Protein AF-0000000080272103 (afdb_homodimer)

Foldseek 3Di:
DAEEEEALAPDPFDQVVLVVLLVVLLVVVHNYHYHYDYPPVLPVDAQPPPCCLQQHDLHRLPRGPRCSRLVVSVVSVLVGQEYEYEAEDDPLEGHPRVVRNLVSRPCQFLLFNADLSLQLHEYEYEYEYLADRQCRHVVVVVVSSVRSNHQYYHYYYYHQVDGHLVVGDPVNNVVSSVVSSVSSVVNSVSSVDRDHDHDPVSVVVNVVSLVVLVPDDPPRSRVVSCVVVCNNVPDDSD/DAEEEEALAPDPFDQVVLVVLLVVLLVVVHNYHYHYDYPPVLPVDAQPPPCCLQQHDLHRLPRGPRCSRLVVNVVSVLPGQEYEYEAEDDPLEGHPRVVRNLVSCPCQFLLFNADLSLQLHEYEYEYEYLADRQCRHVVVVVVSSVRSNHQYYHYYYYHQVDGHLVVGDPVNNVVSSVVSSVSSVVNSVSSPDRDHDHDPVSVVVNVVSLVVLVPDDPPRSRVVSCVVVCVVVPDDSD

Structure (mmCIF, N/CA/C/O backbone):
data_AF-0000000080272103-model_v1
#
loop_
_entity.id
_entity.type
_entity.pdbx_description
1 polymer 'Flavin reductase'
#
loop_
_atom_site.group_PDB
_atom_site.id
_atom_site.type_symbol
_atom_site.label_atom_id
_atom_site.label_alt_id
_atom_site.label_comp_id
_atom_site.label_asym_id
_atom_site.label_entity_id
_atom_site.label_seq_id
_atom_site.pdbx_PDB_ins_code
_atom_site.Cartn_x
_atom_site.Cartn_y
_atom_site.Cartn_z
_atom_site.occupancy
_atom_site.B_iso_or_equiv
_atom_site.auth_seq_id
_atom_site.auth_comp_id
_atom_site.auth_asym_id
_atom_site.auth_atom_id
_atom_site.pdbx_PDB_model_num
ATOM 1 N N . MET A 1 1 ? -18.406 22.062 11.641 1 95.5 1 MET A N 1
ATOM 2 C CA . MET A 1 1 ? -16.984 21.812 11.422 1 95.5 1 MET A CA 1
ATOM 3 C C . MET A 1 1 ? -16.719 21.438 9.969 1 95.5 1 MET A C 1
ATOM 5 O O . MET A 1 1 ? -17.641 21.125 9.219 1 95.5 1 MET A O 1
ATOM 9 N N . LYS A 1 2 ? -15.477 21.578 9.586 1 98.12 2 LYS A N 1
ATOM 10 C CA . LYS A 1 2 ? -15.055 21.188 8.242 1 98.12 2 LYS A CA 1
ATOM 11 C C . LYS A 1 2 ? -14.289 19.875 8.273 1 98.12 2 LYS A C 1
ATOM 13 O O . LYS A 1 2 ? -13.359 19.703 9.062 1 98.12 2 LYS A O 1
ATOM 18 N N . ILE A 1 3 ? -14.719 18.938 7.391 1 98.75 3 ILE A N 1
ATOM 19 C CA . ILE A 1 3 ? -14.148 17.594 7.41 1 98.75 3 ILE A CA 1
ATOM 20 C C . ILE A 1 3 ? -13.742 17.188 5.996 1 98.75 3 ILE A C 1
ATOM 22 O O . ILE A 1 3 ? -14.531 17.297 5.059 1 98.75 3 ILE A O 1
ATOM 26 N N . CYS A 1 4 ? -12.492 16.812 5.84 1 98.81 4 CYS A N 1
ATOM 27 C CA . CYS A 1 4 ? -12.008 16.266 4.578 1 98.81 4 CYS A CA 1
ATOM 28 C C . CYS A 1 4 ? -12.219 14.75 4.52 1 98.81 4 CYS A C 1
ATOM 30 O O . CYS A 1 4 ? -11.781 14.023 5.41 1 98.81 4 CYS A O 1
ATOM 32 N N . VAL A 1 5 ? -12.938 14.266 3.518 1 98.81 5 VAL A N 1
ATOM 33 C CA . VAL A 1 5 ? -13.266 12.852 3.398 1 98.81 5 VAL A CA 1
ATOM 34 C C . VAL A 1 5 ? -12.617 12.273 2.143 1 98.81 5 VAL A C 1
ATOM 36 O O . VAL A 1 5 ? -12.906 12.719 1.027 1 98.81 5 VAL A O 1
ATOM 39 N N . ILE A 1 6 ? -11.758 11.328 2.367 1 98.75 6 ILE A N 1
ATOM 40 C CA . ILE A 1 6 ? -11.094 10.617 1.279 1 98.75 6 ILE A CA 1
ATOM 41 C C . ILE A 1 6 ? -11.789 9.273 1.043 1 98.75 6 ILE A C 1
ATOM 43 O O . ILE A 1 6 ? -11.695 8.367 1.875 1 98.75 6 ILE A O 1
ATOM 47 N N . HIS A 1 7 ? -12.477 9.18 -0.08 1 98 7 HIS A N 1
ATOM 48 C CA . HIS A 1 7 ? -13.117 7.934 -0.5 1 98 7 HIS A CA 1
ATOM 49 C C . HIS A 1 7 ? -12.141 7.051 -1.271 1 98 7 HIS A C 1
ATOM 51 O O . HIS A 1 7 ? -11.766 7.371 -2.402 1 98 7 HIS A O 1
ATOM 57 N N . GLY A 1 8 ? -11.703 5.941 -0.68 1 96.19 8 GLY A N 1
ATOM 58 C CA . GLY A 1 8 ? -10.578 5.152 -1.151 1 96.19 8 GLY A CA 1
ATOM 59 C C . GLY A 1 8 ? -10.922 4.25 -2.316 1 96.19 8 GLY A C 1
ATOM 60 O O . GLY A 1 8 ? -10.117 3.412 -2.725 1 96.19 8 GLY A O 1
ATOM 61 N N . SER A 1 9 ? -12.156 4.219 -2.736 1 87.88 9 SER A N 1
ATOM 62 C CA . SER A 1 9 ? -12.602 3.523 -3.938 1 87.88 9 SER A CA 1
ATOM 63 C C . SER A 1 9 ? -13.773 4.246 -4.594 1 87.88 9 SER A C 1
ATOM 65 O O . SER A 1 9 ? -14.477 5.02 -3.938 1 87.88 9 SER A O 1
ATOM 67 N N . GLN A 1 10 ? -13.93 4.07 -5.867 1 79.19 10 GLN A N 1
ATOM 68 C CA . GLN A 1 10 ? -15.023 4.723 -6.57 1 79.19 10 GLN A CA 1
ATOM 69 C C . GLN A 1 10 ? -16.297 3.881 -6.508 1 79.19 10 GLN A C 1
ATOM 71 O O . GLN A 1 10 ? -17.359 4.324 -6.938 1 79.19 10 GLN A O 1
ATOM 76 N N . ARG A 1 11 ? -16.109 2.789 -5.891 1 79.69 11 ARG A N 1
ATOM 77 C CA . ARG A 1 11 ? -17.266 1.9 -5.844 1 79.69 11 ARG A CA 1
ATOM 78 C C . ARG A 1 11 ? -18.297 2.389 -4.828 1 79.69 11 ARG A C 1
ATOM 80 O O . ARG A 1 11 ? -17.938 2.855 -3.746 1 79.69 11 ARG A O 1
ATOM 87 N N . SER A 1 12 ? -19.453 2.475 -5.348 1 77.75 12 SER A N 1
ATOM 88 C CA . SER A 1 12 ? -20.531 2.721 -4.398 1 77.75 12 SER A CA 1
ATOM 89 C C . SER A 1 12 ? -20.953 1.437 -3.688 1 77.75 12 SER A C 1
ATOM 91 O O . SER A 1 12 ? -21.906 0.77 -4.102 1 77.75 12 SER A O 1
ATOM 93 N N . GLY A 1 13 ? -20.141 1.032 -2.697 1 88.75 13 GLY A N 1
ATOM 94 C CA . GLY A 1 13 ? -20.391 -0.219 -1.999 1 88.75 13 GLY A CA 1
ATOM 95 C C . GLY A 1 13 ? -20.359 -0.073 -0.49 1 88.75 13 GLY A C 1
ATOM 96 O O . GLY A 1 13 ? -20.922 0.886 0.055 1 88.75 13 GLY A O 1
ATOM 97 N N . ASN A 1 14 ? -19.891 -1.092 0.152 1 90.44 14 ASN A N 1
ATOM 98 C CA . ASN A 1 14 ? -19.906 -1.206 1.606 1 90.44 14 ASN A CA 1
ATOM 99 C C . ASN A 1 14 ? -19.125 -0.081 2.271 1 90.44 14 ASN A C 1
ATOM 101 O O . ASN A 1 14 ? -19.578 0.5 3.26 1 90.44 14 ASN A O 1
ATOM 105 N N . THR A 1 15 ? -18 0.238 1.666 1 93.25 15 THR A N 1
ATOM 106 C CA . THR A 1 15 ? -17.156 1.275 2.25 1 93.25 15 THR A CA 1
ATOM 107 C C . THR A 1 15 ? -17.859 2.633 2.193 1 93.25 15 THR A C 1
ATOM 109 O O . THR A 1 15 ? -17.844 3.383 3.172 1 93.25 15 THR A O 1
ATOM 112 N N . GLU A 1 16 ? -18.531 2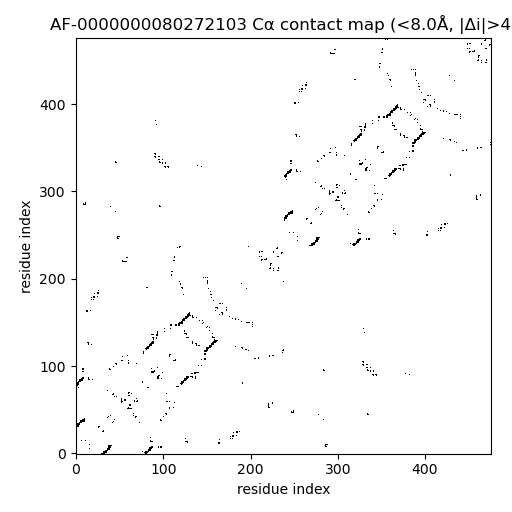.932 1.096 1 94.75 16 GLU A N 1
ATOM 113 C CA . GLU A 1 16 ? -19.266 4.18 0.947 1 94.75 16 GLU A CA 1
ATOM 114 C C . GLU A 1 16 ? -20.406 4.262 1.957 1 94.75 16 GLU A C 1
ATOM 116 O O . GLU A 1 16 ? -20.672 5.324 2.523 1 94.75 16 GLU A O 1
ATOM 121 N N . ARG A 1 17 ? -21.062 3.18 2.162 1 95.38 17 ARG A N 1
ATOM 122 C CA . ARG A 1 17 ? -22.156 3.125 3.131 1 95.38 17 ARG A CA 1
ATOM 123 C C . ARG A 1 17 ? -21.672 3.5 4.527 1 95.38 17 ARG A C 1
ATOM 125 O O . ARG A 1 17 ? -22.375 4.184 5.273 1 95.38 17 ARG A O 1
ATOM 132 N N . THR A 1 18 ? -20.484 3.047 4.898 1 97.44 18 THR A N 1
ATOM 133 C CA . THR A 1 18 ? -19.938 3.369 6.215 1 97.44 18 THR A CA 1
ATOM 134 C C . THR A 1 18 ? -19.719 4.871 6.352 1 97.44 18 THR A C 1
ATOM 136 O O . THR A 1 18 ? -19.984 5.453 7.402 1 97.44 18 THR A O 1
ATOM 139 N N . ILE A 1 19 ? -19.219 5.523 5.27 1 97.75 19 ILE A N 1
ATOM 140 C CA . ILE A 1 19 ? -18.984 6.961 5.285 1 97.75 19 ILE A CA 1
ATOM 141 C C . ILE A 1 19 ? -20.312 7.695 5.465 1 97.75 19 ILE A C 1
ATOM 143 O O . ILE A 1 19 ? -20.406 8.656 6.234 1 97.75 19 ILE A O 1
ATOM 147 N N . GLU A 1 20 ? -21.328 7.207 4.805 1 97.31 20 GLU A N 1
ATOM 148 C CA . GLU A 1 20 ? -22.656 7.82 4.906 1 97.31 20 GLU A CA 1
ATOM 149 C C . GLU A 1 20 ? -23.188 7.746 6.332 1 97.31 20 GLU A C 1
ATOM 151 O O . GLU A 1 20 ? -23.766 8.719 6.836 1 97.31 20 GLU A O 1
ATOM 156 N N . ILE A 1 21 ? -23.016 6.633 6.941 1 98 21 ILE A N 1
ATOM 157 C CA . ILE A 1 21 ? -23.453 6.453 8.32 1 98 21 ILE A CA 1
ATOM 158 C C . ILE A 1 21 ? -22.719 7.434 9.227 1 98 21 ILE A C 1
ATOM 160 O O . ILE A 1 21 ? -23.328 8.094 10.07 1 98 21 ILE A O 1
ATOM 164 N N . VAL A 1 22 ? -21.422 7.574 9.023 1 98.69 22 VAL A N 1
ATOM 165 C CA . VAL A 1 22 ? -20.609 8.469 9.828 1 98.69 22 VAL A CA 1
ATOM 166 C C . VAL A 1 22 ? -21.047 9.914 9.602 1 98.69 22 VAL A C 1
ATOM 168 O O . VAL A 1 22 ? -21.25 10.664 10.562 1 98.69 22 VAL A O 1
ATOM 171 N N . LYS A 1 23 ? -21.234 10.336 8.328 1 98.56 23 LYS A N 1
ATOM 172 C CA . LYS A 1 23 ? -21.656 11.695 8.008 1 98.56 23 LYS A CA 1
ATOM 173 C C . LYS A 1 23 ? -23.016 12.016 8.625 1 98.56 23 LYS A C 1
ATOM 175 O O . LYS A 1 23 ? -23.219 13.109 9.148 1 98.56 23 LYS A O 1
ATOM 180 N N . THR A 1 24 ? -23.906 11.047 8.508 1 98.25 24 THR A N 1
ATOM 181 C CA . THR A 1 24 ? -25.25 11.227 9.078 1 98.25 24 THR A CA 1
ATOM 182 C C . THR A 1 24 ? -25.156 11.469 10.586 1 98.25 24 THR A C 1
ATOM 184 O O . THR A 1 24 ? -25.797 12.383 11.109 1 98.25 24 THR A O 1
ATOM 187 N N . LYS A 1 25 ? -24.344 10.641 11.219 1 98.12 25 LYS A N 1
ATOM 188 C CA . LYS A 1 25 ? -24.203 10.812 12.656 1 98.12 25 LYS A CA 1
ATOM 189 C C . LYS A 1 25 ? -23.562 12.156 12.992 1 98.12 25 LYS A C 1
ATOM 191 O O . LYS A 1 25 ? -24.031 12.867 13.883 1 98.12 25 LYS A O 1
ATOM 196 N N . LEU A 1 26 ? -22.531 12.539 12.32 1 98.56 26 LEU A N 1
ATOM 197 C CA . LEU A 1 26 ? -21.859 13.805 12.555 1 98.56 26 LEU A CA 1
ATOM 198 C C . LEU A 1 26 ? -22.828 14.977 12.359 1 98.56 26 LEU A C 1
ATOM 200 O O . LEU A 1 26 ? -22.844 15.914 13.156 1 98.56 26 LEU A O 1
ATOM 204 N N . ASN A 1 27 ? -23.656 14.883 11.336 1 98.19 27 ASN A N 1
ATOM 205 C CA . ASN A 1 27 ? -24.594 15.953 11.031 1 98.19 27 ASN A CA 1
ATOM 206 C C . ASN A 1 27 ? -25.734 16.016 12.055 1 98.19 27 ASN A C 1
ATOM 208 O O . ASN A 1 27 ? -26.375 17.047 12.211 1 98.19 27 ASN A O 1
ATOM 212 N N . SER A 1 28 ? -25.984 14.852 12.672 1 97.88 28 SER A N 1
ATOM 213 C CA . SER A 1 28 ? -26.984 14.859 13.742 1 97.88 28 SER A CA 1
ATOM 214 C C . SER A 1 28 ? -26.484 15.625 14.961 1 97.88 28 SER A C 1
ATOM 216 O O . SER A 1 28 ? -27.281 16.078 15.789 1 97.88 28 SER A O 1
ATOM 218 N N . LEU A 1 29 ? -25.203 15.773 15.078 1 97.12 29 LEU A N 1
ATOM 219 C CA . LEU A 1 29 ? -24.609 16.453 16.219 1 97.12 29 LEU A CA 1
ATOM 220 C C . LEU A 1 29 ? -24.453 17.953 15.945 1 97.12 29 LEU A C 1
ATOM 222 O O . LEU A 1 29 ? -24.641 18.781 16.828 1 97.12 29 LEU A O 1
ATOM 226 N N . GLU A 1 30 ? -24.078 18.266 14.75 1 96.44 30 GLU A N 1
ATOM 227 C CA . GLU A 1 30 ? -23.906 19.641 14.297 1 96.44 30 GLU A CA 1
ATOM 228 C C . GLU A 1 30 ? -23.844 19.719 12.773 1 96.44 30 GLU A C 1
ATOM 230 O O . GLU A 1 30 ? -23.594 18.703 12.109 1 96.44 30 GLU A O 1
ATOM 235 N N . ASN A 1 31 ? -24.094 20.859 12.242 1 96.38 31 ASN A N 1
ATOM 236 C CA . ASN A 1 31 ? -23.938 21.031 10.797 1 96.38 31 ASN A CA 1
ATOM 237 C C . ASN A 1 31 ? -22.453 21.031 10.406 1 96.38 31 ASN A C 1
ATOM 239 O O . ASN A 1 31 ? -21.672 21.859 10.898 1 96.38 31 ASN A O 1
ATOM 243 N N . ASN A 1 32 ? -22.078 20.125 9.578 1 97.75 32 ASN A N 1
ATOM 244 C CA . ASN A 1 32 ? -20.703 20 9.148 1 97.75 32 ASN A CA 1
ATOM 245 C C . ASN A 1 32 ? -20.547 20.188 7.641 1 97.75 32 ASN A C 1
ATOM 247 O O . ASN A 1 32 ? -21.469 19.875 6.883 1 97.75 32 ASN A O 1
ATOM 251 N N . ASP A 1 33 ? -19.5 20.781 7.23 1 98.25 33 ASP A N 1
ATOM 252 C CA . ASP A 1 33 ? -19.109 20.859 5.828 1 98.25 33 ASP A CA 1
ATOM 253 C C . ASP A 1 33 ? -18.125 19.734 5.473 1 98.25 33 ASP A C 1
ATOM 255 O O . ASP A 1 33 ? -17.141 19.516 6.176 1 98.25 33 ASP A O 1
ATOM 259 N N . PHE A 1 34 ? -18.484 19.062 4.441 1 98.69 34 PHE A N 1
ATOM 260 C CA . PHE A 1 34 ? -17.641 17.953 4.02 1 98.69 34 PHE A CA 1
ATOM 261 C C . PHE A 1 34 ? -16.953 18.266 2.691 1 98.69 34 PHE A C 1
ATOM 263 O O . PHE A 1 34 ? -17.625 18.656 1.728 1 98.69 34 PHE A O 1
ATOM 270 N N . PHE A 1 35 ? -15.633 18.188 2.629 1 98.75 35 PHE A N 1
ATOM 271 C CA . PHE A 1 35 ? -14.875 18.141 1.386 1 98.75 35 PHE A CA 1
ATOM 272 C C . PHE A 1 35 ? -14.648 16.703 0.933 1 98.75 35 PHE A C 1
ATOM 274 O O . PHE A 1 35 ? -13.797 16 1.486 1 98.75 35 PHE A O 1
ATOM 281 N N . ASN A 1 36 ? -15.359 16.297 -0.112 1 98.19 36 ASN A N 1
ATOM 282 C CA . ASN A 1 36 ? -15.281 14.914 -0.569 1 98.19 36 ASN A CA 1
ATOM 283 C C . ASN A 1 36 ? -14.297 14.766 -1.726 1 98.19 36 ASN A C 1
ATOM 285 O O . ASN A 1 36 ? -14.352 15.523 -2.695 1 98.19 36 ASN A O 1
ATOM 289 N N . PHE A 1 37 ? -13.422 13.828 -1.586 1 98.44 37 PHE A N 1
ATOM 290 C CA . PHE A 1 37 ? -12.531 13.445 -2.672 1 98.44 37 PHE A CA 1
ATOM 291 C C . PHE A 1 37 ? -12.664 11.961 -2.984 1 98.44 37 PHE A C 1
ATOM 293 O O . PHE A 1 37 ? -12.406 11.117 -2.123 1 98.44 37 PHE A O 1
ATOM 300 N N . TYR A 1 38 ? -13.086 11.656 -4.191 1 97.69 38 TYR A N 1
ATOM 301 C CA . TYR A 1 38 ? -13.266 10.289 -4.656 1 97.69 38 TYR A CA 1
ATOM 302 C C . TYR A 1 38 ? -12.062 9.82 -5.469 1 97.69 38 TYR A C 1
ATOM 304 O O . TYR A 1 38 ? -11.773 10.375 -6.531 1 97.69 38 TYR A O 1
ATOM 312 N N . LEU A 1 39 ? -11.445 8.758 -4.922 1 97.56 39 LEU A N 1
ATOM 313 C CA . LEU A 1 39 ? -10.258 8.25 -5.605 1 97.56 39 LEU A CA 1
ATOM 314 C C . LEU A 1 39 ? -10.617 7.062 -6.496 1 97.56 39 LEU A C 1
ATOM 316 O O . LEU A 1 39 ? -11.445 6.227 -6.121 1 97.56 39 LEU A O 1
ATOM 320 N N . PRO A 1 40 ? -10.039 6.988 -7.703 1 96.94 40 PRO A N 1
ATOM 321 C CA . PRO A 1 40 ? -8.945 7.832 -8.195 1 96.94 40 PRO A CA 1
ATOM 322 C C . PRO A 1 40 ? -9.438 9.023 -9.016 1 96.94 40 PRO A C 1
ATOM 324 O O . PRO A 1 40 ? -8.633 9.742 -9.609 1 96.94 40 PRO A O 1
ATOM 327 N N . LYS A 1 41 ? -10.711 9.289 -9.062 1 96.62 41 LYS A N 1
ATOM 328 C CA . LYS A 1 41 ? -11.273 10.359 -9.883 1 96.62 41 LYS A CA 1
ATOM 329 C C . LYS A 1 41 ? -10.609 11.695 -9.57 1 96.62 41 LYS A C 1
ATOM 331 O O . LYS A 1 41 ? -10.211 12.43 -10.477 1 96.62 41 LYS A O 1
ATOM 336 N N . ASP A 1 42 ? -10.391 12.008 -8.32 1 97.81 42 ASP A N 1
ATOM 337 C CA . ASP A 1 42 ? -9.898 13.312 -7.887 1 97.81 42 ASP A CA 1
ATOM 338 C C . ASP A 1 42 ? -8.375 13.312 -7.781 1 97.81 42 ASP A C 1
ATOM 340 O O . ASP A 1 42 ? -7.762 14.359 -7.555 1 97.81 42 ASP A O 1
ATOM 344 N N . LEU A 1 43 ? -7.711 12.172 -7.965 1 97.94 43 LEU A N 1
ATOM 345 C CA . LEU A 1 43 ? -6.262 12.023 -8.023 1 97.94 43 LEU A CA 1
ATOM 346 C C . LEU A 1 43 ? -5.875 10.82 -8.883 1 97.94 43 LEU A C 1
ATOM 348 O O . LEU A 1 43 ? -5.477 9.781 -8.352 1 97.94 43 LEU A O 1
ATOM 352 N N . PRO A 1 44 ? -5.883 10.992 -10.148 1 97.56 44 PRO A N 1
ATOM 353 C CA . PRO A 1 44 ? -5.785 9.852 -11.062 1 97.56 44 PRO A CA 1
ATOM 354 C C . PRO A 1 44 ? -4.344 9.531 -11.445 1 97.56 44 PRO A C 1
ATOM 356 O O . PRO A 1 44 ? -4.102 8.602 -12.227 1 97.56 44 PRO A O 1
ATOM 359 N N . LEU A 1 45 ? -3.352 10.273 -10.859 1 97.56 45 LEU A N 1
ATOM 360 C CA . LEU A 1 45 ? -1.972 10.102 -11.297 1 97.56 45 LEU A CA 1
ATOM 361 C C . LEU A 1 45 ? -1.115 9.523 -10.18 1 97.56 45 LEU A C 1
ATOM 363 O O . LEU A 1 45 ? -1.297 9.875 -9.008 1 97.56 45 LEU A O 1
ATOM 367 N N . PHE A 1 46 ? -0.217 8.656 -10.57 1 97.69 46 PHE A N 1
ATOM 368 C CA . PHE A 1 46 ? 0.764 8.125 -9.625 1 97.69 46 PHE A CA 1
ATOM 369 C C . PHE A 1 46 ? 1.796 9.188 -9.266 1 97.69 46 PHE A C 1
ATOM 371 O O 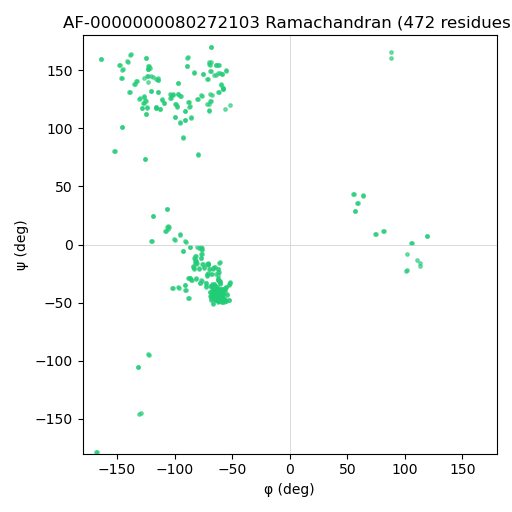. PHE A 1 46 ? 2.211 9.969 -10.125 1 97.69 46 PHE A O 1
ATOM 378 N N . CYS A 1 47 ? 2.213 9.203 -8.023 1 96.12 47 CYS A N 1
ATOM 379 C CA . CYS A 1 47 ? 3.404 9.977 -7.695 1 96.12 47 CYS A CA 1
ATOM 380 C C . CYS A 1 47 ? 4.598 9.508 -8.516 1 96.12 47 CYS A C 1
ATOM 382 O O . CYS A 1 47 ? 4.852 8.305 -8.617 1 96.12 47 CYS A O 1
ATOM 384 N N . CYS A 1 48 ? 5.324 10.422 -9.039 1 92.94 48 CYS A N 1
ATOM 385 C CA . CYS A 1 48 ? 6.41 10.023 -9.93 1 92.94 48 CYS A CA 1
ATOM 386 C C . CYS A 1 48 ? 7.75 10.047 -9.203 1 92.94 48 CYS A C 1
ATOM 388 O O . CYS A 1 48 ? 8.797 9.82 -9.812 1 92.94 48 CYS A O 1
ATOM 390 N N . GLY A 1 49 ? 7.691 10.305 -7.969 1 90.44 49 GLY A N 1
ATOM 391 C CA . GLY A 1 49 ? 8.914 10.281 -7.18 1 90.44 49 GLY A CA 1
ATOM 392 C C . GLY A 1 49 ? 9.969 11.25 -7.68 1 90.44 49 GLY A C 1
ATOM 393 O O . GLY A 1 49 ? 11.164 10.984 -7.574 1 90.44 49 GLY A O 1
ATOM 394 N N . CYS A 1 50 ? 9.586 12.422 -8.18 1 90.06 50 CYS A N 1
ATOM 395 C CA . CYS A 1 50 ? 10.5 13.352 -8.844 1 90.06 50 CYS A CA 1
ATOM 396 C C . CYS A 1 50 ? 11.227 14.219 -7.828 1 90.06 50 CYS A C 1
ATOM 398 O O . CYS A 1 50 ? 12.188 14.906 -8.172 1 90.06 50 CYS A O 1
ATOM 400 N N . PHE A 1 51 ? 10.695 14.32 -6.609 1 89.25 51 PHE A N 1
ATOM 401 C CA . PHE A 1 51 ? 11.305 15 -5.477 1 89.25 51 PHE A CA 1
ATOM 402 C C . PHE A 1 51 ? 11.203 16.516 -5.633 1 89.25 51 PHE A C 1
ATOM 404 O O . PHE A 1 51 ? 11.805 17.266 -4.859 1 89.25 51 PHE A O 1
ATOM 411 N N . GLN A 1 52 ? 10.461 16.953 -6.598 1 91.62 52 GLN A N 1
ATOM 412 C CA . GLN A 1 52 ? 10.312 18.406 -6.777 1 91.62 52 GLN A CA 1
ATOM 413 C C . GLN A 1 52 ? 9.695 19.047 -5.539 1 91.62 52 GLN A C 1
ATOM 415 O O . GLN A 1 52 ? 10.031 20.172 -5.188 1 91.62 52 GLN A O 1
ATOM 420 N N . CYS A 1 53 ? 8.82 18.328 -4.891 1 92.06 53 CYS A N 1
ATOM 421 C CA . CYS A 1 53 ? 8.164 18.844 -3.693 1 92.06 53 CYS A CA 1
ATOM 422 C C . CYS A 1 53 ? 9.172 19.062 -2.566 1 92.06 53 CYS A C 1
ATOM 424 O O . CYS A 1 53 ? 8.914 19.828 -1.638 1 92.06 53 CYS A O 1
ATOM 426 N N . PHE A 1 54 ? 10.344 18.406 -2.664 1 89.75 54 PHE A N 1
ATOM 427 C CA . PHE A 1 54 ? 11.383 18.547 -1.655 1 89.75 54 PHE A CA 1
ATOM 428 C C . PHE A 1 54 ? 12.414 19.578 -2.088 1 89.75 54 PHE A C 1
ATOM 430 O O . PHE A 1 54 ? 12.906 20.359 -1.266 1 89.75 54 PHE A O 1
ATOM 437 N N . ASP A 1 55 ? 12.625 19.531 -3.375 1 88.12 55 ASP A N 1
ATOM 438 C CA . ASP A 1 55 ? 13.75 20.312 -3.9 1 88.12 55 ASP A CA 1
ATOM 439 C C . ASP A 1 55 ? 13.32 21.75 -4.203 1 88.12 55 ASP A C 1
ATOM 441 O O . ASP A 1 55 ? 14.148 22.672 -4.168 1 88.12 55 ASP A O 1
ATOM 445 N N . LYS A 1 56 ? 12.023 21.75 -4.504 1 83.69 56 LYS A N 1
ATOM 446 C CA . LYS A 1 56 ? 11.562 23.062 -4.945 1 83.69 56 LYS A CA 1
ATOM 447 C C . LYS A 1 56 ? 10.414 23.562 -4.074 1 83.69 56 LYS A C 1
ATOM 449 O O . LYS A 1 56 ? 9.68 22.766 -3.482 1 83.69 56 LYS A O 1
ATOM 454 N N . GLY A 1 57 ? 10.273 24.828 -3.934 1 69.69 57 GLY A N 1
ATOM 455 C CA . GLY A 1 57 ? 9.133 25.469 -3.307 1 69.69 57 GLY A CA 1
ATOM 456 C C . GLY A 1 57 ? 9.289 25.625 -1.807 1 69.69 57 GLY A C 1
ATOM 457 O O . GLY A 1 57 ? 10.195 25.047 -1.205 1 69.69 57 GLY A O 1
ATOM 458 N N . SER A 1 58 ? 8.516 26.5 -1.328 1 66.31 58 SER A N 1
ATOM 459 C CA . SER A 1 58 ? 8.555 26.844 0.088 1 66.31 58 SER A CA 1
ATOM 460 C C . SER A 1 58 ? 7.707 25.891 0.918 1 66.31 58 SER A C 1
ATOM 462 O O . SER A 1 58 ? 7.988 25.656 2.098 1 66.31 58 SER A O 1
ATOM 464 N N . PHE A 1 59 ? 6.672 25.453 0.164 1 68.38 59 PHE A N 1
ATOM 465 C CA . PHE A 1 59 ? 5.727 24.594 0.864 1 68.38 59 PHE A CA 1
ATOM 466 C C . PHE A 1 59 ? 5.59 23.25 0.153 1 68.38 59 PHE A C 1
ATOM 468 O O . PHE A 1 59 ? 5.711 23.172 -1.072 1 68.38 59 PHE A O 1
ATOM 475 N N . GLY A 1 60 ? 5.516 22.266 1.006 1 63.12 60 GLY A N 1
ATOM 476 C CA . GLY A 1 60 ? 5.434 20.922 0.477 1 63.12 60 GLY A CA 1
ATOM 477 C C . GLY A 1 60 ? 4.328 20.75 -0.55 1 63.12 60 GLY A C 1
ATOM 478 O O . GLY A 1 60 ? 3.199 21.188 -0.334 1 63.12 60 GLY A O 1
ATOM 479 N N . GLY A 1 61 ? 4.609 20.375 -1.777 1 76.56 61 GLY A N 1
ATOM 480 C CA . GLY A 1 61 ? 3.678 19.969 -2.82 1 76.56 61 GLY A CA 1
ATOM 481 C C . GLY A 1 61 ? 3.418 21.062 -3.838 1 76.56 61 GLY A C 1
ATOM 482 O O . GLY A 1 61 ? 2.787 20.828 -4.871 1 76.56 61 GLY A O 1
ATOM 483 N N . GLU A 1 62 ? 3.943 22.344 -3.564 1 83.12 62 GLU A N 1
ATOM 484 C CA . GLU A 1 62 ? 3.654 23.453 -4.469 1 83.12 62 GLU A CA 1
ATOM 485 C C . GLU A 1 62 ? 4.258 23.203 -5.848 1 83.12 62 GLU A C 1
ATOM 487 O O . GLU A 1 62 ? 3.734 23.688 -6.855 1 83.12 62 GLU A O 1
ATOM 492 N N . SER A 1 63 ? 5.203 22.469 -5.844 1 90.06 63 SER A N 1
ATOM 493 C CA . SER A 1 63 ? 5.914 22.25 -7.102 1 90.06 63 SER A CA 1
ATOM 494 C C . SER A 1 63 ? 5.656 20.859 -7.656 1 90.06 63 SER A C 1
ATOM 496 O O . SER A 1 63 ? 6.379 20.391 -8.539 1 9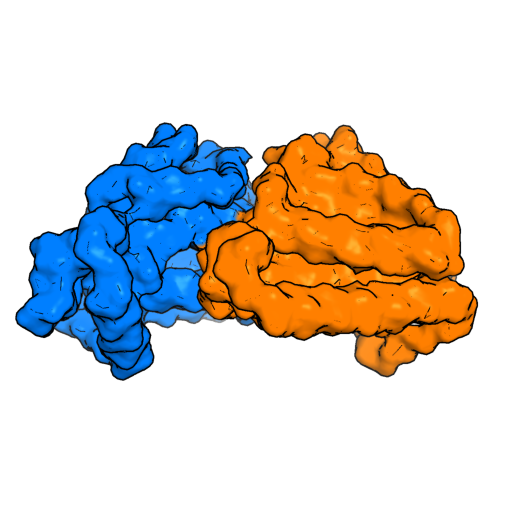0.06 63 SER A O 1
ATOM 498 N N . CYS A 1 64 ? 4.695 20.219 -7.07 1 93.62 64 CYS A N 1
ATOM 499 C CA . CYS A 1 64 ? 4.328 18.906 -7.582 1 93.62 64 CYS A CA 1
ATOM 500 C C . CYS A 1 64 ? 3.832 19 -9.016 1 93.62 64 CYS A C 1
ATOM 502 O O . CYS A 1 64 ? 3.008 19.859 -9.344 1 93.62 64 CYS A O 1
ATOM 504 N N . PRO A 1 65 ? 4.332 18.156 -9.922 1 94.5 65 PRO A N 1
ATOM 505 C CA . PRO A 1 65 ? 3.82 18.156 -11.289 1 94.5 65 PRO A CA 1
ATOM 506 C C . PRO A 1 65 ? 2.332 17.828 -11.367 1 94.5 65 PRO A C 1
ATOM 508 O O . PRO A 1 65 ? 1.688 18.078 -12.391 1 94.5 65 PRO A O 1
ATOM 511 N N . HIS A 1 66 ? 1.777 17.297 -10.297 1 96.69 66 HIS A N 1
ATOM 512 C CA . HIS A 1 66 ? 0.372 16.906 -10.266 1 96.69 66 HIS A CA 1
ATOM 513 C C . HIS A 1 66 ? -0.45 17.875 -9.43 1 96.69 66 HIS A C 1
ATOM 515 O O . HIS A 1 66 ? -1.471 17.5 -8.852 1 96.69 66 HIS A O 1
ATOM 521 N N . ILE A 1 67 ? -0.04 19.094 -9.398 1 95.5 67 ILE A N 1
ATOM 522 C CA . ILE A 1 67 ? -0.582 20.109 -8.5 1 95.5 67 ILE A CA 1
ATOM 523 C C . ILE A 1 67 ? -2.064 20.312 -8.797 1 95.5 67 ILE A C 1
ATOM 525 O O . ILE A 1 67 ? -2.848 20.625 -7.895 1 95.5 67 ILE A O 1
ATOM 529 N N . LYS A 1 68 ? -2.52 20.141 -10.078 1 97 68 LYS A N 1
ATOM 530 C CA . LYS A 1 68 ? -3.924 20.281 -10.453 1 97 68 LYS A CA 1
ATOM 531 C C . LYS A 1 68 ? -4.816 19.406 -9.578 1 97 68 LYS A C 1
ATOM 533 O O . LYS A 1 68 ? -5.945 19.797 -9.258 1 97 68 LYS A O 1
ATOM 538 N N . TYR A 1 69 ? -4.301 18.266 -9.188 1 97.88 69 TYR A N 1
ATOM 539 C CA . TYR A 1 69 ? -5.082 17.297 -8.414 1 97.88 69 TYR A CA 1
ATOM 540 C C . TYR A 1 69 ? -4.703 17.359 -6.938 1 97.88 69 TYR A C 1
ATOM 542 O O . TYR A 1 69 ? -5.566 17.219 -6.062 1 97.88 69 TYR A O 1
ATOM 550 N N . THR A 1 70 ? -3.426 17.562 -6.629 1 97.19 70 THR A N 1
ATOM 551 C CA . THR A 1 70 ? -2.965 17.469 -5.25 1 97.19 70 THR A CA 1
ATOM 552 C C . THR A 1 70 ? -3.32 18.734 -4.473 1 97.19 70 THR A C 1
ATOM 554 O O . THR A 1 70 ? -3.645 18.656 -3.283 1 97.19 70 THR A O 1
ATOM 557 N N . HIS A 1 71 ? -3.348 19.891 -5.066 1 96.12 71 HIS A N 1
ATOM 558 C CA . HIS A 1 71 ? -3.518 21.156 -4.355 1 96.12 71 HIS A CA 1
ATOM 559 C C . HIS A 1 71 ? -4.922 21.281 -3.773 1 96.12 71 HIS A C 1
ATOM 561 O O . HIS A 1 71 ? -5.086 21.656 -2.613 1 96.12 71 HIS A O 1
ATOM 567 N N . PRO A 1 72 ? -5.977 20.922 -4.582 1 97.62 72 PRO A N 1
ATOM 568 C CA . PRO A 1 72 ? -7.309 20.984 -3.982 1 97.62 72 PRO A CA 1
ATOM 569 C C . PRO A 1 72 ? -7.438 20.109 -2.74 1 97.62 72 PRO A C 1
ATOM 571 O O . PRO A 1 72 ? -8.094 20.5 -1.769 1 97.62 72 PRO A O 1
ATOM 574 N N . ILE A 1 73 ? -6.84 18.984 -2.754 1 98.12 73 ILE A N 1
ATOM 575 C CA . ILE A 1 73 ? -6.895 18.062 -1.619 1 98.12 73 ILE A CA 1
ATOM 576 C C . ILE A 1 73 ? -6.117 18.656 -0.442 1 98.12 73 ILE A C 1
ATOM 578 O O . ILE A 1 73 ? -6.613 18.672 0.687 1 98.12 73 ILE A O 1
ATOM 582 N N . LEU A 1 74 ? -4.934 19.109 -0.767 1 96.5 74 LEU A N 1
ATOM 583 C CA . LEU A 1 74 ? -4.094 19.719 0.265 1 96.5 74 LEU A CA 1
ATOM 584 C C . LEU A 1 74 ? -4.812 20.875 0.941 1 96.5 74 LEU A C 1
ATOM 586 O O . LEU A 1 74 ? -4.809 20.984 2.17 1 96.5 74 LEU A O 1
ATOM 590 N N . GLU A 1 75 ? -5.422 21.75 0.181 1 96.69 75 GLU A N 1
ATOM 591 C CA . GLU A 1 75 ? -6.137 22.906 0.717 1 96.69 75 GLU A CA 1
ATOM 592 C C . GLU A 1 75 ? -7.324 22.469 1.571 1 96.69 75 GLU A C 1
ATOM 594 O O . GLU A 1 75 ? -7.57 23.031 2.635 1 96.69 75 GLU A O 1
ATOM 599 N N . ALA A 1 76 ? -8.039 21.453 1.109 1 98.06 76 ALA A N 1
ATOM 600 C CA . ALA A 1 76 ? -9.164 20.922 1.888 1 98.06 76 ALA A CA 1
ATOM 601 C C . ALA A 1 76 ? -8.688 20.375 3.225 1 98.06 76 ALA A C 1
ATOM 603 O O . ALA A 1 76 ? -9.32 20.594 4.258 1 98.06 76 ALA A O 1
ATOM 604 N N . MET A 1 77 ? -7.566 19.656 3.199 1 97.69 77 MET A N 1
ATOM 605 C CA . MET A 1 77 ? -7.008 19.109 4.434 1 97.69 77 MET A CA 1
ATOM 606 C C . MET A 1 77 ? -6.598 20.234 5.383 1 97.69 77 MET A C 1
ATOM 608 O O . MET A 1 77 ? -6.84 20.156 6.586 1 97.69 77 MET A O 1
ATOM 612 N N . LYS A 1 78 ? -6.043 21.281 4.824 1 96.19 78 LYS A N 1
ATOM 613 C CA . LYS A 1 78 ? -5.621 22.422 5.633 1 96.19 78 LYS A CA 1
ATOM 614 C C . LYS A 1 78 ? -6.816 23.094 6.297 1 96.19 78 LYS A C 1
ATOM 616 O O . LYS A 1 78 ? -6.75 23.484 7.461 1 96.19 78 LYS A O 1
ATOM 621 N N . LEU A 1 79 ? -7.855 23.156 5.578 1 97.06 79 LEU A N 1
ATOM 622 C CA . LEU A 1 79 ? -9.031 23.906 6.023 1 97.06 79 LEU A CA 1
ATOM 623 C C . LEU A 1 79 ? -9.875 23.062 6.977 1 97.06 79 LEU A C 1
ATOM 625 O O . LEU A 1 79 ? -10.742 23.594 7.676 1 97.06 79 LEU A O 1
ATOM 629 N N . SER A 1 80 ? -9.625 21.812 7.035 1 98.06 80 SER A N 1
ATOM 630 C CA . SER A 1 80 ? -10.5 20.906 7.773 1 98.06 80 SER A CA 1
ATOM 631 C C . SER A 1 80 ? -10.07 20.781 9.234 1 98.06 80 SER A C 1
ATOM 633 O O . SER A 1 80 ? -8.898 20.984 9.555 1 98.06 80 SER A O 1
ATOM 635 N N . ASP A 1 81 ? -11.078 20.469 10.039 1 97.25 81 ASP A N 1
ATOM 636 C CA . ASP A 1 81 ? -10.836 20.156 11.445 1 97.25 81 ASP A CA 1
ATOM 637 C C . ASP A 1 81 ? -10.531 18.672 11.625 1 97.25 81 ASP A C 1
ATOM 639 O O . ASP A 1 81 ? -9.867 18.281 12.586 1 97.25 81 ASP A O 1
ATOM 643 N N . GLY A 1 82 ? -11.031 17.859 10.797 1 98.19 82 GLY A N 1
ATOM 644 C CA . GLY A 1 82 ? -10.844 16.406 10.82 1 98.19 82 GLY A CA 1
ATOM 645 C C . GLY A 1 82 ? -10.688 15.805 9.438 1 98.19 82 GLY A C 1
ATOM 646 O O . GLY A 1 82 ? -11.055 16.422 8.438 1 98.19 82 GLY A O 1
ATOM 647 N N . ILE A 1 83 ? -10.102 14.672 9.383 1 98.81 83 ILE A N 1
ATOM 648 C CA . ILE A 1 83 ? -9.891 13.938 8.141 1 98.81 83 ILE A CA 1
ATOM 649 C C . ILE A 1 83 ? -10.438 12.516 8.273 1 98.81 83 ILE A C 1
ATOM 651 O O . ILE A 1 83 ? -10.156 11.828 9.258 1 98.81 83 ILE A O 1
ATOM 655 N N . ILE A 1 84 ? -11.281 12.07 7.375 1 98.94 84 ILE A N 1
ATOM 656 C CA . ILE A 1 84 ? -11.758 10.695 7.273 1 98.94 84 ILE A CA 1
ATOM 657 C C . ILE A 1 84 ? -11.148 10.023 6.043 1 98.94 84 ILE A C 1
ATOM 659 O O . ILE A 1 84 ? -11.219 10.57 4.938 1 98.94 84 ILE A O 1
ATOM 663 N N . ILE A 1 85 ? -10.469 8.961 6.234 1 98.88 85 ILE A N 1
ATOM 664 C CA . ILE A 1 85 ? -9.961 8.148 5.133 1 98.88 85 ILE A CA 1
ATOM 665 C C . ILE A 1 85 ? -10.609 6.762 5.18 1 98.88 85 ILE A C 1
ATOM 667 O O . ILE A 1 85 ? -10.477 6.047 6.176 1 98.88 85 ILE A O 1
ATOM 671 N N . ALA A 1 86 ? -11.328 6.441 4.176 1 98.44 86 ALA A N 1
ATOM 672 C CA . ALA A 1 86 ? -11.977 5.137 4.09 1 98.44 86 ALA A CA 1
ATOM 673 C C . ALA A 1 86 ? -11.406 4.312 2.936 1 98.44 86 ALA A C 1
ATOM 675 O O . ALA A 1 86 ? -11.266 4.816 1.819 1 98.44 86 ALA A O 1
ATOM 676 N N . SER A 1 87 ? -11.062 3.082 3.211 1 98.19 87 SER A N 1
ATOM 677 C CA . SER A 1 87 ? -10.492 2.203 2.197 1 98.19 87 SER A CA 1
ATOM 678 C C . SER A 1 87 ? -11.055 0.789 2.311 1 98.19 87 SER A C 1
ATOM 680 O O . SER A 1 87 ? -11.117 0.228 3.406 1 98.19 87 SER A O 1
ATOM 682 N N . PRO A 1 88 ? -11.5 0.213 1.191 1 96.44 88 PRO A N 1
ATOM 683 C CA . PRO A 1 88 ? -11.68 -1.241 1.193 1 96.44 88 PRO A CA 1
ATOM 684 C C . PRO A 1 88 ? -10.352 -1.994 1.276 1 96.44 88 PRO A C 1
ATOM 686 O O . PRO A 1 88 ? -9.281 -1.38 1.22 1 96.44 88 PRO A O 1
ATOM 689 N N . VAL A 1 89 ? -10.445 -3.262 1.485 1 96.88 89 VAL A N 1
ATOM 690 C CA . VAL A 1 89 ? -9.258 -4.109 1.42 1 96.88 89 VAL A CA 1
ATOM 691 C C . VAL A 1 89 ? -9.078 -4.637 -0.001 1 96.88 89 VAL A C 1
ATOM 693 O O . VAL A 1 89 ? -9.945 -5.332 -0.527 1 96.88 89 VAL A O 1
ATOM 696 N N . TYR A 1 90 ? -8.023 -4.227 -0.624 1 96.12 90 TYR A N 1
ATOM 697 C CA . TYR A 1 90 ? -7.586 -4.785 -1.898 1 96.12 90 TYR A CA 1
ATOM 698 C C . TYR A 1 90 ? -6.27 -5.535 -1.743 1 96.12 90 TYR A C 1
ATOM 700 O O . TYR A 1 90 ? -5.258 -4.949 -1.344 1 96.12 90 TYR A O 1
ATOM 708 N N . SER A 1 91 ? -6.305 -6.848 -2.002 1 96.5 91 SER A N 1
ATOM 709 C CA . SER A 1 91 ? -5.105 -7.676 -1.914 1 96.5 91 SER A CA 1
ATOM 710 C C . SER A 1 91 ? -4.453 -7.559 -0.541 1 96.5 91 SER A C 1
ATOM 712 O O . SER A 1 91 ? -3.248 -7.316 -0.438 1 96.5 91 SER A O 1
ATOM 714 N N . LEU A 1 92 ? -5.27 -7.586 0.461 1 97.12 92 LEU A N 1
ATOM 715 C CA . LEU A 1 92 ? -4.855 -7.625 1.858 1 97.12 92 LEU A CA 1
ATOM 716 C C . LEU A 1 92 ? -4.086 -6.363 2.234 1 97.12 92 LEU A C 1
ATOM 718 O O . LEU A 1 92 ? -3.061 -6.434 2.914 1 97.12 92 LEU A O 1
ATOM 722 N N . ALA A 1 93 ? -4.547 -5.242 1.8 1 97.81 93 ALA A N 1
ATOM 723 C CA . ALA A 1 93 ? -3.996 -3.926 2.117 1 97.81 93 ALA A CA 1
ATOM 724 C C . ALA A 1 93 ? -4.949 -2.814 1.687 1 97.81 93 ALA A C 1
ATOM 726 O O . ALA A 1 93 ? -6.066 -3.082 1.244 1 97.81 93 ALA A O 1
ATOM 727 N N . GLU A 1 94 ? -4.535 -1.56 1.896 1 98.19 94 GLU A N 1
ATOM 728 C CA . GLU A 1 94 ? -5.34 -0.438 1.42 1 98.19 94 GLU A CA 1
ATOM 729 C C . GLU A 1 94 ? -5.441 -0.438 -0.103 1 98.19 94 GLU A C 1
ATOM 731 O O . GLU A 1 94 ? -4.602 -1.025 -0.787 1 98.19 94 GLU A O 1
ATOM 736 N N . SER A 1 95 ? -6.508 0.166 -0.613 1 98 95 SER A N 1
ATOM 737 C CA . SER A 1 95 ? -6.605 0.266 -2.066 1 98 95 SER A CA 1
ATOM 738 C C . SER A 1 95 ? -5.418 1.023 -2.648 1 98 95 SER A C 1
ATOM 740 O O . SER A 1 95 ? -4.855 1.906 -1.997 1 98 95 SER A O 1
ATOM 742 N N . GLY A 1 96 ? -5.02 0.606 -3.859 1 98.31 96 GLY A N 1
ATOM 743 C CA . GLY A 1 96 ? -3.973 1.345 -4.547 1 98.31 96 GLY A CA 1
ATOM 744 C C . GLY A 1 96 ? -4.254 2.832 -4.641 1 98.31 96 GLY A C 1
ATOM 745 O O . GLY A 1 96 ? -3.328 3.646 -4.613 1 98.31 96 GLY A O 1
ATOM 746 N N . GLN A 1 97 ? -5.531 3.188 -4.746 1 98.06 97 GLN A N 1
ATOM 747 C CA . GLN A 1 97 ? -5.965 4.582 -4.805 1 98.06 97 GLN A CA 1
ATOM 748 C C . GLN A 1 97 ? -5.535 5.34 -3.553 1 98.06 97 GLN A C 1
ATOM 750 O O . GLN A 1 97 ? -4.98 6.438 -3.646 1 98.06 97 GLN A O 1
ATOM 755 N N . VAL A 1 98 ? -5.754 4.723 -2.402 1 98.69 98 VAL A N 1
ATOM 756 C CA . VAL A 1 98 ? -5.391 5.352 -1.137 1 98.69 98 VAL A CA 1
ATOM 757 C C . VAL A 1 98 ? -3.871 5.418 -1.009 1 98.69 98 VAL A C 1
ATOM 759 O O . VAL A 1 98 ? -3.326 6.426 -0.55 1 98.69 98 VAL A O 1
ATOM 762 N N . LYS A 1 99 ? -3.195 4.336 -1.423 1 98.69 99 LYS A N 1
ATOM 763 C CA . LYS A 1 99 ? -1.738 4.32 -1.342 1 98.69 99 LYS A CA 1
ATOM 764 C C . LYS A 1 99 ? -1.131 5.441 -2.184 1 98.69 99 LYS A C 1
ATOM 766 O O . LYS A 1 99 ? -0.175 6.094 -1.762 1 98.69 99 LYS A O 1
ATOM 771 N N . VAL A 1 100 ? -1.624 5.645 -3.354 1 98.38 100 VAL A N 1
ATOM 772 C CA . VAL A 1 100 ? -1.138 6.684 -4.254 1 98.38 100 VAL A CA 1
ATOM 773 C C . VAL A 1 100 ? -1.425 8.062 -3.66 1 98.38 100 VAL A C 1
ATOM 775 O O . VAL A 1 100 ? -0.601 8.969 -3.762 1 98.38 100 VAL A O 1
ATOM 778 N N . PHE A 1 101 ? -2.596 8.219 -3.041 1 98.69 101 PHE A N 1
ATOM 779 C CA . PHE A 1 101 ? -2.928 9.43 -2.309 1 98.69 101 PHE A CA 1
ATOM 780 C C . PHE A 1 101 ? -1.881 9.727 -1.24 1 98.69 101 PHE A C 1
ATOM 782 O O . PHE A 1 101 ? -1.343 10.828 -1.176 1 98.69 101 PHE A O 1
ATOM 789 N N . LEU A 1 102 ? -1.522 8.734 -0.445 1 98.62 102 LEU A N 1
ATOM 790 C CA . LEU A 1 102 ? -0.541 8.906 0.621 1 98.62 102 LEU A CA 1
ATOM 791 C C . LEU A 1 102 ? 0.833 9.227 0.046 1 98.62 102 LEU A C 1
ATOM 793 O O . LEU A 1 102 ? 1.572 10.039 0.614 1 98.62 102 LEU A O 1
ATOM 797 N N . ASP A 1 103 ? 1.164 8.625 -1.082 1 97.38 103 ASP A N 1
ATOM 798 C CA . ASP A 1 103 ? 2.455 8.867 -1.718 1 97.38 103 ASP A CA 1
ATOM 799 C C . ASP A 1 103 ? 2.623 10.344 -2.076 1 97.38 103 ASP A C 1
ATOM 801 O O . ASP A 1 103 ? 3.723 10.891 -1.973 1 97.38 103 ASP A O 1
ATOM 805 N N . HIS A 1 104 ? 1.562 10.961 -2.52 1 97.5 104 HIS A N 1
ATOM 806 C CA . HIS A 1 104 ? 1.631 12.344 -2.992 1 97.5 104 HIS A CA 1
ATOM 807 C C . HIS A 1 104 ? 1.854 13.312 -1.836 1 97.5 104 HIS A C 1
ATOM 809 O O . HIS A 1 104 ? 2.234 14.461 -2.051 1 97.5 104 HIS A O 1
ATOM 815 N N . PHE A 1 105 ? 1.615 12.812 -0.61 1 96.94 105 PHE A N 1
ATOM 816 C CA . PHE A 1 105 ? 1.68 13.75 0.503 1 96.94 105 PHE A CA 1
ATOM 817 C C . PHE A 1 105 ? 2.762 13.344 1.496 1 96.94 105 PHE A C 1
ATOM 819 O O . PHE A 1 105 ? 2.684 13.68 2.68 1 96.94 105 PHE A O 1
ATOM 826 N N . GLY A 1 106 ? 3.734 12.586 0.94 1 95.25 106 GLY A N 1
ATOM 827 C CA . GLY A 1 106 ? 4.934 12.328 1.724 1 95.25 106 GLY A CA 1
ATOM 828 C C . GLY A 1 106 ? 5.707 13.586 2.066 1 95.25 106 GLY A C 1
ATOM 829 O O . GLY A 1 106 ? 6.445 13.617 3.053 1 95.25 106 GLY A O 1
ATOM 830 N N . CYS A 1 107 ? 5.477 14.625 1.299 1 94.5 107 CYS A N 1
ATOM 831 C CA . CYS A 1 107 ? 6.215 15.875 1.449 1 94.5 107 CYS A CA 1
ATOM 832 C C . CYS A 1 107 ? 5.812 16.594 2.73 1 94.5 107 CYS A C 1
ATOM 834 O O . CYS A 1 107 ? 6.551 17.453 3.229 1 94.5 107 CYS A O 1
ATOM 836 N N . ILE A 1 108 ? 4.652 16.219 3.334 1 96.19 108 ILE A N 1
ATOM 837 C CA . ILE A 1 108 ? 4.242 16.891 4.555 1 96.19 108 ILE A CA 1
ATOM 838 C C . ILE A 1 108 ? 4.484 15.984 5.758 1 96.19 108 ILE A C 1
ATOM 840 O O . ILE A 1 108 ? 3.941 16.219 6.844 1 96.19 108 ILE A O 1
ATOM 844 N N . PHE A 1 109 ? 5.238 14.961 5.598 1 96.69 109 PHE A N 1
ATOM 845 C CA . PHE A 1 109 ? 5.719 14.18 6.734 1 96.69 109 PHE A CA 1
ATOM 846 C C . PHE A 1 109 ? 6.578 15.047 7.652 1 96.69 109 PHE A C 1
ATOM 848 O O . PHE A 1 109 ? 7.25 15.969 7.195 1 96.69 109 PHE A O 1
ATOM 855 N N . MET A 1 110 ? 6.645 14.688 8.883 1 96.94 110 MET A N 1
ATOM 856 C CA . MET A 1 110 ? 7.434 15.398 9.883 1 96.94 110 MET A CA 1
ATOM 857 C C . MET A 1 110 ? 8.914 15.375 9.516 1 96.94 110 MET A C 1
ATOM 859 O O . MET A 1 110 ? 9.664 16.281 9.891 1 96.94 110 MET A O 1
ATOM 863 N N . SER A 1 111 ? 9.367 14.43 8.734 1 95.06 111 SER A N 1
ATOM 864 C CA . SER A 1 111 ? 10.758 14.344 8.305 1 95.06 111 SER A CA 1
ATOM 865 C C . SER A 1 111 ? 11.062 15.359 7.207 1 95.06 111 SER A C 1
ATOM 867 O O . SER A 1 111 ? 12.211 15.531 6.805 1 95.06 111 SER A O 1
ATOM 869 N N . HIS A 1 112 ? 10.055 16.062 6.75 1 95.19 112 HIS A N 1
ATOM 870 C CA . HIS A 1 112 ? 10.195 17.094 5.727 1 95.19 112 HIS A CA 1
ATOM 871 C C . HIS A 1 112 ? 9.484 18.375 6.141 1 95.19 112 HIS A C 1
ATOM 873 O O . HIS A 1 112 ? 9.883 19.031 7.113 1 95.19 112 HIS A O 1
ATOM 879 N N . ARG A 1 113 ? 8.328 18.703 5.555 1 95.75 113 ARG A N 1
ATOM 880 C CA . ARG A 1 113 ? 7.68 19.984 5.832 1 95.75 113 ARG A CA 1
ATOM 881 C C . ARG A 1 113 ? 6.242 19.781 6.289 1 95.75 113 ARG A C 1
ATOM 883 O O . ARG A 1 113 ? 5.301 20.078 5.551 1 95.75 113 ARG A O 1
ATOM 890 N N . PRO A 1 114 ? 6.086 19.312 7.543 1 96.44 114 PRO A N 1
ATOM 891 C CA . PRO A 1 114 ? 4.742 19.062 8.07 1 96.44 114 PRO A CA 1
ATOM 892 C C . PRO A 1 114 ? 3.912 20.344 8.195 1 96.44 114 PRO A C 1
ATOM 894 O O . PRO A 1 114 ? 4.453 21.406 8.516 1 96.44 114 PRO A O 1
ATOM 897 N N . LEU A 1 115 ? 2.629 20.219 7.98 1 95.75 115 LEU A N 1
ATOM 898 C CA . LEU A 1 115 ? 1.716 21.344 8.164 1 95.75 115 LEU A CA 1
ATOM 899 C C . LEU A 1 115 ? 1.369 21.531 9.641 1 95.75 115 LEU A C 1
ATOM 901 O O . LEU A 1 115 ? 0.89 20.594 10.289 1 95.75 115 LEU A O 1
ATOM 905 N N . GLN A 1 116 ? 1.591 22.688 10.133 1 96.19 116 GLN A N 1
ATOM 906 C CA . GLN A 1 116 ? 1.352 22.969 11.547 1 96.19 116 GLN A CA 1
ATOM 907 C C . GLN A 1 116 ? -0.083 22.625 11.938 1 96.19 116 GLN A C 1
ATOM 909 O O . GLN A 1 116 ? -0.322 22.062 13.016 1 96.19 116 GLN A O 1
ATOM 914 N N . LYS A 1 117 ? -1.005 22.859 11.047 1 95.12 117 LYS A N 1
ATOM 915 C CA . LYS A 1 117 ? -2.426 22.672 11.328 1 95.12 117 LYS A CA 1
ATOM 916 C C . LYS A 1 117 ? -2.756 21.203 11.555 1 95.12 117 LYS A C 1
ATOM 918 O O . LYS A 1 117 ? -3.785 20.875 12.148 1 95.12 117 LYS A O 1
ATOM 923 N N . MET A 1 118 ? -1.918 20.266 11.07 1 96.88 118 MET A N 1
ATOM 924 C CA . MET A 1 118 ? -2.189 18.844 11.211 1 96.88 118 MET A CA 1
ATOM 925 C C . MET A 1 118 ? -2.1 18.406 12.672 1 96.88 118 MET A C 1
ATOM 927 O O . MET A 1 118 ? -2.791 17.484 13.094 1 96.88 118 MET A O 1
ATOM 931 N N . PHE A 1 119 ? -1.351 19.125 13.469 1 97.06 119 PHE A N 1
ATOM 932 C CA . PHE A 1 119 ? -1.033 18.734 14.836 1 97.06 119 PHE A CA 1
ATOM 933 C C . PHE A 1 119 ? -2.217 18.984 15.758 1 97.06 119 PHE A C 1
ATOM 935 O O . PHE A 1 119 ? -2.197 18.578 16.922 1 97.06 119 PHE A O 1
ATOM 942 N N . SER A 1 120 ? -3.285 19.547 15.258 1 95.56 120 SER A N 1
ATOM 943 C CA . SER A 1 120 ? -4.48 19.781 16.062 1 95.56 120 SER A CA 1
ATOM 944 C C . SER A 1 120 ? -5.688 19.047 15.484 1 95.56 120 SER A C 1
ATOM 946 O O . SER A 1 120 ? -6.809 19.219 15.969 1 95.56 120 SER A O 1
ATOM 948 N N . LYS A 1 121 ? -5.5 18.312 14.453 1 96.75 121 LYS A N 1
ATOM 949 C CA . LYS A 1 121 ? -6.598 17.625 13.773 1 96.75 121 LYS A CA 1
ATOM 950 C C . LYS A 1 121 ? -6.852 16.25 14.383 1 96.75 121 LYS A C 1
ATOM 952 O O . LYS A 1 121 ? -6.016 15.727 15.117 1 96.75 121 LYS A O 1
ATOM 957 N N . THR A 1 122 ? -8.023 15.766 14.102 1 97.62 122 THR A N 1
ATOM 958 C CA . THR A 1 122 ? -8.414 14.391 14.391 1 97.62 122 THR A CA 1
ATOM 959 C C . THR A 1 122 ? -8.695 13.625 13.102 1 97.62 122 THR A C 1
ATOM 961 O O . THR A 1 122 ? -9.211 14.195 12.133 1 97.62 122 THR A O 1
ATOM 964 N N . ALA A 1 123 ? -8.312 12.367 13.102 1 98.62 123 ALA A N 1
ATOM 965 C CA . ALA A 1 123 ? -8.602 11.555 11.914 1 98.62 123 ALA A CA 1
ATOM 966 C C . ALA A 1 123 ? -9.438 10.328 12.281 1 98.62 123 ALA A C 1
ATOM 968 O O . ALA A 1 123 ? -9.43 9.891 13.43 1 98.62 123 ALA A O 1
ATOM 969 N N . LEU A 1 124 ? -10.18 9.844 11.367 1 98.88 124 LEU A N 1
ATOM 970 C CA . LEU A 1 124 ? -10.922 8.586 11.43 1 98.88 124 LEU A CA 1
ATOM 971 C C . LEU A 1 124 ? -10.625 7.723 10.203 1 98.88 124 LEU A C 1
ATOM 973 O O . LEU A 1 124 ? -10.859 8.141 9.07 1 98.88 124 LEU A O 1
ATOM 977 N N . VAL A 1 125 ? -10.055 6.566 10.453 1 98.94 125 VAL A N 1
ATOM 978 C CA . VAL A 1 125 ? -9.766 5.609 9.391 1 98.94 125 VAL A CA 1
ATOM 979 C C . VAL A 1 125 ? -10.789 4.477 9.414 1 98.94 125 VAL A C 1
ATOM 981 O O . VAL A 1 125 ? -11 3.85 10.453 1 98.94 125 VAL A O 1
ATOM 984 N N . ILE A 1 126 ? -11.422 4.234 8.289 1 98.75 126 ILE A N 1
ATOM 985 C CA . ILE A 1 126 ? -12.422 3.188 8.156 1 98.75 126 ILE A CA 1
ATOM 986 C C . ILE A 1 126 ? -11.992 2.189 7.082 1 98.75 126 ILE A C 1
ATOM 988 O O . ILE A 1 126 ? -11.531 2.582 6.012 1 98.75 126 ILE A O 1
ATOM 992 N N . SER A 1 127 ? -12.07 0.924 7.379 1 98.38 127 SER A N 1
ATOM 993 C CA . SER A 1 127 ? -11.805 -0.116 6.391 1 98.38 127 SER A CA 1
ATOM 994 C C . SER A 1 127 ? -12.852 -1.22 6.449 1 98.38 127 SER A C 1
ATOM 996 O O . SER A 1 127 ? -13.305 -1.602 7.535 1 98.38 127 SER A O 1
ATOM 998 N N . THR A 1 128 ? -13.281 -1.666 5.32 1 96.38 128 THR A N 1
ATOM 999 C CA . THR A 1 128 ? -14.25 -2.754 5.223 1 96.38 128 THR A CA 1
ATOM 1000 C C . THR A 1 128 ? -13.695 -3.896 4.375 1 96.38 128 THR A C 1
ATOM 1002 O O . THR A 1 128 ? -12.938 -3.666 3.436 1 96.38 128 THR A O 1
ATOM 1005 N N . THR A 1 129 ? -14.039 -5.078 4.746 1 94.56 129 THR A N 1
ATOM 1006 C CA . THR A 1 129 ? -13.641 -6.25 3.975 1 94.56 129 THR A CA 1
ATOM 1007 C C . THR A 1 129 ? -14.727 -7.32 4.016 1 94.56 129 THR A C 1
ATOM 1009 O O . THR A 1 129 ? -15.5 -7.387 4.973 1 94.56 129 THR A O 1
ATOM 1012 N N . ALA A 1 130 ? -14.781 -8.086 2.953 1 88.62 130 ALA A N 1
ATOM 1013 C CA . ALA A 1 130 ? -15.633 -9.266 2.975 1 88.62 130 ALA A CA 1
ATOM 1014 C C . ALA A 1 130 ? -14.93 -10.445 3.648 1 88.62 130 ALA A C 1
ATOM 1016 O O . ALA A 1 130 ? -15.578 -11.391 4.102 1 88.62 130 ALA A O 1
ATOM 1017 N N . GLY A 1 131 ? -13.648 -10.43 3.721 1 90.12 131 GLY A N 1
ATOM 1018 C CA . GLY A 1 131 ? -12.867 -11.523 4.277 1 90.12 131 GLY A CA 1
ATOM 1019 C C . GLY A 1 131 ? -11.984 -11.094 5.434 1 90.12 131 GLY A C 1
ATOM 1020 O O . GLY A 1 131 ? -12.43 -11.062 6.582 1 90.12 131 GLY A O 1
ATOM 1021 N N . ILE A 1 132 ? -10.766 -10.789 5.125 1 91.06 132 ILE A N 1
ATOM 1022 C CA . ILE A 1 132 ? -9.812 -10.406 6.16 1 91.06 132 ILE A CA 1
ATOM 1023 C C . ILE A 1 132 ? -8.977 -9.219 5.684 1 91.06 132 ILE A C 1
ATOM 1025 O O . ILE A 1 132 ? -9 -8.875 4.5 1 91.06 132 ILE A O 1
ATOM 1029 N N . GLY A 1 133 ? -8.312 -8.562 6.668 1 95.38 133 GLY A N 1
ATOM 1030 C CA . GLY A 1 133 ? -7.227 -7.703 6.234 1 95.38 133 GLY A CA 1
ATOM 1031 C C . GLY A 1 133 ? -7.438 -6.246 6.598 1 95.38 133 GLY A C 1
ATOM 1032 O O . GLY A 1 133 ? -6.664 -5.379 6.188 1 95.38 133 GLY A O 1
ATOM 1033 N N . THR A 1 134 ? -8.508 -5.906 7.406 1 97.44 134 THR A N 1
ATOM 1034 C CA . THR A 1 134 ? -8.75 -4.508 7.727 1 97.44 134 THR A CA 1
ATOM 1035 C C . THR A 1 134 ? -7.578 -3.918 8.508 1 97.44 134 THR A C 1
ATOM 1037 O O . THR A 1 134 ? -7.258 -2.738 8.359 1 97.44 134 THR A O 1
ATOM 1040 N N . LYS A 1 135 ? -6.906 -4.742 9.281 1 97.75 135 LYS A N 1
ATOM 1041 C CA . LYS A 1 135 ? -5.754 -4.258 10.039 1 97.75 135 LYS A CA 1
ATOM 1042 C C . LYS A 1 135 ? -4.605 -3.875 9.109 1 97.75 135 LYS A C 1
ATOM 1044 O O . LYS A 1 135 ? -3.869 -2.926 9.383 1 97.75 135 LYS A O 1
ATOM 1049 N N . TYR A 1 136 ? -4.469 -4.609 8.008 1 97.88 136 TYR A N 1
ATOM 1050 C CA . TYR A 1 136 ? -3.422 -4.348 7.031 1 97.88 136 TYR A CA 1
ATOM 1051 C C . TYR A 1 136 ? -3.701 -3.059 6.266 1 97.88 136 TYR A C 1
ATOM 1053 O O . TYR A 1 136 ? -2.799 -2.494 5.641 1 97.88 136 TYR A O 1
ATOM 1061 N N . VAL A 1 137 ? -4.934 -2.6 6.332 1 98.25 137 VAL A N 1
ATOM 1062 C CA . VAL A 1 137 ? -5.328 -1.341 5.707 1 98.25 137 VAL A CA 1
ATOM 1063 C C . VAL A 1 137 ? -5.102 -0.187 6.68 1 98.25 137 VAL A C 1
ATOM 1065 O O . VAL A 1 137 ? -4.488 0.821 6.324 1 98.25 137 VAL A O 1
ATOM 1068 N N . ILE A 1 138 ? -5.508 -0.368 7.867 1 98.69 138 ILE A N 1
ATOM 1069 C CA . ILE A 1 138 ? -5.578 0.715 8.844 1 98.69 138 ILE A CA 1
ATOM 1070 C C . ILE A 1 138 ? -4.168 1.098 9.289 1 98.69 138 ILE A C 1
ATOM 1072 O O . ILE A 1 138 ? -3.85 2.283 9.414 1 98.69 138 ILE A O 1
ATOM 1076 N N . LYS A 1 139 ? -3.314 0.188 9.406 1 97.94 139 LYS A N 1
ATOM 1077 C CA . LYS A 1 139 ? -2.002 0.424 10 1 97.94 139 LYS A CA 1
ATOM 1078 C C . LYS A 1 139 ? -1.161 1.354 9.133 1 97.94 139 LYS A C 1
ATOM 1080 O O . LYS A 1 139 ? -0.609 2.342 9.625 1 97.94 139 LYS A O 1
ATOM 1085 N N . PRO A 1 140 ? -1.046 1.077 7.848 1 97.94 140 PRO A N 1
ATOM 1086 C CA . PRO A 1 140 ? -0.232 1.999 7.051 1 97.94 140 PRO A CA 1
ATOM 1087 C C . PRO A 1 140 ? -0.848 3.393 6.949 1 97.94 140 PRO A C 1
ATOM 1089 O O . PRO A 1 140 ? -0.123 4.391 6.891 1 97.94 140 PRO A O 1
ATOM 1092 N N . ILE A 1 141 ? -2.154 3.498 6.906 1 98.81 141 ILE A N 1
ATOM 1093 C CA . ILE A 1 141 ? -2.812 4.797 6.867 1 98.81 141 ILE A CA 1
ATOM 1094 C C . ILE A 1 141 ? -2.529 5.559 8.164 1 98.81 141 ILE A C 1
ATOM 1096 O O . ILE A 1 141 ? -2.129 6.727 8.125 1 98.81 141 ILE A O 1
ATOM 1100 N N . GLU A 1 142 ? -2.711 4.848 9.258 1 98.69 142 GLU A N 1
ATOM 1101 C CA . GLU A 1 142 ? -2.438 5.445 10.555 1 98.69 142 GLU A CA 1
ATOM 1102 C C . GLU A 1 142 ? -0.993 5.926 10.656 1 98.69 142 GLU A C 1
ATOM 1104 O O . GLU A 1 142 ? -0.723 7 11.195 1 98.69 142 GLU A O 1
ATOM 1109 N N . ARG A 1 143 ? -0.066 5.156 10.172 1 98 143 ARG A N 1
ATOM 1110 C CA . ARG A 1 143 ? 1.348 5.52 10.195 1 98 143 ARG A CA 1
ATOM 1111 C C . ARG A 1 143 ? 1.587 6.828 9.453 1 98 143 ARG A C 1
ATOM 1113 O O . ARG A 1 143 ? 2.285 7.711 9.945 1 98 143 ARG A O 1
ATOM 1120 N N . SER A 1 144 ? 1.024 6.93 8.289 1 98.44 144 SER A N 1
ATOM 1121 C CA . SER A 1 144 ? 1.176 8.156 7.52 1 98.44 144 SER A CA 1
ATOM 1122 C C . SER A 1 144 ? 0.577 9.352 8.258 1 98.44 144 SER A C 1
ATOM 1124 O O . SER A 1 144 ? 1.183 10.422 8.305 1 98.44 144 SER A O 1
ATOM 1126 N N . LEU A 1 145 ? -0.597 9.133 8.859 1 98.75 145 LEU A N 1
ATOM 1127 C CA . LEU A 1 145 ? -1.272 10.203 9.578 1 98.75 145 LEU A CA 1
ATOM 1128 C C . LEU A 1 145 ? -0.44 10.664 10.766 1 98.75 145 LEU A C 1
ATOM 1130 O O . LEU A 1 145 ? -0.362 11.867 11.047 1 98.75 145 LEU A O 1
ATOM 1134 N N . ARG A 1 146 ? 0.18 9.727 11.398 1 98 146 ARG A N 1
ATOM 1135 C CA . ARG A 1 146 ? 1.047 10.078 12.523 1 98 146 ARG A CA 1
ATOM 1136 C C . ARG A 1 146 ? 2.256 10.883 12.055 1 98 146 ARG A C 1
ATOM 1138 O O . ARG A 1 146 ? 2.666 11.836 12.711 1 98 146 ARG A O 1
ATOM 1145 N N . TYR A 1 147 ? 2.766 10.531 10.945 1 98.12 147 TYR A N 1
ATOM 1146 C CA . TYR A 1 147 ? 3.926 11.234 10.406 1 98.12 147 TYR A CA 1
ATOM 1147 C C . TYR A 1 147 ? 3.525 12.602 9.859 1 98.12 147 TYR A C 1
ATOM 1149 O O . TYR A 1 147 ? 4.379 13.469 9.656 1 98.12 147 TYR A O 1
ATOM 1157 N N . TRP A 1 148 ? 2.234 12.781 9.57 1 98.06 148 TRP A N 1
ATOM 1158 C CA . TRP A 1 148 ? 1.728 14.102 9.219 1 98.06 148 TRP A CA 1
ATOM 1159 C C . TRP A 1 148 ? 1.605 14.984 10.453 1 98.06 148 TRP A C 1
ATOM 1161 O O . TRP A 1 148 ? 1.479 16.203 10.344 1 98.06 148 TRP A O 1
ATOM 1171 N N . GLY A 1 149 ? 1.623 14.305 11.695 1 97.62 149 GLY A N 1
ATOM 1172 C CA . GLY A 1 149 ? 1.567 15.055 12.938 1 97.62 149 GLY A CA 1
ATOM 1173 C C . GLY A 1 149 ? 0.216 14.969 13.625 1 97.62 149 GLY A C 1
ATOM 1174 O O . GLY A 1 149 ? 0.019 15.547 14.695 1 97.62 149 GLY A O 1
ATOM 1175 N N . ILE A 1 150 ? -0.738 14.227 13.055 1 98.06 150 ILE A N 1
ATOM 1176 C CA . ILE A 1 150 ? -2.084 14.148 13.617 1 98.06 150 ILE A CA 1
ATOM 1177 C C . ILE A 1 150 ? -2.049 13.398 14.945 1 98.06 150 ILE A C 1
ATOM 1179 O O . ILE A 1 150 ? -1.646 12.234 15 1 98.06 150 ILE A O 1
ATOM 1183 N N . PRO A 1 151 ? -2.49 13.953 15.984 1 96.69 151 PRO A N 1
ATOM 1184 C CA . PRO A 1 151 ? -2.281 13.367 17.312 1 96.69 151 PRO A CA 1
ATOM 1185 C C . PRO A 1 151 ? -3.285 12.266 17.625 1 96.69 151 PRO A C 1
ATOM 1187 O O . PRO A 1 151 ? -2.99 11.367 18.422 1 96.69 151 PRO A O 1
ATOM 1190 N N . LYS A 1 152 ? -4.473 12.352 17.062 1 96.88 152 LYS A N 1
ATOM 1191 C CA . LYS A 1 152 ? -5.516 11.391 17.406 1 96.88 152 LYS A CA 1
ATOM 1192 C C . LYS A 1 152 ? -6.109 10.75 16.156 1 96.88 152 LYS A C 1
ATOM 1194 O O . LYS A 1 152 ? -6.629 11.453 15.289 1 96.88 152 LYS A O 1
ATOM 1199 N N . VAL A 1 153 ? -6.004 9.438 16.141 1 98.12 153 VAL A N 1
ATOM 1200 C CA . VAL A 1 153 ? -6.531 8.68 15.016 1 98.12 153 VAL A CA 1
ATOM 1201 C C . VAL A 1 153 ? -7.508 7.621 15.516 1 98.12 153 VAL A C 1
ATOM 1203 O O . VAL A 1 153 ? -7.121 6.699 16.234 1 98.12 153 VAL A O 1
ATOM 1206 N N . TYR A 1 154 ? -8.734 7.785 15.195 1 98.62 154 TYR A N 1
ATOM 1207 C CA . TYR A 1 154 ? -9.734 6.754 15.43 1 98.62 154 TYR A CA 1
ATOM 1208 C C . TYR A 1 154 ? -9.734 5.727 14.305 1 98.62 154 TYR A C 1
ATOM 1210 O O . TYR A 1 154 ? -9.445 6.059 13.156 1 98.62 154 TYR A O 1
ATOM 1218 N N . LYS A 1 155 ? -10.062 4.492 14.672 1 98.62 155 LYS A N 1
ATOM 1219 C CA . LYS A 1 155 ? -9.992 3.395 13.719 1 98.62 155 LYS A CA 1
ATOM 1220 C C . LYS A 1 155 ? -11.25 2.539 13.766 1 98.62 155 LYS A C 1
ATOM 1222 O O . LYS A 1 155 ? -11.781 2.268 14.844 1 98.62 155 LYS A O 1
ATOM 1227 N N . CYS A 1 156 ? -11.656 2.137 12.633 1 98.69 156 CYS A N 1
ATOM 1228 C CA . CYS A 1 156 ? -12.82 1.267 12.539 1 98.69 156 CYS A CA 1
ATOM 1229 C C . CYS A 1 156 ? -12.672 0.279 11.391 1 98.69 156 CYS A C 1
ATOM 1231 O O . CYS A 1 156 ? -12.812 0.652 10.219 1 98.69 156 CYS A O 1
ATOM 1233 N N . GLY A 1 157 ? -12.32 -0.937 11.664 1 98.19 157 GLY A N 1
ATOM 1234 C CA . GLY A 1 157 ? -12.281 -2.027 10.703 1 98.19 157 GLY A CA 1
ATOM 1235 C C . GLY A 1 157 ? -13.477 -2.953 10.805 1 98.19 157 GLY A C 1
ATOM 1236 O O . GLY A 1 157 ? -13.82 -3.412 11.891 1 98.19 157 GLY A O 1
ATOM 1237 N N . LEU A 1 158 ? -14.133 -3.23 9.688 1 97.75 158 LEU A N 1
ATOM 1238 C CA . LEU A 1 158 ? -15.336 -4.051 9.68 1 97.75 158 LEU A CA 1
ATOM 1239 C C . LEU A 1 158 ? -15.188 -5.219 8.711 1 97.75 158 LEU A C 1
ATOM 1241 O O . LEU A 1 158 ? -14.867 -5.02 7.535 1 97.75 158 LEU A O 1
ATOM 1245 N N . THR A 1 159 ? -15.352 -6.395 9.148 1 95.75 159 THR A N 1
ATOM 1246 C CA . THR A 1 159 ? -15.406 -7.594 8.328 1 95.75 159 THR A CA 1
ATOM 1247 C C . THR A 1 159 ? -16.859 -7.973 8.008 1 95.75 159 THR A C 1
ATOM 1249 O O . THR A 1 159 ? -17.516 -8.617 8.82 1 95.75 159 THR A O 1
ATOM 1252 N N . LEU A 1 160 ? -17.266 -7.742 6.859 1 92.81 160 LEU A N 1
ATOM 1253 C CA . LEU A 1 160 ? -18.688 -7.77 6.539 1 92.81 160 LEU A CA 1
ATOM 1254 C C . LEU A 1 160 ? -19.125 -9.156 6.078 1 92.81 160 LEU A C 1
ATOM 1256 O O . LEU A 1 160 ? -20.25 -9.586 6.332 1 92.81 160 LEU A O 1
ATOM 1260 N N . ARG A 1 161 ? -18.312 -9.906 5.375 1 88.25 161 ARG A N 1
ATOM 1261 C CA . ARG A 1 161 ? -18.594 -11.219 4.805 1 88.25 161 ARG A CA 1
ATOM 1262 C C . ARG A 1 161 ? -19.812 -11.164 3.893 1 88.25 161 ARG A C 1
ATOM 1264 O O . ARG A 1 161 ? -20.672 -12.055 3.936 1 88.25 161 ARG A O 1
ATOM 1271 N N . ALA A 1 162 ? -20.031 -10.008 3.297 1 86.94 162 ALA A N 1
ATOM 1272 C CA . ALA A 1 162 ? -21.125 -9.766 2.354 1 86.94 162 ALA A CA 1
ATOM 1273 C C . ALA A 1 162 ? -20.703 -8.773 1.271 1 86.94 162 ALA A C 1
ATOM 1275 O O . ALA A 1 162 ? -19.984 -7.812 1.545 1 86.94 162 ALA A O 1
ATOM 1276 N N . LYS A 1 163 ? -21.188 -9.047 0.124 1 81.12 163 LYS A N 1
ATOM 1277 C CA . LYS A 1 163 ? -20.906 -8.156 -0.995 1 81.12 163 LYS A CA 1
ATOM 1278 C C . LYS A 1 163 ? -21.562 -6.789 -0.798 1 81.12 163 LYS A C 1
ATOM 1280 O O . LYS A 1 163 ? -20.969 -5.758 -1.111 1 81.12 163 LYS A O 1
ATOM 1285 N N . ASN A 1 164 ? -22.797 -6.824 -0.326 1 87.56 164 ASN A N 1
ATOM 1286 C CA . ASN A 1 164 ? -23.531 -5.59 -0.062 1 87.56 164 ASN A CA 1
ATOM 1287 C C . ASN A 1 164 ? -24 -5.52 1.386 1 87.56 164 ASN A C 1
ATOM 1289 O O . ASN A 1 164 ? -24.297 -6.547 1.995 1 87.56 164 ASN A O 1
ATOM 1293 N N . TRP A 1 165 ? -24.109 -4.285 1.855 1 91.88 165 TRP A N 1
ATOM 1294 C CA . TRP A 1 165 ? -24.484 -4.016 3.24 1 91.88 165 TRP A CA 1
ATOM 1295 C C . TRP A 1 165 ? -25.812 -4.684 3.582 1 91.88 165 TRP A C 1
ATOM 1297 O O . TRP A 1 165 ? -25.953 -5.289 4.645 1 91.88 165 TRP A O 1
ATOM 1307 N N . ASN A 1 166 ? -26.734 -4.672 2.6 1 90.81 166 ASN A N 1
ATOM 1308 C CA . ASN A 1 166 ? -28.094 -5.137 2.855 1 90.81 166 ASN A CA 1
ATOM 1309 C C . ASN A 1 166 ? -28.172 -6.66 2.889 1 90.81 166 ASN A C 1
ATOM 1311 O O . ASN A 1 166 ? -29.172 -7.227 3.312 1 90.81 166 ASN A O 1
ATOM 1315 N N . GLU A 1 167 ? -27.094 -7.297 2.451 1 91.56 167 GLU A N 1
ATOM 1316 C CA . GLU A 1 167 ? -27.062 -8.758 2.453 1 91.56 167 GLU A CA 1
ATOM 1317 C C . GLU A 1 167 ? -26.672 -9.297 3.826 1 91.56 167 GLU A C 1
ATOM 1319 O O . GLU A 1 167 ? -26.844 -10.484 4.105 1 91.56 167 GLU A O 1
ATOM 1324 N N . MET A 1 168 ? -26.188 -8.461 4.75 1 93 168 MET A N 1
ATOM 1325 C CA . MET A 1 168 ? -25.844 -8.867 6.109 1 93 168 MET A CA 1
ATOM 1326 C C . MET A 1 168 ? -27.109 -9.062 6.953 1 93 168 MET A C 1
ATOM 1328 O O . MET A 1 168 ? -28.109 -8.359 6.766 1 93 168 MET A O 1
ATOM 1332 N N . PRO A 1 169 ? -27.031 -9.977 7.84 1 94.38 169 PRO A N 1
ATOM 1333 C CA . PRO A 1 169 ? -28.125 -10.055 8.812 1 94.38 169 PRO A CA 1
ATOM 1334 C C . PRO A 1 169 ? -28.344 -8.734 9.555 1 94.38 169 PRO A C 1
ATOM 1336 O O . PRO A 1 169 ? -27.391 -8 9.82 1 94.38 169 PRO A O 1
ATOM 1339 N N . LEU A 1 170 ? -29.578 -8.469 9.953 1 95.25 170 LEU A N 1
ATOM 1340 C CA . LEU A 1 170 ? -29.969 -7.215 10.586 1 95.25 170 LEU A CA 1
ATOM 1341 C C . LEU A 1 170 ? -29.172 -6.992 11.875 1 95.25 170 LEU A C 1
ATOM 1343 O O . LEU A 1 170 ? -28.781 -5.863 12.18 1 95.25 170 LEU A O 1
ATOM 1347 N N . LYS A 1 171 ? -29 -8.07 12.555 1 96.12 171 LYS A N 1
ATOM 1348 C CA . LYS A 1 171 ? -28.266 -7.961 13.805 1 96.12 171 LYS A CA 1
ATOM 1349 C C . LYS A 1 171 ? -26.844 -7.469 13.562 1 96.12 171 LYS A C 1
ATOM 1351 O O . LYS A 1 171 ? -26.344 -6.613 14.297 1 96.12 171 LYS A O 1
ATOM 1356 N N . LYS A 1 172 ? -26.234 -7.953 12.586 1 95.38 172 LYS A N 1
ATOM 1357 C CA . LYS A 1 172 ? -24.875 -7.547 12.234 1 95.38 172 LYS A CA 1
ATOM 1358 C C . LYS A 1 172 ? -24.844 -6.109 11.719 1 95.38 172 LYS A C 1
ATOM 1360 O O . LYS A 1 172 ? -23.953 -5.34 12.062 1 95.38 172 LYS A O 1
ATOM 1365 N N . GLN A 1 173 ? -25.781 -5.766 10.859 1 96.5 173 GLN A N 1
ATOM 1366 C CA . GLN A 1 173 ? -25.891 -4.391 10.391 1 96.5 173 GLN A CA 1
ATOM 1367 C C . GLN A 1 173 ? -25.969 -3.416 11.562 1 96.5 173 GLN A C 1
ATOM 1369 O O . GLN A 1 173 ? -25.25 -2.416 11.594 1 96.5 173 GLN A O 1
ATOM 1374 N N . SER A 1 174 ? -26.859 -3.748 12.539 1 97.12 174 SER A N 1
ATOM 1375 C CA . SER A 1 174 ? -27.047 -2.891 13.703 1 97.12 174 SER A CA 1
ATOM 1376 C C . SER A 1 174 ? -25.766 -2.775 14.523 1 97.12 174 SER A C 1
ATOM 1378 O O . SER A 1 174 ? -25.453 -1.7 15.039 1 97.12 174 SER A O 1
ATOM 1380 N N . LYS A 1 175 ? -25.094 -3.881 14.625 1 97.56 175 LYS A N 1
ATOM 1381 C CA . LYS A 1 175 ? -23.828 -3.896 15.367 1 97.56 175 LYS A CA 1
ATOM 1382 C C . LYS A 1 175 ? -22.812 -2.969 14.727 1 97.56 175 LYS A C 1
ATOM 1384 O O . LYS A 1 175 ? -22.156 -2.18 15.422 1 97.56 175 LYS A O 1
ATOM 1389 N N . TYR A 1 176 ? -22.641 -3.072 13.453 1 97.56 176 TYR A N 1
ATOM 1390 C CA . TYR A 1 176 ? -21.656 -2.262 12.742 1 97.56 176 TYR A CA 1
ATOM 1391 C C . TYR A 1 176 ? -22.062 -0.795 12.719 1 97.56 176 TYR A C 1
ATOM 1393 O O . TYR A 1 176 ? -21.234 0.098 12.836 1 97.56 176 TYR A O 1
ATOM 1401 N N . GLU A 1 177 ? -23.344 -0.54 12.617 1 97.75 177 GLU A N 1
ATOM 1402 C CA . GLU A 1 177 ? -23.844 0.832 12.711 1 97.75 177 GLU A CA 1
ATOM 1403 C C . GLU A 1 177 ? -23.531 1.444 14.07 1 97.75 177 GLU A C 1
ATOM 1405 O O . GLU A 1 177 ? -23.078 2.59 14.156 1 97.75 177 GLU A O 1
ATOM 1410 N N . LYS A 1 178 ? -23.797 0.705 15.078 1 98.19 178 LYS A N 1
ATOM 1411 C CA . LYS A 1 178 ? -23.5 1.184 16.422 1 98.19 178 LYS A CA 1
ATOM 1412 C C . LYS A 1 178 ? -22.016 1.495 16.594 1 98.19 178 LYS A C 1
ATOM 1414 O O . LYS A 1 178 ? -21.656 2.512 17.188 1 98.19 178 LYS A O 1
ATOM 1419 N N . ARG A 1 179 ? -21.203 0.604 16.094 1 98.44 179 ARG A N 1
ATOM 1420 C CA . ARG A 1 179 ? -19.766 0.804 16.172 1 98.44 179 ARG A CA 1
ATOM 1421 C C . ARG A 1 179 ? -19.344 2.068 15.438 1 98.44 179 ARG A C 1
ATOM 1423 O O . ARG A 1 179 ? -18.547 2.859 15.953 1 98.44 179 ARG A O 1
ATOM 1430 N N . LEU A 1 180 ? -19.844 2.266 14.266 1 98.69 180 LEU A N 1
ATOM 1431 C CA . LEU A 1 180 ? -19.531 3.445 13.461 1 98.69 180 LEU A CA 1
ATOM 1432 C C . LEU A 1 180 ? -20.016 4.715 14.156 1 98.69 180 LEU A C 1
ATOM 1434 O O . LEU A 1 180 ? -19.312 5.727 14.164 1 98.69 180 LEU A O 1
ATOM 1438 N N . VAL A 1 181 ? -21.172 4.656 14.727 1 98.44 181 VAL A N 1
ATOM 1439 C CA . VAL A 1 181 ? -21.734 5.793 15.438 1 98.44 181 VAL A CA 1
ATOM 1440 C C . VAL A 1 181 ? -20.859 6.141 16.641 1 98.44 181 VAL A C 1
ATOM 1442 O O . VAL A 1 181 ? -20.578 7.312 16.891 1 98.44 181 VAL A O 1
ATOM 1445 N N . GLU A 1 182 ? -20.469 5.129 17.344 1 98.5 182 GLU A N 1
ATOM 1446 C CA . GLU A 1 182 ? -19.594 5.348 18.5 1 98.5 182 GLU A CA 1
ATOM 1447 C C . GLU A 1 182 ? -18.281 6 18.094 1 98.5 182 GLU A C 1
ATOM 1449 O O . GLU A 1 182 ? -17.828 6.949 18.734 1 98.5 182 GLU A O 1
ATOM 1454 N N . LYS A 1 183 ? -17.703 5.48 17.062 1 98.62 183 LYS A N 1
ATOM 1455 C CA . LYS A 1 183 ? -16.453 6.055 16.562 1 98.62 183 LYS A CA 1
ATOM 1456 C C . LYS A 1 183 ? -16.656 7.484 16.078 1 98.62 183 LYS A C 1
ATOM 1458 O O . LYS A 1 183 ? -15.797 8.344 16.266 1 98.62 183 LYS A O 1
ATOM 1463 N N . SER A 1 184 ? -17.797 7.723 15.445 1 98.38 184 SER A N 1
ATOM 1464 C CA . SER A 1 184 ? -18.141 9.062 14.961 1 98.38 184 SER A CA 1
ATOM 1465 C C . SER A 1 184 ? -18.25 10.047 16.125 1 98.38 184 SER A C 1
ATOM 1467 O O . SER A 1 184 ? -17.797 11.188 16.016 1 98.38 184 SER A O 1
ATOM 1469 N N . TYR A 1 185 ? -18.859 9.57 17.141 1 97.75 185 TYR A N 1
ATOM 1470 C CA . TYR A 1 185 ? -19.016 10.422 18.312 1 97.75 185 TYR A CA 1
ATOM 1471 C C . TYR A 1 185 ? -17.672 10.766 18.922 1 97.75 185 TYR A C 1
ATOM 1473 O O . TYR A 1 185 ? -17.422 11.922 19.266 1 97.75 185 TYR A O 1
ATOM 1481 N N . GLY A 1 186 ? -16.828 9.773 19.078 1 97.19 186 GLY A N 1
ATOM 1482 C CA . GLY A 1 186 ? -15.484 10.031 19.562 1 97.19 186 GLY A CA 1
ATOM 1483 C C . GLY A 1 186 ? -14.711 11 18.672 1 97.19 186 GLY A C 1
ATOM 1484 O O . GLY A 1 186 ? -14.078 11.93 19.172 1 97.19 186 GLY A O 1
ATOM 1485 N N . PHE A 1 187 ? -14.781 10.781 17.422 1 98.19 187 PHE A N 1
ATOM 1486 C CA . PHE A 1 187 ? -14.164 11.633 16.422 1 98.19 187 PHE A CA 1
ATOM 1487 C C . PHE A 1 187 ? -14.664 13.062 16.547 1 98.19 187 PHE A C 1
ATOM 1489 O O . PHE A 1 187 ? -13.867 14.008 16.594 1 98.19 187 PHE A O 1
ATOM 1496 N N . TYR A 1 188 ? -15.953 13.188 16.656 1 97.62 188 TYR A N 1
ATOM 1497 C CA . TYR A 1 188 ? -16.594 14.492 16.781 1 97.62 188 TYR A CA 1
ATOM 1498 C C . TYR A 1 188 ? -16.109 15.211 18.031 1 97.62 188 TYR A C 1
ATOM 1500 O O . TYR A 1 188 ? -15.711 16.375 17.984 1 97.62 188 TYR A O 1
ATOM 1508 N N . ASN A 1 189 ? -16.094 14.531 19.125 1 96.69 189 ASN A N 1
ATOM 1509 C CA . ASN A 1 189 ? -15.703 15.141 20.391 1 96.69 189 ASN A CA 1
ATOM 1510 C C . ASN A 1 189 ? -14.242 15.57 20.375 1 96.69 189 ASN A C 1
ATOM 1512 O O . ASN A 1 189 ? -13.891 16.609 20.922 1 96.69 189 ASN A O 1
ATOM 1516 N N . SER A 1 190 ? -13.516 14.773 19.719 1 96.25 190 SER A N 1
ATOM 1517 C CA . SER A 1 190 ? -12.094 15.094 19.609 1 96.25 190 SER A CA 1
ATOM 1518 C C . SER A 1 190 ? -11.875 16.344 18.766 1 96.25 190 SER A C 1
ATOM 1520 O O . SER A 1 190 ? -11.023 17.172 19.094 1 96.25 190 SER A O 1
ATOM 1522 N N . MET A 1 191 ? -12.617 16.516 17.719 1 95.56 191 MET A N 1
ATOM 1523 C CA . MET A 1 191 ? -12.516 17.688 16.859 1 95.56 191 MET A CA 1
ATOM 1524 C C . MET A 1 191 ? -12.984 18.938 17.594 1 95.56 191 MET A C 1
ATOM 1526 O O . MET A 1 191 ? -12.398 20.016 17.438 1 95.56 191 MET A O 1
ATOM 1530 N N . LYS A 1 192 ? -13.953 18.75 18.359 1 93.38 192 LYS A N 1
ATOM 1531 C CA . LYS A 1 192 ? -14.562 19.875 19.078 1 93.38 192 LYS A CA 1
ATOM 1532 C C . LYS A 1 192 ? -13.664 20.359 20.203 1 93.38 192 LYS A C 1
ATOM 1534 O O . LYS A 1 192 ? -13.641 21.547 20.516 1 93.38 192 LYS A O 1
ATOM 1539 N N . ASN A 1 193 ? -12.977 19.406 20.75 1 86 193 ASN A N 1
ATOM 1540 C CA . ASN A 1 193 ? -12.102 19.75 21.859 1 86 193 ASN A CA 1
ATOM 1541 C C . ASN A 1 193 ? -10.898 20.562 21.391 1 86 193 ASN A C 1
ATOM 1543 O O . ASN A 1 193 ? -10.109 20.094 20.562 1 86 193 ASN A O 1
ATOM 1547 N N . LYS A 1 194 ? -10.711 21.781 21.75 1 69.31 194 LYS A N 1
ATOM 1548 C CA . LYS A 1 194 ? -9.68 22.734 21.359 1 69.31 194 LYS A CA 1
ATOM 1549 C C . LYS A 1 194 ? -8.328 22.359 21.969 1 69.31 194 LYS A C 1
ATOM 1551 O O . LYS A 1 194 ? -7.277 22.781 21.469 1 69.31 194 LYS A O 1
ATOM 1556 N N . LYS A 1 195 ? -8.359 21.688 23.094 1 77.75 195 LYS A N 1
ATOM 1557 C CA . LYS A 1 195 ? -7.102 21.297 23.734 1 77.75 195 LYS A CA 1
ATOM 1558 C C . LYS A 1 195 ? -6.664 19.906 23.297 1 77.75 195 LYS A C 1
ATOM 1560 O O . LYS A 1 195 ? -7.094 18.906 23.875 1 77.75 195 LYS A O 1
ATOM 1565 N N . VAL A 1 196 ? -5.914 19.906 22.297 1 82.12 196 VAL A N 1
ATOM 1566 C CA . VAL A 1 196 ? -5.531 18.625 21.719 1 82.12 196 VAL A CA 1
ATOM 1567 C C . VAL A 1 196 ? -4.293 18.078 22.422 1 82.12 196 VAL A C 1
ATOM 1569 O O . VAL A 1 196 ? -3.293 18.781 22.578 1 82.12 196 VAL A O 1
ATOM 1572 N N . TYR A 1 197 ? -4.43 16.969 23 1 90.31 197 TYR A N 1
ATOM 1573 C CA . TYR A 1 197 ? -3.314 16.219 23.578 1 90.31 197 TYR A CA 1
ATOM 1574 C C . TYR A 1 197 ? -2.381 15.703 22.484 1 90.31 197 TYR A C 1
ATOM 1576 O O . TYR A 1 197 ? -2.83 15.094 21.516 1 90.31 197 TYR A O 1
ATOM 1584 N N . ILE A 1 198 ? -1.077 16.016 22.719 1 95.69 198 ILE A N 1
ATOM 1585 C CA . ILE A 1 198 ? -0.078 15.492 21.797 1 95.69 198 ILE A CA 1
ATOM 1586 C C . ILE A 1 198 ? 0.564 14.242 22.391 1 95.69 198 ILE A C 1
ATOM 1588 O O . ILE A 1 198 ? 1.185 14.297 23.453 1 95.69 198 ILE A O 1
ATOM 1592 N N . PRO A 1 199 ? 0.434 13.164 21.656 1 96.5 199 PRO A N 1
ATOM 1593 C CA . PRO A 1 199 ? 1.035 11.93 22.141 1 96.5 199 PRO A CA 1
ATOM 1594 C C . PRO A 1 199 ? 2.551 12.031 22.312 1 96.5 199 PRO A C 1
ATOM 1596 O O . PRO A 1 199 ? 3.213 12.719 21.531 1 96.5 199 PRO A O 1
ATOM 1599 N N . LEU A 1 200 ? 3.072 11.297 23.312 1 97.31 200 LEU A N 1
ATOM 1600 C CA . LEU A 1 200 ? 4.508 11.297 23.578 1 97.31 200 LEU A CA 1
ATOM 1601 C C . LEU A 1 200 ? 5.289 10.867 22.344 1 97.31 200 LEU A C 1
ATOM 1603 O O . LEU A 1 200 ? 6.328 11.453 22.031 1 97.31 200 LEU A O 1
ATOM 1607 N N . LYS A 1 201 ? 4.793 9.938 21.672 1 95.81 201 LYS A N 1
ATOM 1608 C CA . LYS A 1 201 ? 5.465 9.445 20.469 1 95.81 201 LYS A CA 1
ATOM 1609 C C . LYS A 1 201 ? 5.621 10.555 19.438 1 95.81 201 LYS A C 1
ATOM 1611 O O . LYS A 1 201 ? 6.645 10.633 18.75 1 95.81 201 LYS A O 1
ATOM 1616 N N . THR A 1 202 ? 4.617 11.336 19.328 1 97.31 202 THR A N 1
ATOM 1617 C CA . THR A 1 202 ? 4.648 12.445 18.391 1 97.31 202 THR A CA 1
ATOM 1618 C C . THR A 1 202 ? 5.688 13.484 18.812 1 97.31 202 THR A C 1
ATOM 1620 O O . THR A 1 202 ? 6.441 13.992 17.984 1 97.31 202 THR A O 1
ATOM 1623 N N . LYS A 1 203 ? 5.734 13.734 20.078 1 97.75 203 LYS A N 1
ATOM 1624 C CA . LYS A 1 203 ? 6.719 14.672 20.594 1 97.75 203 LYS A CA 1
ATOM 1625 C C . LYS A 1 203 ? 8.141 14.172 20.359 1 97.75 203 LYS A C 1
ATOM 1627 O O . LYS A 1 203 ? 9.008 14.945 19.953 1 97.75 203 LYS A O 1
ATOM 1632 N N . ILE A 1 204 ? 8.305 12.953 20.641 1 97.81 204 ILE A N 1
ATOM 1633 C CA . ILE A 1 204 ? 9.625 12.344 20.453 1 97.81 204 ILE A CA 1
ATOM 1634 C C . ILE A 1 204 ? 10.016 12.398 18.984 1 97.81 204 ILE A C 1
ATOM 1636 O O . ILE A 1 204 ? 11.133 12.812 18.641 1 97.81 204 ILE A O 1
ATOM 1640 N N . LEU A 1 205 ? 9.141 12.016 18.141 1 97.12 205 LEU A N 1
ATOM 1641 C CA . LEU A 1 205 ? 9.398 12.047 16.703 1 97.12 205 LEU A CA 1
ATOM 1642 C C . LEU A 1 205 ? 9.734 13.461 16.234 1 97.12 205 LEU A C 1
ATOM 1644 O O . LEU A 1 205 ? 10.656 13.656 15.438 1 97.12 205 LEU A O 1
ATOM 1648 N N . PHE A 1 206 ? 8.961 14.391 16.734 1 98.25 206 PHE A N 1
ATOM 1649 C CA . PHE A 1 206 ? 9.195 15.781 16.375 1 98.25 206 PHE A CA 1
ATOM 1650 C C . PHE A 1 206 ? 10.594 16.219 16.797 1 98.25 206 PHE A C 1
ATOM 1652 O O . PHE A 1 206 ? 11.305 16.875 16.031 1 98.25 206 PHE A O 1
ATOM 1659 N N . ARG A 1 207 ? 10.984 15.844 17.953 1 97.88 207 ARG A N 1
ATOM 1660 C CA . ARG A 1 207 ? 12.305 16.203 18.438 1 97.88 207 ARG A CA 1
ATOM 1661 C C . ARG A 1 207 ? 13.398 15.555 17.594 1 97.88 207 ARG A C 1
ATOM 1663 O O . ARG A 1 207 ? 14.422 16.172 17.328 1 97.88 207 ARG A O 1
ATOM 1670 N N . ILE A 1 208 ? 13.172 14.328 17.266 1 97.5 208 ILE A N 1
ATOM 1671 C CA . ILE A 1 208 ? 14.133 13.617 16.422 1 97.5 208 ILE A CA 1
ATOM 1672 C C . ILE A 1 208 ? 14.297 14.352 15.102 1 97.5 208 ILE A C 1
ATOM 1674 O O . ILE A 1 208 ? 15.422 14.602 14.656 1 97.5 208 ILE A O 1
ATOM 1678 N N . PHE A 1 209 ? 13.25 14.758 14.516 1 97.75 209 PHE A N 1
ATOM 1679 C CA . PHE A 1 209 ? 13.328 15.398 13.211 1 97.75 209 PHE A CA 1
ATOM 1680 C C . PHE A 1 209 ? 13.836 16.828 13.336 1 97.75 209 PHE A C 1
ATOM 1682 O O . PHE A 1 209 ? 14.5 17.344 12.43 1 97.75 209 PHE A O 1
ATOM 1689 N N . ARG A 1 210 ? 13.523 17.438 14.445 1 98.31 210 ARG A N 1
ATOM 1690 C CA . ARG A 1 210 ? 14.141 18.734 14.703 1 98.31 210 ARG A CA 1
ATOM 1691 C C . ARG A 1 210 ? 15.664 18.625 14.703 1 98.31 210 ARG A C 1
ATOM 1693 O O . ARG A 1 210 ? 16.344 19.469 14.109 1 98.31 210 ARG A O 1
ATOM 1700 N N . SER A 1 211 ? 16.125 17.641 15.438 1 98.06 211 SER A N 1
ATOM 1701 C CA . SER A 1 211 ? 17.562 17.406 15.461 1 98.06 211 SER A CA 1
ATOM 1702 C C . SER A 1 211 ? 18.109 17.125 14.062 1 98.06 211 SER A C 1
ATOM 1704 O O . SER A 1 211 ? 19.156 17.641 13.68 1 98.06 211 SER A O 1
ATOM 1706 N N . LEU A 1 212 ? 17.391 16.359 13.305 1 96.69 212 LEU A N 1
ATOM 1707 C CA . LEU A 1 212 ? 17.781 16.047 11.938 1 96.69 212 LEU A CA 1
ATOM 1708 C C . LEU A 1 212 ? 17.844 17.312 11.078 1 96.69 212 LEU A C 1
ATOM 1710 O O . LEU A 1 212 ? 18.812 17.547 10.367 1 96.69 212 LEU A O 1
ATOM 1714 N N . MET A 1 213 ? 16.828 18.094 11.141 1 97.06 213 MET A N 1
ATOM 1715 C CA . MET A 1 213 ? 16.766 19.328 10.359 1 97.06 213 MET A CA 1
ATOM 1716 C C . MET A 1 213 ? 17.906 20.266 10.734 1 97.06 213 MET A C 1
ATOM 1718 O O . MET A 1 213 ? 18.5 20.922 9.867 1 97.06 213 MET A O 1
ATOM 1722 N N . SER A 1 214 ? 18.156 20.297 11.977 1 97.62 214 SER A N 1
ATOM 1723 C CA . SER A 1 214 ? 19.234 21.156 12.461 1 97.62 214 SER A CA 1
ATOM 1724 C C . SER A 1 214 ? 20.578 20.734 11.883 1 97.62 214 SER A C 1
ATOM 1726 O O . SER A 1 214 ? 21.484 21.562 11.719 1 97.62 214 SER A O 1
ATOM 1728 N N . SER A 1 215 ? 20.719 19.484 11.586 1 97.06 215 SER A N 1
ATOM 1729 C CA . SER A 1 215 ? 21.984 18.953 11.094 1 97.06 215 SER A CA 1
ATOM 1730 C C . SER A 1 215 ? 22.156 19.219 9.602 1 97.06 215 SER A C 1
ATOM 1732 O O . SER A 1 215 ? 23.266 19.094 9.062 1 97.06 215 SER A O 1
ATOM 1734 N N . TYR A 1 216 ? 21.125 19.594 8.906 1 95.44 216 TYR A N 1
ATOM 1735 C CA . TYR A 1 216 ? 21.203 19.875 7.477 1 95.44 216 TYR A CA 1
ATOM 1736 C C . TYR A 1 216 ? 21.984 21.156 7.223 1 95.44 216 TYR A C 1
ATOM 1738 O O . TYR A 1 216 ? 22.141 21.984 8.117 1 95.44 216 TYR A O 1
ATOM 1746 N N . SER A 1 217 ? 22.516 21.25 6.016 1 95 217 SER A N 1
ATOM 1747 C CA . SER A 1 217 ? 23.234 22.453 5.629 1 95 217 SER A CA 1
ATOM 1748 C C . SER A 1 217 ? 22.281 23.656 5.5 1 95 217 SER A C 1
ATOM 1750 O O . SER A 1 217 ? 21.125 23.484 5.156 1 95 217 SER A O 1
ATOM 1752 N N . ASP A 1 218 ? 22.828 24.812 5.777 1 94.56 218 ASP A N 1
ATOM 1753 C CA . ASP A 1 218 ? 22.031 26.016 5.551 1 94.56 218 ASP A CA 1
ATOM 1754 C C . ASP A 1 218 ? 21.625 26.141 4.086 1 94.56 218 ASP A C 1
ATOM 1756 O O . ASP A 1 218 ? 22.406 25.844 3.186 1 94.56 218 ASP A O 1
ATOM 1760 N N . GLY A 1 219 ? 20.406 26.5 3.885 1 91.62 219 GLY A N 1
ATOM 1761 C CA . GLY A 1 219 ? 19.906 26.578 2.52 1 91.62 219 GLY A CA 1
ATOM 1762 C C . GLY A 1 219 ? 19.062 25.391 2.125 1 91.62 219 GLY A C 1
ATOM 1763 O O . GLY A 1 219 ? 18.297 25.453 1.157 1 91.62 219 GLY A O 1
ATOM 1764 N N . HIS A 1 220 ? 19.25 24.297 2.818 1 93.19 220 HIS A N 1
ATOM 1765 C CA . HIS A 1 220 ? 18.375 23.156 2.57 1 93.19 220 HIS A CA 1
ATOM 1766 C C . HIS A 1 220 ? 16.922 23.531 2.797 1 93.19 220 HIS A C 1
ATOM 1768 O O . HIS A 1 220 ? 16.562 24.078 3.84 1 93.19 220 HIS A O 1
ATOM 1774 N N . LYS A 1 221 ? 16.062 23.172 1.91 1 92.81 221 LYS A N 1
ATOM 1775 C CA . LYS A 1 221 ? 14.695 23.672 1.908 1 92.81 221 LYS A CA 1
ATOM 1776 C C . LYS A 1 221 ? 13.938 23.188 3.137 1 92.81 221 LYS A C 1
ATOM 1778 O O . LYS A 1 221 ? 13.148 23.938 3.723 1 92.81 221 LYS A O 1
ATOM 1783 N N . ASP A 1 222 ? 14.141 21.969 3.568 1 94.25 222 ASP A N 1
ATOM 1784 C CA . ASP A 1 222 ? 13.469 21.469 4.754 1 94.25 222 ASP A CA 1
ATOM 1785 C C . ASP A 1 222 ? 13.922 22.203 6.012 1 94.25 222 ASP A C 1
ATOM 1787 O O . ASP A 1 222 ? 13.102 22.578 6.848 1 94.25 222 ASP A O 1
ATOM 1791 N N . LYS A 1 223 ? 15.203 22.406 6.125 1 95.5 223 LYS A N 1
ATOM 1792 C CA . LYS A 1 223 ? 15.711 23.141 7.277 1 95.5 223 LYS A CA 1
ATOM 1793 C C . LYS A 1 223 ? 15.141 24.562 7.328 1 95.5 223 LYS A C 1
ATOM 1795 O O . LYS A 1 223 ? 14.695 25.016 8.383 1 95.5 223 LYS A O 1
ATOM 1800 N N . GLU A 1 224 ? 15.172 25.203 6.203 1 94.75 224 GLU A N 1
ATOM 1801 C CA . GLU A 1 224 ? 14.695 26.578 6.145 1 94.75 224 GLU A CA 1
ATOM 1802 C C . GLU A 1 224 ? 13.219 26.656 6.52 1 94.75 224 GLU A C 1
ATOM 1804 O O . GLU A 1 224 ? 12.789 27.609 7.18 1 94.75 224 GLU A O 1
ATOM 1809 N N . TYR A 1 225 ? 12.477 25.703 6.109 1 95.44 225 TYR A N 1
ATOM 1810 C CA . TYR A 1 225 ? 11.07 25.641 6.48 1 95.44 225 TYR A CA 1
ATOM 1811 C C . TYR A 1 225 ? 10.906 25.578 7.996 1 95.44 225 TYR A C 1
ATOM 1813 O O . TYR A 1 225 ? 10.133 26.344 8.57 1 95.44 225 TYR A O 1
ATOM 1821 N N . TRP A 1 226 ? 11.602 24.719 8.656 1 96.81 226 TRP A N 1
ATOM 1822 C CA . TRP A 1 226 ? 11.523 24.547 10.102 1 96.81 226 TRP A CA 1
ATOM 1823 C C . TRP A 1 226 ? 12.008 25.812 10.82 1 96.81 226 TRP A C 1
ATOM 1825 O O . TRP A 1 226 ? 11.445 26.188 11.852 1 96.81 226 TRP A O 1
ATOM 1835 N N . ARG A 1 227 ? 12.992 26.438 10.242 1 96.5 227 ARG A N 1
ATOM 1836 C CA . ARG A 1 227 ? 13.508 27.672 10.805 1 96.5 227 ARG A CA 1
ATOM 1837 C C . ARG A 1 227 ? 12.469 28.781 10.727 1 96.5 227 ARG A C 1
ATOM 1839 O O . ARG A 1 227 ? 12.227 29.484 11.711 1 96.5 227 ARG A O 1
ATOM 1846 N N . GLU A 1 228 ? 11.867 28.906 9.609 1 95.44 228 GLU A N 1
ATOM 1847 C CA . GLU A 1 228 ? 10.852 29.922 9.391 1 95.44 228 GLU A CA 1
ATOM 1848 C C . GLU A 1 228 ? 9.68 29.75 10.344 1 95.44 228 GLU A C 1
ATOM 1850 O O . GLU A 1 228 ? 9.07 30.719 10.789 1 95.44 228 GLU A O 1
ATOM 1855 N N . LYS A 1 229 ? 9.391 28.5 10.711 1 96.5 229 LYS A N 1
ATOM 1856 C CA . LYS A 1 229 ? 8.289 28.203 11.617 1 96.5 229 LYS A CA 1
ATOM 1857 C C . LYS A 1 229 ? 8.703 28.422 13.07 1 96.5 229 LYS A C 1
ATOM 1859 O O . LYS A 1 229 ? 7.867 28.359 13.977 1 96.5 229 LYS A O 1
ATOM 1864 N N . GLY A 1 230 ? 10.008 28.625 13.281 1 98 230 GLY A N 1
ATOM 1865 C CA . GLY A 1 230 ? 10.531 28.797 14.625 1 98 230 GLY A CA 1
ATOM 1866 C C . GLY A 1 230 ? 10.75 27.484 15.352 1 98 230 GLY A C 1
ATOM 1867 O O . GLY A 1 230 ? 10.992 27.469 16.562 1 98 230 GLY A O 1
ATOM 1868 N N . TRP A 1 231 ? 10.672 26.359 14.609 1 98.19 231 TRP A N 1
ATOM 1869 C CA . TRP A 1 231 ? 10.719 25.047 15.234 1 98.19 231 TRP A CA 1
ATOM 1870 C C . TRP A 1 231 ? 12.148 24.656 15.594 1 98.19 231 TRP A C 1
ATOM 1872 O O . TRP A 1 231 ? 12.367 23.797 16.453 1 98.19 231 TRP A O 1
ATOM 1882 N N . LEU A 1 232 ? 13.117 25.266 14.969 1 97.81 232 LEU A N 1
ATOM 1883 C CA . LEU A 1 232 ? 14.516 25.031 15.32 1 97.81 232 LEU A CA 1
ATOM 1884 C C . LEU A 1 232 ? 14.914 25.859 16.531 1 97.81 232 LEU A C 1
ATOM 1886 O O . LEU A 1 232 ? 15.945 25.594 17.156 1 97.81 232 LEU A O 1
ATOM 1890 N N . GLN A 1 233 ? 14.125 26.859 16.859 1 96.19 233 GLN A N 1
ATOM 1891 C CA . GLN A 1 233 ? 14.43 27.797 17.938 1 96.19 233 GLN A CA 1
ATOM 1892 C C . GLN A 1 233 ? 13.562 27.531 19.172 1 96.19 233 GLN A C 1
ATOM 1894 O O . GLN A 1 233 ? 13.359 28.422 19.984 1 96.19 233 GLN A O 1
ATOM 1899 N N . GLY A 1 234 ? 12.906 26.391 19.203 1 95.06 234 GLY A N 1
ATOM 1900 C CA . GLY A 1 234 ? 12.258 26 20.438 1 95.06 234 GLY A CA 1
ATOM 1901 C C . GLY A 1 234 ? 10.742 25.984 20.344 1 95.06 234 GLY A C 1
ATOM 1902 O O . GLY A 1 234 ? 10.07 25.359 21.156 1 95.06 234 GLY A O 1
ATOM 1903 N N . LYS A 1 235 ? 10.172 26.641 19.281 1 97.5 235 LYS A N 1
ATOM 1904 C CA . LYS A 1 235 ? 8.719 26.594 19.094 1 97.5 235 LYS A CA 1
ATOM 1905 C C . LYS A 1 235 ? 8.281 25.188 18.672 1 97.5 235 LYS A C 1
ATOM 1907 O O . LYS A 1 235 ? 9.086 24.406 18.172 1 97.5 235 LYS A O 1
ATOM 1912 N N . THR A 1 236 ? 7.07 24.891 18.953 1 97.12 236 THR A N 1
ATOM 1913 C CA . THR A 1 236 ? 6.457 23.656 18.5 1 97.12 236 THR A CA 1
ATOM 1914 C C . THR A 1 236 ? 5.172 23.938 17.734 1 97.12 236 THR A C 1
ATOM 1916 O O . THR A 1 236 ? 4.617 25.031 17.828 1 97.12 236 THR A O 1
ATOM 1919 N N . PRO A 1 237 ? 4.754 22.984 16.953 1 96.44 237 PRO A N 1
ATOM 1920 C CA . PRO A 1 237 ? 3.539 23.234 16.172 1 96.44 237 PRO A CA 1
ATOM 1921 C C . PRO A 1 237 ? 2.268 23.125 17.016 1 96.44 237 PRO A C 1
ATOM 1923 O O . PRO A 1 237 ? 1.167 23.359 16.5 1 96.44 237 PRO A O 1
ATOM 1926 N N . TRP A 1 238 ? 2.416 22.672 18.219 1 94.56 238 TRP A N 1
ATOM 1927 C CA . TRP A 1 238 ? 1.27 22.641 19.125 1 94.56 238 TRP A CA 1
ATOM 1928 C C . TRP A 1 238 ? 1.389 23.734 20.188 1 94.56 238 TRP A C 1
ATOM 1930 O O . TRP A 1 238 ? 2.48 24.25 20.438 1 94.56 238 TRP A O 1
ATOM 1940 N N . MET B 1 1 ? 17.094 -19.359 -17.547 1 95.5 1 MET B N 1
ATOM 1941 C CA . MET B 1 1 ? 15.789 -19.312 -16.891 1 95.5 1 MET B CA 1
ATOM 1942 C C . MET B 1 1 ? 15.039 -18.047 -17.297 1 95.5 1 MET B C 1
ATOM 1944 O O . MET B 1 1 ? 15.625 -17.109 -17.844 1 95.5 1 MET B O 1
ATOM 1948 N N . LYS B 1 2 ? 13.742 -18.109 -17.125 1 98.12 2 LYS B N 1
ATOM 1949 C CA . LYS B 1 2 ? 12.898 -16.953 -17.391 1 98.12 2 LYS B CA 1
ATOM 1950 C C . LYS B 1 2 ? 12.477 -16.266 -16.094 1 98.12 2 LYS B C 1
ATOM 1952 O O . LYS B 1 2 ? 12 -16.906 -15.164 1 98.12 2 LYS B O 1
ATOM 1957 N N . ILE B 1 3 ? 12.695 -14.922 -16.047 1 98.75 3 ILE B N 1
ATOM 1958 C CA . ILE B 1 3 ? 12.445 -14.18 -14.812 1 98.75 3 ILE B CA 1
ATOM 1959 C C . ILE B 1 3 ? 11.586 -12.953 -15.117 1 98.75 3 ILE B C 1
ATOM 1961 O O . ILE B 1 3 ? 11.898 -12.18 -16.031 1 98.75 3 ILE B O 1
ATOM 1965 N N . CYS B 1 4 ? 10.492 -12.828 -14.406 1 98.81 4 CYS B N 1
ATOM 1966 C CA . CYS B 1 4 ? 9.656 -11.641 -14.492 1 98.81 4 CYS B CA 1
ATOM 1967 C C . CYS B 1 4 ? 10.109 -10.578 -13.5 1 98.81 4 CYS B C 1
ATOM 1969 O O . CYS B 1 4 ? 10.219 -10.852 -12.305 1 98.81 4 CYS B O 1
ATOM 1971 N N . VAL B 1 5 ? 10.43 -9.398 -13.977 1 98.81 5 VAL B N 1
ATOM 1972 C CA . VAL B 1 5 ? 10.953 -8.328 -13.133 1 98.81 5 VAL B CA 1
ATOM 1973 C C . VAL B 1 5 ? 9.977 -7.152 -13.125 1 98.81 5 VAL B C 1
ATOM 1975 O O . VAL B 1 5 ? 9.695 -6.562 -14.164 1 98.81 5 VAL B O 1
ATOM 1978 N N . ILE B 1 6 ? 9.492 -6.871 -11.953 1 98.75 6 ILE B N 1
ATOM 1979 C CA . ILE B 1 6 ? 8.602 -5.738 -11.742 1 98.75 6 ILE B CA 1
ATOM 1980 C C . ILE B 1 6 ? 9.383 -4.562 -11.164 1 98.75 6 ILE B C 1
ATOM 1982 O O . ILE B 1 6 ? 9.812 -4.605 -10.008 1 98.75 6 ILE B O 1
ATOM 1986 N N . HIS B 1 7 ? 9.562 -3.531 -11.977 1 98 7 HIS B N 1
ATOM 1987 C CA . HIS B 1 7 ? 10.195 -2.295 -11.547 1 98 7 HIS B CA 1
ATOM 1988 C C . HIS B 1 7 ? 9.188 -1.343 -10.914 1 98 7 HIS B C 1
ATOM 1990 O O . HIS B 1 7 ? 8.336 -0.788 -11.617 1 98 7 HIS B O 1
ATOM 1996 N N . GLY B 1 8 ? 9.25 -1.134 -9.602 1 96.12 8 GLY B N 1
ATOM 1997 C CA . GLY B 1 8 ? 8.195 -0.497 -8.82 1 96.12 8 GLY B CA 1
ATOM 1998 C C . GLY B 1 8 ? 8.219 1.017 -8.922 1 96.12 8 GLY B C 1
ATOM 1999 O O . GLY B 1 8 ? 7.492 1.701 -8.195 1 96.12 8 GLY B O 1
ATOM 2000 N N . SER B 1 9 ? 9.148 1.575 -9.625 1 87.62 9 SER B N 1
ATOM 2001 C CA . SER B 1 9 ? 9.195 3 -9.938 1 87.62 9 SER B CA 1
ATOM 2002 C C . SER B 1 9 ? 9.836 3.246 -11.297 1 87.62 9 SER B C 1
ATOM 2004 O O . SER B 1 9 ? 10.586 2.404 -11.797 1 87.62 9 SER B O 1
ATOM 2006 N N . GLN B 1 10 ? 9.492 4.336 -11.906 1 78.88 10 GLN B N 1
ATOM 2007 C CA . GLN B 1 10 ? 10.062 4.652 -13.211 1 78.88 10 GLN B CA 1
ATOM 2008 C C . GLN B 1 10 ? 11.391 5.391 -13.078 1 78.88 10 GLN B C 1
ATOM 2010 O O . GLN B 1 10 ? 12.078 5.633 -14.07 1 78.88 10 GLN B O 1
ATOM 2015 N N . ARG B 1 11 ? 11.695 5.602 -11.859 1 79.5 11 ARG B N 1
ATOM 2016 C CA . ARG B 1 11 ? 12.922 6.367 -11.656 1 79.5 11 ARG B CA 1
ATOM 2017 C C . ARG B 1 11 ? 14.156 5.496 -11.875 1 79.5 11 ARG B C 1
ATOM 2019 O O . ARG B 1 11 ? 14.172 4.328 -11.484 1 79.5 11 ARG B O 1
ATOM 2026 N N . SER B 1 12 ? 14.969 6.047 -12.695 1 77.56 12 SER B N 1
ATOM 2027 C CA . SER B 1 12 ? 16.266 5.391 -12.805 1 77.56 12 SER B CA 1
ATOM 2028 C C . SER B 1 12 ? 17.172 5.777 -11.648 1 77.56 12 SER B C 1
ATOM 2030 O O . SER B 1 12 ? 18 6.68 -11.773 1 77.56 12 SER B O 1
ATOM 2032 N N . GLY B 1 13 ? 16.922 5.168 -10.469 1 88.56 13 GLY B N 1
ATOM 2033 C CA . GLY B 1 13 ? 17.672 5.508 -9.266 1 88.56 13 GLY B CA 1
ATOM 2034 C C . GLY B 1 13 ? 18.234 4.293 -8.555 1 88.56 13 GLY B C 1
ATOM 2035 O O . GLY B 1 13 ? 18.766 3.375 -9.195 1 88.56 13 GLY B O 1
ATOM 2036 N N . ASN B 1 14 ? 18.266 4.379 -7.262 1 90.25 14 ASN B N 1
ATOM 2037 C CA . ASN B 1 14 ? 18.906 3.385 -6.406 1 90.25 14 ASN B CA 1
ATOM 2038 C C . ASN B 1 14 ? 18.25 2.014 -6.562 1 90.25 14 ASN B C 1
ATOM 2040 O O . ASN B 1 14 ? 18.938 0.999 -6.648 1 90.25 14 ASN B O 1
ATOM 2044 N N . THR B 1 15 ? 16.938 2.033 -6.672 1 93.12 15 THR B N 1
ATOM 2045 C CA . THR B 1 15 ? 16.219 0.768 -6.781 1 93.12 15 THR B CA 1
ATOM 2046 C C . THR B 1 15 ? 16.547 0.068 -8.094 1 93.12 15 THR B C 1
ATOM 2048 O O . THR B 1 15 ? 16.797 -1.141 -8.117 1 93.12 15 THR B O 1
ATOM 2051 N N . GLU B 1 16 ? 16.656 0.816 -9.18 1 94.69 16 GLU B N 1
ATOM 2052 C CA . GLU B 1 16 ? 17.016 0.267 -10.484 1 94.69 16 GLU B CA 1
ATOM 2053 C C . GLU B 1 16 ? 18.422 -0.311 -10.461 1 94.69 16 GLU B C 1
ATOM 2055 O O . GLU B 1 16 ? 18.672 -1.368 -11.047 1 94.69 16 GLU B O 1
ATOM 2060 N N . ARG B 1 17 ? 19.312 0.365 -9.82 1 95.38 17 ARG B N 1
ATOM 2061 C CA . ARG B 1 17 ? 20.688 -0.101 -9.703 1 95.38 17 ARG B CA 1
ATOM 2062 C C . ARG B 1 17 ? 20.734 -1.468 -9.031 1 95.38 17 ARG B C 1
ATOM 2064 O O . ARG B 1 17 ? 21.547 -2.322 -9.414 1 95.38 17 ARG B O 1
ATOM 2071 N N . THR B 1 18 ? 19.922 -1.683 -8.016 1 97.38 18 THR B N 1
ATOM 2072 C CA . THR B 1 18 ? 19.906 -2.967 -7.328 1 97.38 18 THR B CA 1
ATOM 2073 C C . THR B 1 18 ? 19.469 -4.086 -8.266 1 97.38 18 THR B C 1
ATOM 2075 O O . THR B 1 18 ? 20.031 -5.184 -8.234 1 97.38 18 THR B O 1
ATOM 2078 N N . ILE B 1 19 ? 18.453 -3.807 -9.117 1 97.75 19 ILE B N 1
ATOM 2079 C CA . ILE B 1 19 ? 17.969 -4.797 -10.078 1 97.75 19 ILE B CA 1
ATOM 2080 C C . ILE B 1 19 ? 19.094 -5.145 -11.062 1 97.75 19 ILE B C 1
ATOM 2082 O O . ILE B 1 19 ? 19.297 -6.316 -11.391 1 97.75 19 ILE B O 1
ATOM 2086 N N . GLU B 1 20 ? 19.828 -4.137 -11.477 1 97.31 20 GLU B N 1
ATOM 2087 C CA . GLU B 1 20 ? 20.938 -4.352 -12.414 1 97.31 20 GLU B CA 1
ATOM 2088 C C . GLU B 1 20 ? 22 -5.25 -11.805 1 97.31 20 GLU B C 1
ATOM 2090 O O . GLU B 1 20 ? 22.531 -6.137 -12.484 1 97.31 20 GLU B O 1
ATOM 2095 N N . ILE B 1 21 ? 22.312 -5.012 -10.586 1 98 21 ILE B N 1
ATOM 2096 C CA . ILE B 1 21 ? 23.297 -5.828 -9.891 1 98 21 ILE B CA 1
ATOM 2097 C C . ILE B 1 21 ? 22.828 -7.277 -9.828 1 98 21 ILE B C 1
ATOM 2099 O O . ILE B 1 21 ? 23.594 -8.203 -10.109 1 98 21 ILE B O 1
ATOM 2103 N N . VAL B 1 22 ? 21.5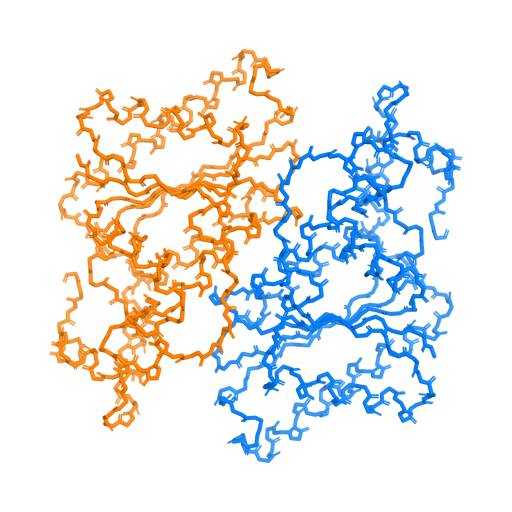62 -7.473 -9.508 1 98.69 22 VAL B N 1
ATOM 2104 C CA . VAL B 1 22 ? 20.969 -8.805 -9.406 1 98.69 22 VAL B CA 1
ATOM 2105 C C . VAL B 1 22 ? 20.984 -9.484 -10.766 1 98.69 22 VAL B C 1
ATOM 2107 O O . VAL B 1 22 ? 21.422 -10.633 -10.891 1 98.69 22 VAL B O 1
ATOM 2110 N N . LYS B 1 23 ? 20.562 -8.781 -11.844 1 98.56 23 LYS B N 1
ATOM 2111 C CA . LYS B 1 23 ? 20.547 -9.344 -13.188 1 98.56 23 LYS B CA 1
ATOM 2112 C C . LYS B 1 23 ? 21.953 -9.742 -13.641 1 98.56 23 LYS B C 1
ATOM 2114 O O . LYS B 1 23 ? 22.125 -10.797 -14.25 1 98.56 23 LYS B O 1
ATOM 2119 N N . THR B 1 24 ? 22.891 -8.852 -13.359 1 98.25 24 THR B N 1
ATOM 2120 C CA . THR B 1 24 ? 24.281 -9.125 -13.727 1 98.25 24 THR B CA 1
ATOM 2121 C C . THR B 1 24 ? 24.766 -10.406 -13.055 1 98.25 24 THR B C 1
ATOM 2123 O O . THR B 1 24 ? 25.359 -11.266 -13.711 1 98.25 24 THR B O 1
ATOM 2126 N N . LYS B 1 25 ? 24.469 -10.5 -11.773 1 98.12 25 LYS B N 1
ATOM 2127 C CA . LYS B 1 25 ? 24.891 -11.703 -11.062 1 98.12 25 LYS B CA 1
ATOM 2128 C C . LYS B 1 25 ? 24.188 -12.945 -11.617 1 98.12 25 LYS B C 1
ATOM 2130 O O . LYS B 1 25 ? 24.828 -13.969 -11.852 1 98.12 25 LYS B O 1
ATOM 2135 N N . LEU B 1 26 ? 22.922 -12.891 -11.844 1 98.56 26 LEU B N 1
ATOM 2136 C CA . LEU B 1 26 ? 22.172 -14.023 -12.383 1 98.56 26 LEU B CA 1
ATOM 2137 C C . LEU B 1 26 ? 22.734 -14.445 -13.734 1 98.56 26 LEU B C 1
ATOM 2139 O O . LEU B 1 26 ? 22.891 -15.641 -14.008 1 98.56 26 LEU B O 1
ATOM 2143 N N . ASN B 1 27 ? 23.062 -13.469 -14.562 1 98.19 27 ASN B N 1
ATOM 2144 C CA . ASN B 1 27 ? 23.578 -13.75 -15.898 1 98.19 27 ASN B CA 1
ATOM 2145 C C . ASN B 1 27 ? 24.984 -14.312 -15.852 1 98.19 27 ASN B C 1
ATOM 2147 O O . ASN B 1 27 ? 25.438 -14.969 -16.797 1 98.19 27 ASN B O 1
ATOM 2151 N N . SER B 1 28 ? 25.688 -13.984 -14.758 1 97.88 28 SER B N 1
ATOM 2152 C CA . SER B 1 28 ? 27.016 -14.578 -14.594 1 97.88 28 SER B CA 1
ATOM 2153 C C . SER B 1 28 ? 26.922 -16.062 -14.297 1 97.88 28 SER B C 1
ATOM 2155 O O . SER B 1 28 ? 27.875 -16.812 -14.5 1 97.88 28 SER B O 1
ATOM 2157 N N . LEU B 1 29 ? 25.812 -16.5 -13.828 1 97.12 29 LEU B N 1
ATOM 2158 C CA . LEU B 1 29 ? 25.609 -17.906 -13.469 1 97.12 29 LEU B CA 1
ATOM 2159 C C . LEU B 1 29 ? 25.062 -18.688 -14.656 1 97.12 29 LEU B C 1
ATOM 2161 O O . LEU B 1 29 ? 25.438 -19.844 -14.859 1 97.12 29 LEU B O 1
ATOM 2165 N N . GLU B 1 30 ? 24.188 -18.094 -15.383 1 96.44 30 GLU B N 1
ATOM 2166 C CA . GLU B 1 30 ? 23.578 -18.672 -16.578 1 96.44 30 GLU B CA 1
ATOM 2167 C C . GLU B 1 30 ? 22.891 -17.609 -17.422 1 96.44 30 GLU B C 1
ATOM 2169 O O . GLU B 1 30 ? 22.594 -16.516 -16.938 1 96.44 30 GLU B O 1
ATOM 2174 N N . ASN B 1 31 ? 22.688 -17.922 -18.656 1 96.38 31 ASN B N 1
ATOM 2175 C CA . ASN B 1 31 ? 21.906 -17.016 -19.5 1 96.38 31 ASN B CA 1
ATOM 2176 C C . ASN B 1 31 ? 20.438 -17 -19.109 1 96.38 31 ASN B C 1
ATOM 2178 O O . ASN B 1 31 ? 19.781 -18.047 -19.125 1 96.38 31 ASN B O 1
ATOM 2182 N N . ASN B 1 32 ? 19.922 -15.867 -18.75 1 97.75 32 ASN B N 1
ATOM 2183 C CA . ASN B 1 32 ? 18.547 -15.742 -18.328 1 97.75 32 ASN B CA 1
ATOM 2184 C C . ASN B 1 32 ? 17.766 -14.781 -19.219 1 97.75 32 ASN B C 1
ATOM 2186 O O . ASN B 1 32 ? 18.328 -13.836 -19.766 1 97.75 32 ASN B O 1
ATOM 2190 N N . ASP B 1 33 ? 16.547 -15.07 -19.438 1 98.25 33 ASP B N 1
ATOM 2191 C CA . ASP B 1 33 ? 15.602 -14.156 -20.094 1 98.25 33 ASP B CA 1
ATOM 2192 C C . ASP B 1 33 ? 14.805 -13.359 -19.062 1 98.25 33 ASP B C 1
ATOM 2194 O O . ASP B 1 33 ? 14.258 -13.938 -18.109 1 98.25 33 ASP B O 1
ATOM 2198 N N . PHE B 1 34 ? 14.844 -12.094 -19.266 1 98.69 34 PHE B N 1
ATOM 2199 C CA . PHE B 1 34 ? 14.125 -11.234 -18.328 1 98.69 34 PHE B CA 1
ATOM 2200 C C . PHE B 1 34 ? 12.922 -10.586 -19 1 98.69 34 PHE B C 1
ATOM 2202 O O . PHE B 1 34 ? 13.047 -9.992 -20.078 1 98.69 34 PHE B O 1
ATOM 2209 N N . PHE B 1 35 ? 11.727 -10.75 -18.438 1 98.75 35 PHE B N 1
ATOM 2210 C CA . PHE B 1 35 ? 10.547 -9.961 -18.766 1 98.75 35 PHE B CA 1
ATOM 2211 C C . PHE B 1 35 ? 10.445 -8.734 -17.859 1 98.75 35 PHE B C 1
ATOM 2213 O O . PHE B 1 35 ? 10.047 -8.852 -16.703 1 98.75 35 PHE B O 1
ATOM 2220 N N . ASN B 1 36 ? 10.727 -7.57 -18.422 1 98.19 36 ASN B N 1
ATOM 2221 C CA . ASN B 1 36 ? 10.742 -6.352 -17.625 1 98.19 36 ASN B CA 1
ATOM 2222 C C . ASN B 1 36 ? 9.422 -5.59 -17.734 1 98.19 36 ASN B C 1
ATOM 2224 O O . ASN B 1 36 ? 8.922 -5.355 -18.828 1 98.19 36 ASN B O 1
ATOM 2228 N N . PHE B 1 37 ? 8.883 -5.254 -16.609 1 98.44 37 PHE B N 1
ATOM 2229 C CA . PHE B 1 37 ? 7.719 -4.379 -16.547 1 98.44 37 PHE B CA 1
ATOM 2230 C C . PHE B 1 37 ? 8.008 -3.16 -15.672 1 98.44 37 PHE B C 1
ATOM 2232 O O . PHE B 1 37 ? 8.297 -3.297 -14.484 1 98.44 37 PHE B O 1
ATOM 2239 N N . TYR B 1 38 ? 7.949 -1.994 -16.266 1 97.69 38 TYR B N 1
ATOM 2240 C CA . TYR B 1 38 ? 8.188 -0.728 -15.586 1 97.69 38 TYR B CA 1
ATOM 2241 C C . TYR B 1 38 ? 6.871 -0.063 -15.195 1 97.69 38 TYR B C 1
ATOM 2243 O O . TYR B 1 38 ? 6.074 0.302 -16.062 1 97.69 38 TYR B O 1
ATOM 2251 N N . LEU B 1 39 ? 6.734 0.106 -13.867 1 97.56 39 LEU B N 1
ATOM 2252 C CA . LEU B 1 39 ? 5.504 0.717 -13.383 1 97.56 39 LEU B CA 1
ATOM 2253 C C . LEU B 1 39 ? 5.699 2.209 -13.133 1 97.56 39 LEU B C 1
ATOM 2255 O O . LEU B 1 39 ? 6.75 2.631 -12.648 1 97.56 39 LEU B O 1
ATOM 2259 N N . PRO B 1 40 ? 4.703 3.033 -13.5 1 96.94 40 PRO B N 1
ATOM 2260 C CA . PRO B 1 40 ? 3.363 2.643 -13.938 1 96.94 40 PRO B CA 1
ATOM 2261 C C . PRO B 1 40 ? 3.244 2.568 -15.461 1 96.94 40 PRO B C 1
ATOM 2263 O O . PRO B 1 40 ? 2.143 2.389 -15.992 1 96.94 40 PRO B O 1
ATOM 2266 N N . LYS B 1 41 ? 4.309 2.682 -16.203 1 96.62 41 LYS B N 1
ATOM 2267 C CA . LYS B 1 41 ? 4.27 2.697 -17.656 1 96.62 41 LYS B CA 1
ATOM 2268 C C . LYS B 1 41 ? 3.551 1.468 -18.203 1 96.62 41 LYS B C 1
ATOM 2270 O O . LYS B 1 41 ? 2.688 1.583 -19.078 1 96.62 41 LYS B O 1
ATOM 2275 N N . ASP B 1 42 ? 3.795 0.302 -17.672 1 97.75 42 ASP B N 1
ATOM 2276 C CA . ASP B 1 42 ? 3.277 -0.959 -18.188 1 97.75 42 ASP B CA 1
ATOM 2277 C C . ASP B 1 42 ? 1.959 -1.332 -17.516 1 97.75 42 ASP B C 1
ATOM 2279 O O . ASP B 1 42 ? 1.302 -2.295 -17.922 1 97.75 42 ASP B O 1
ATOM 2283 N N . LEU B 1 43 ? 1.509 -0.584 -16.516 1 97.94 43 LEU B N 1
ATOM 2284 C CA . LEU B 1 43 ? 0.217 -0.723 -15.852 1 97.94 43 LEU B CA 1
ATOM 2285 C C . LEU B 1 43 ? -0.24 0.609 -15.266 1 97.94 43 LEU B C 1
ATOM 2287 O O . LEU B 1 43 ? -0.178 0.814 -14.047 1 97.94 43 LEU B O 1
ATOM 2291 N N . PRO B 1 44 ? -0.774 1.441 -16.078 1 97.5 44 PRO B N 1
ATOM 2292 C CA . PRO B 1 44 ? -1.012 2.834 -15.695 1 97.5 44 PRO B CA 1
ATOM 2293 C C . PRO B 1 44 ? -2.391 3.047 -15.07 1 97.5 44 PRO B C 1
ATOM 2295 O O . PRO B 1 44 ? -2.742 4.172 -14.711 1 97.5 44 PRO B O 1
ATOM 2298 N N . LEU B 1 45 ? -3.18 1.937 -14.906 1 97.56 45 LEU B N 1
ATOM 2299 C CA . LEU B 1 45 ? -4.555 2.105 -14.453 1 97.56 45 LEU B CA 1
ATOM 2300 C C . LEU B 1 45 ? -4.754 1.483 -13.078 1 97.56 45 LEU B C 1
ATOM 2302 O O . LEU B 1 45 ? -4.195 0.424 -12.781 1 97.56 45 LEU B O 1
ATOM 2306 N N . PHE B 1 46 ? -5.535 2.168 -12.273 1 97.75 46 PHE B N 1
ATOM 2307 C CA . PHE B 1 46 ? -5.926 1.625 -10.977 1 97.75 46 PHE B CA 1
ATOM 2308 C C . PHE B 1 46 ? -6.906 0.472 -11.148 1 97.75 46 PHE B C 1
ATOM 2310 O O . PHE B 1 46 ? -7.781 0.516 -12.023 1 97.75 46 PHE B O 1
ATOM 2317 N N . CYS B 1 47 ? -6.777 -0.537 -10.312 1 96.25 47 CYS B N 1
ATOM 2318 C CA . CYS B 1 47 ? -7.859 -1.511 -10.227 1 96.25 47 CYS B CA 1
ATOM 2319 C C . CYS B 1 47 ? -9.172 -0.837 -9.836 1 96.25 47 CYS B C 1
ATOM 2321 O O . CYS B 1 47 ? -9.203 -0.04 -8.898 1 96.25 47 CYS B O 1
ATOM 2323 N N . CYS B 1 48 ? -10.203 -1.178 -10.5 1 93.12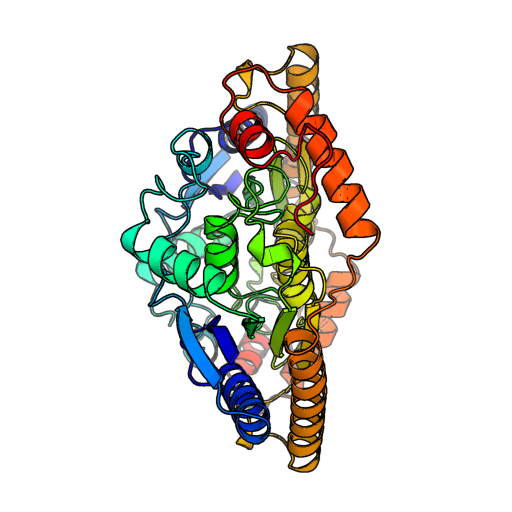 48 CYS B N 1
ATOM 2324 C CA . CYS B 1 48 ? -11.461 -0.475 -10.25 1 93.12 48 CYS B CA 1
ATOM 2325 C C . CYS B 1 48 ? -12.359 -1.288 -9.328 1 93.12 48 CYS B C 1
ATOM 2327 O O . CYS B 1 48 ? -13.5 -0.891 -9.062 1 93.12 48 CYS B O 1
ATOM 2329 N N . GLY B 1 49 ? -11.859 -2.359 -8.883 1 90.75 49 GLY B N 1
ATOM 2330 C CA . GLY B 1 49 ? -12.625 -3.164 -7.941 1 90.75 49 GLY B CA 1
ATOM 2331 C C . GLY B 1 49 ? -13.961 -3.629 -8.5 1 90.75 49 GLY B C 1
ATOM 2332 O O . GLY B 1 49 ? -14.93 -3.77 -7.754 1 90.75 49 GLY B O 1
ATOM 2333 N N . CYS B 1 50 ? -14.055 -3.936 -9.781 1 90.31 50 CYS B N 1
ATOM 2334 C CA . CYS B 1 50 ? -15.32 -4.219 -10.445 1 90.31 50 CYS B CA 1
ATOM 2335 C C . CYS B 1 50 ? -15.727 -5.672 -10.242 1 90.31 50 CYS B C 1
ATOM 2337 O O . CYS B 1 50 ? -16.859 -6.051 -10.547 1 90.31 50 CYS B O 1
ATOM 2339 N N . PHE B 1 51 ? -14.789 -6.535 -9.867 1 89.5 51 PHE B N 1
ATOM 2340 C CA . PHE B 1 51 ? -15.016 -7.93 -9.508 1 89.5 51 PHE B CA 1
ATOM 2341 C C . PHE B 1 51 ? -15.289 -8.773 -10.75 1 89.5 51 PHE B C 1
ATOM 2343 O O . PHE B 1 51 ? -15.68 -9.938 -10.641 1 89.5 51 PHE B O 1
ATOM 2350 N N . GLN B 1 52 ? -15.102 -8.203 -11.906 1 91.88 52 GLN B N 1
ATOM 2351 C CA . GLN B 1 52 ? -15.328 -8.984 -13.125 1 91.88 52 GLN B CA 1
ATOM 2352 C C . GLN B 1 52 ? -14.406 -10.195 -13.18 1 91.88 52 GLN B C 1
ATOM 2354 O O . GLN B 1 52 ? -14.797 -11.25 -13.688 1 91.88 52 GLN B O 1
ATOM 2359 N N . CYS B 1 53 ? -13.227 -10.047 -12.656 1 92.25 53 CYS B N 1
ATOM 2360 C CA . CYS B 1 53 ? -12.258 -11.141 -12.656 1 92.25 53 CYS B CA 1
ATOM 2361 C C . CYS B 1 53 ? -12.75 -12.297 -11.789 1 92.25 53 CYS B C 1
ATOM 2363 O O . CYS B 1 53 ? -12.312 -13.438 -11.961 1 92.25 53 CYS B O 1
ATOM 2365 N N . PHE B 1 54 ? -13.695 -12.016 -10.883 1 90.19 54 PHE B N 1
ATOM 2366 C CA . PHE B 1 54 ? -14.25 -13.055 -10.016 1 90.19 54 PHE B CA 1
ATOM 2367 C C . PHE B 1 54 ? -15.555 -13.594 -10.594 1 90.19 54 PHE B C 1
ATOM 2369 O O . PHE B 1 54 ? -15.805 -14.805 -10.539 1 90.19 54 PHE B O 1
ATOM 2376 N N . ASP B 1 55 ? -16.266 -12.656 -11.156 1 88.75 55 ASP B N 1
ATOM 2377 C CA . ASP B 1 55 ? -17.625 -12.984 -11.547 1 88.75 55 ASP B CA 1
ATOM 2378 C C . ASP B 1 55 ? -17.656 -13.594 -12.945 1 88.75 55 ASP B C 1
ATOM 2380 O O . ASP B 1 55 ? -18.562 -14.383 -13.258 1 88.75 55 ASP B O 1
ATOM 2384 N N . LYS B 1 56 ? -16.641 -13.117 -13.664 1 84.56 56 LYS B N 1
ATOM 2385 C CA . LYS B 1 56 ? -16.688 -13.539 -15.062 1 84.56 56 LYS B CA 1
ATOM 2386 C C . LYS B 1 56 ? -15.422 -14.297 -15.445 1 84.56 56 LYS B C 1
ATOM 2388 O O . LYS B 1 56 ? -14.359 -14.086 -14.859 1 84.56 56 LYS B O 1
ATOM 2393 N N . GLY B 1 57 ? -15.508 -15.195 -16.391 1 71.38 57 GLY B N 1
ATOM 2394 C CA . GLY B 1 57 ? -14.375 -15.867 -17 1 71.38 57 GLY B CA 1
ATOM 2395 C C . GLY B 1 57 ? -13.953 -17.125 -16.25 1 71.38 57 GLY B C 1
ATOM 2396 O O . GLY B 1 57 ? -14.453 -17.406 -15.164 1 71.38 57 GLY B O 1
ATOM 2397 N N . SER B 1 58 ? -13.148 -17.891 -16.938 1 69.69 58 SER B N 1
ATOM 2398 C CA . SER B 1 58 ? -12.688 -19.172 -16.406 1 69.69 58 SER B CA 1
ATOM 2399 C C . SER B 1 58 ? -11.453 -19 -15.531 1 69.69 58 SER B C 1
ATOM 2401 O O . SER B 1 58 ? -11.195 -19.797 -14.641 1 69.69 58 SER B O 1
ATOM 2403 N N . PHE B 1 59 ? -10.758 -17.938 -16 1 71.56 59 PHE B N 1
ATOM 2404 C CA . PHE B 1 59 ? -9.531 -17.672 -15.266 1 71.56 59 PHE B CA 1
ATOM 2405 C C . PHE B 1 59 ? -9.477 -16.234 -14.789 1 71.56 59 PHE B C 1
ATOM 2407 O O . PHE B 1 59 ? -9.984 -15.336 -15.469 1 71.56 59 PHE B O 1
ATOM 2414 N N . GLY B 1 60 ? -8.898 -16.141 -13.586 1 63.28 60 GLY B N 1
ATOM 2415 C CA . GLY B 1 60 ? -8.812 -14.844 -12.938 1 63.28 60 GLY B CA 1
ATOM 2416 C C . GLY B 1 60 ? -8.117 -13.797 -13.789 1 63.28 60 GLY B C 1
ATOM 2417 O O . GLY B 1 60 ? -7.105 -14.086 -14.43 1 63.28 60 GLY B O 1
ATOM 2418 N N . GLY B 1 61 ? -8.719 -12.742 -14.219 1 76.69 61 GLY B N 1
ATOM 2419 C CA . GLY B 1 61 ? -8.156 -11.578 -14.891 1 76.69 61 GLY B CA 1
ATOM 2420 C C . GLY B 1 61 ? -8.562 -11.484 -16.359 1 76.69 61 GLY B C 1
ATOM 2421 O O . GLY B 1 61 ? -8.344 -10.461 -17 1 76.69 61 GLY B O 1
ATOM 2422 N N . GLU B 1 62 ? -9.156 -12.641 -16.906 1 83.75 62 GLU B N 1
ATOM 2423 C CA . GLU B 1 62 ? -9.508 -12.648 -18.328 1 83.75 62 GLU B CA 1
ATOM 2424 C C . GLU B 1 62 ? -10.547 -11.578 -18.641 1 83.75 62 GLU B C 1
ATOM 2426 O O . GLU B 1 62 ? -10.57 -11.031 -19.75 1 83.75 62 GLU B O 1
ATOM 2431 N N . SER B 1 63 ? -11.227 -11.289 -17.719 1 90.56 63 SER B N 1
ATOM 2432 C CA . SER B 1 63 ? -12.328 -10.352 -17.938 1 90.56 63 SER B CA 1
ATOM 2433 C C . SER B 1 63 ? -12.031 -8.992 -17.312 1 90.56 63 SER B C 1
ATOM 2435 O O . SER B 1 63 ? -12.938 -8.18 -17.141 1 90.56 63 SER B O 1
ATOM 2437 N N . CYS B 1 64 ? -10.812 -8.844 -16.922 1 93.94 64 CYS B N 1
ATOM 2438 C CA . CYS B 1 64 ? -10.414 -7.547 -16.375 1 93.94 64 CYS B CA 1
ATOM 2439 C C . CYS B 1 64 ? -10.578 -6.445 -17.422 1 93.94 64 CYS B C 1
ATOM 2441 O O . CYS B 1 64 ? -10.148 -6.598 -18.562 1 93.94 64 CYS B O 1
ATOM 2443 N N . PRO B 1 65 ? -11.203 -5.328 -17.094 1 94.62 65 PRO B N 1
ATOM 2444 C CA . PRO B 1 65 ? -11.297 -4.219 -18.031 1 94.62 65 PRO B CA 1
ATOM 2445 C C . PRO B 1 65 ? -9.938 -3.66 -18.438 1 94.62 65 PRO B C 1
ATOM 2447 O O . PRO B 1 65 ? -9.82 -2.943 -19.438 1 94.62 65 PRO B O 1
ATOM 2450 N N . HIS B 1 66 ? -8.898 -3.996 -17.688 1 96.88 66 HIS B N 1
ATOM 2451 C CA . HIS B 1 66 ? -7.555 -3.5 -17.953 1 96.88 66 HIS B CA 1
ATOM 2452 C C . HIS B 1 66 ? -6.676 -4.59 -18.547 1 96.88 66 HIS B C 1
ATOM 2454 O O . HIS B 1 66 ? -5.457 -4.578 -18.375 1 96.88 66 HIS B O 1
ATOM 2460 N N . ILE B 1 67 ? -7.266 -5.48 -19.266 1 95.69 67 ILE B N 1
ATOM 2461 C CA . ILE B 1 67 ? -6.621 -6.691 -19.75 1 95.69 67 ILE B CA 1
ATOM 2462 C C . ILE B 1 67 ? -5.453 -6.324 -20.672 1 95.69 67 ILE B C 1
ATOM 2464 O O . ILE B 1 67 ? -4.449 -7.035 -20.719 1 95.69 67 ILE B O 1
ATOM 2468 N N . LYS B 1 68 ? -5.527 -5.188 -21.422 1 97.06 68 LYS B N 1
ATOM 2469 C CA . LYS B 1 68 ? -4.453 -4.727 -22.297 1 97.06 68 LYS B CA 1
ATOM 2470 C C . LYS B 1 68 ? -3.129 -4.637 -21.547 1 97.06 68 LYS B C 1
ATOM 2472 O O . LYS B 1 68 ? -2.066 -4.902 -22.109 1 97.06 68 LYS B O 1
ATOM 2477 N N . TYR B 1 69 ? -3.203 -4.277 -20.281 1 97.88 69 TYR B N 1
ATOM 2478 C CA . TYR B 1 69 ? -2.004 -4.078 -19.469 1 97.88 69 TYR B CA 1
ATOM 2479 C C . TYR B 1 69 ? -1.756 -5.273 -18.562 1 97.88 69 TYR B C 1
ATOM 2481 O O . TYR B 1 69 ? -0.608 -5.672 -18.344 1 97.88 69 TYR B O 1
ATOM 2489 N N . THR B 1 70 ? -2.809 -5.875 -18.016 1 97.38 70 THR B N 1
ATOM 2490 C CA . THR B 1 70 ? -2.645 -6.926 -17.016 1 97.38 70 THR B CA 1
ATOM 2491 C C . THR B 1 70 ? -2.256 -8.242 -17.672 1 97.38 70 THR B C 1
ATOM 2493 O O . THR B 1 70 ? -1.473 -9.016 -17.125 1 97.38 70 THR B O 1
ATOM 2496 N N . HIS B 1 71 ? -2.693 -8.562 -18.859 1 96.19 71 HIS B N 1
ATOM 2497 C CA . HIS B 1 71 ? -2.5 -9.867 -19.484 1 96.19 71 HIS B CA 1
ATOM 2498 C C . HIS B 1 71 ? -1.034 -10.102 -19.828 1 96.19 71 HIS B C 1
ATOM 2500 O O . HIS B 1 71 ? -0.494 -11.18 -19.562 1 96.19 71 HIS B O 1
ATOM 2506 N N . PRO B 1 72 ? -0.351 -9.07 -20.438 1 97.62 72 PRO B N 1
ATOM 2507 C CA . PRO B 1 72 ? 1.072 -9.297 -20.703 1 97.62 72 PRO B CA 1
ATOM 2508 C C . PRO B 1 72 ? 1.859 -9.625 -19.422 1 97.62 72 PRO B C 1
ATOM 2510 O O . PRO B 1 72 ? 2.762 -10.461 -19.453 1 97.62 72 PRO B O 1
ATOM 2513 N N . ILE B 1 73 ? 1.533 -9 -18.359 1 98.19 73 ILE B N 1
ATOM 2514 C CA . ILE B 1 73 ? 2.217 -9.234 -17.094 1 98.19 73 ILE B CA 1
ATOM 2515 C C . ILE B 1 73 ? 1.887 -10.633 -16.578 1 98.19 73 ILE B C 1
ATOM 2517 O O . ILE B 1 73 ? 2.783 -11.383 -16.188 1 98.19 73 ILE B O 1
ATOM 2521 N N . LEU B 1 74 ? 0.616 -10.922 -16.625 1 96.62 74 LEU B N 1
ATOM 2522 C CA . LEU B 1 74 ? 0.166 -12.234 -16.156 1 96.62 74 LEU B CA 1
ATOM 2523 C C . LEU B 1 74 ? 0.854 -13.344 -16.953 1 96.62 74 LEU B C 1
ATOM 2525 O O . LEU B 1 74 ? 1.328 -14.32 -16.359 1 96.62 74 LEU B O 1
ATOM 2529 N N . GLU B 1 75 ? 0.921 -13.227 -18.234 1 96.75 75 GLU B N 1
ATOM 2530 C CA . GLU B 1 75 ? 1.556 -14.227 -19.094 1 96.75 75 GLU B CA 1
ATOM 2531 C C . GLU B 1 75 ? 3.047 -14.344 -18.797 1 96.75 75 GLU B C 1
ATOM 2533 O O . GLU B 1 75 ? 3.59 -15.453 -18.734 1 96.75 75 GLU B O 1
ATOM 2538 N N . ALA B 1 76 ? 3.691 -13.211 -18.594 1 98.12 76 ALA B N 1
ATOM 2539 C CA . ALA B 1 76 ? 5.109 -13.227 -18.234 1 98.12 76 ALA B CA 1
ATOM 2540 C C . ALA B 1 76 ? 5.336 -13.945 -16.906 1 98.12 76 ALA B C 1
ATOM 2542 O O . ALA B 1 76 ? 6.277 -14.727 -16.781 1 98.12 76 ALA B O 1
ATOM 2543 N N . MET B 1 77 ? 4.469 -13.68 -15.938 1 97.75 77 MET B N 1
ATOM 2544 C CA . MET B 1 77 ? 4.574 -14.352 -14.648 1 97.75 77 MET B CA 1
ATOM 2545 C C . MET B 1 77 ? 4.375 -15.852 -14.797 1 97.75 77 MET B C 1
ATOM 2547 O O . MET B 1 77 ? 5.098 -16.641 -14.188 1 97.75 77 MET B O 1
ATOM 2551 N N . LYS B 1 78 ? 3.449 -16.234 -15.641 1 96.38 78 LYS B N 1
ATOM 2552 C CA . LYS B 1 78 ? 3.18 -17.641 -15.867 1 96.38 78 LYS B CA 1
ATOM 2553 C C . LYS B 1 78 ? 4.387 -18.344 -16.5 1 96.38 78 LYS B C 1
ATOM 2555 O O . LYS B 1 78 ? 4.723 -19.469 -16.125 1 96.38 78 LYS B O 1
ATOM 2560 N N . LEU B 1 79 ? 5.008 -17.656 -17.359 1 97.12 79 LEU B N 1
ATOM 2561 C CA . LEU B 1 79 ? 6.094 -18.234 -18.141 1 97.12 79 LEU B CA 1
ATOM 2562 C C . LEU B 1 79 ? 7.398 -18.234 -17.344 1 97.12 79 LEU B C 1
ATOM 2564 O O . LEU B 1 79 ? 8.352 -18.922 -17.719 1 97.12 79 LEU B O 1
ATOM 2568 N N . SER B 1 80 ? 7.441 -17.516 -16.281 1 98.06 80 SER B N 1
ATOM 2569 C CA . SER B 1 80 ? 8.695 -17.297 -15.578 1 98.06 80 SER B CA 1
ATOM 2570 C C . SER B 1 80 ? 8.93 -18.391 -14.531 1 98.06 80 SER B C 1
ATOM 2572 O O . SER B 1 80 ? 7.977 -18.984 -14.023 1 98.06 80 SER B O 1
ATOM 2574 N N . ASP B 1 81 ? 10.219 -18.578 -14.266 1 97.25 81 ASP B N 1
ATOM 2575 C CA . ASP B 1 81 ? 10.641 -19.453 -13.18 1 97.25 81 ASP B CA 1
ATOM 2576 C C . ASP B 1 81 ? 10.727 -18.688 -11.859 1 97.25 81 ASP B C 1
ATOM 2578 O O . ASP B 1 81 ? 10.594 -19.266 -10.781 1 97.25 81 ASP B O 1
ATOM 2582 N N . GLY B 1 82 ? 11 -17.453 -11.914 1 98.19 82 GLY B N 1
ATOM 2583 C CA . GLY B 1 82 ? 11.125 -16.562 -10.758 1 98.19 82 GLY B CA 1
ATOM 2584 C C . GLY B 1 82 ? 10.539 -15.188 -11 1 98.19 82 GLY B C 1
ATOM 2585 O O . GLY B 1 82 ? 10.344 -14.781 -12.148 1 98.19 82 GLY B O 1
ATOM 2586 N N . ILE B 1 83 ? 10.203 -14.523 -9.961 1 98.81 83 ILE B N 1
ATOM 2587 C CA . ILE B 1 83 ? 9.656 -13.18 -10 1 98.81 83 ILE B CA 1
ATOM 2588 C C . ILE B 1 83 ? 10.477 -12.258 -9.102 1 98.81 83 ILE B C 1
ATOM 2590 O O . ILE B 1 83 ? 10.758 -12.594 -7.949 1 98.81 83 ILE B O 1
ATOM 2594 N N . ILE B 1 84 ? 10.945 -11.141 -9.602 1 98.94 84 ILE B N 1
ATOM 2595 C CA . ILE B 1 84 ? 11.602 -10.086 -8.836 1 98.94 84 ILE B CA 1
ATOM 2596 C C . ILE B 1 84 ? 10.688 -8.867 -8.758 1 98.94 84 ILE B C 1
ATOM 2598 O O . ILE B 1 84 ? 10.188 -8.391 -9.781 1 98.94 84 ILE B O 1
ATOM 2602 N N . ILE B 1 85 ? 10.359 -8.445 -7.59 1 98.88 85 ILE B N 1
ATOM 2603 C CA . ILE B 1 85 ? 9.625 -7.199 -7.379 1 98.88 85 ILE B CA 1
ATOM 2604 C C . ILE B 1 85 ? 10.492 -6.219 -6.59 1 98.88 85 ILE B C 1
ATOM 2606 O O . ILE B 1 85 ? 10.922 -6.516 -5.473 1 98.88 85 ILE B O 1
ATOM 2610 N N . ALA B 1 86 ? 10.789 -5.125 -7.195 1 98.44 86 ALA B N 1
ATOM 2611 C CA . ALA B 1 86 ? 11.594 -4.09 -6.543 1 98.44 86 ALA B CA 1
ATOM 2612 C C . ALA B 1 86 ? 10.773 -2.818 -6.328 1 98.44 86 ALA B C 1
ATOM 2614 O O . ALA B 1 86 ? 10.086 -2.354 -7.242 1 98.44 86 ALA B O 1
ATOM 2615 N N . SER B 1 87 ? 10.812 -2.289 -5.129 1 98.12 87 SER B N 1
ATOM 2616 C CA . SER B 1 87 ? 10.062 -1.083 -4.793 1 98.12 87 SER B CA 1
ATOM 2617 C C . SER B 1 87 ? 10.883 -0.145 -3.916 1 98.12 87 SER B C 1
ATOM 2619 O O . SER B 1 87 ? 11.484 -0.578 -2.934 1 98.12 87 SER B O 1
ATOM 2621 N N . PRO B 1 88 ? 10.938 1.141 -4.277 1 96.31 88 PRO B N 1
ATOM 2622 C CA . PRO B 1 88 ? 11.375 2.113 -3.273 1 96.31 88 PRO B CA 1
ATOM 2623 C C . PRO B 1 88 ? 10.375 2.279 -2.133 1 96.31 88 PRO B C 1
ATOM 2625 O O . PRO B 1 88 ? 9.281 1.716 -2.184 1 96.31 88 PRO B O 1
ATOM 2628 N N . VAL B 1 89 ? 10.789 2.965 -1.124 1 96.81 89 VAL B N 1
ATOM 2629 C CA . VAL B 1 89 ?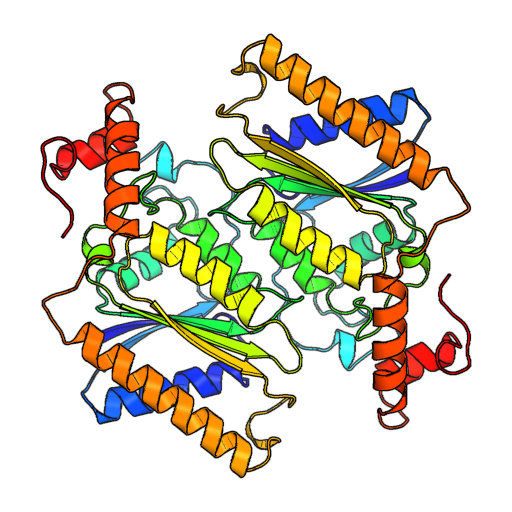 9.867 3.326 -0.052 1 96.81 89 VAL B CA 1
ATOM 2630 C C . VAL B 1 89 ? 9.234 4.684 -0.353 1 96.81 89 VAL B C 1
ATOM 2632 O O . VAL B 1 89 ? 9.93 5.691 -0.471 1 96.81 89 VAL B O 1
ATOM 2635 N N . TYR B 1 90 ? 7.965 4.676 -0.561 1 96 90 TYR B N 1
ATOM 2636 C CA . TYR B 1 90 ? 7.164 5.891 -0.66 1 96 90 TYR B CA 1
ATOM 2637 C C . TYR B 1 90 ? 6.199 6.008 0.512 1 96 90 TYR B C 1
ATOM 2639 O O . TYR B 1 90 ? 5.344 5.137 0.706 1 96 90 TYR B O 1
ATOM 2647 N N . SER B 1 91 ? 6.379 7.051 1.322 1 96.38 91 SER B N 1
ATOM 2648 C CA . SER B 1 91 ? 5.504 7.285 2.467 1 96.38 91 SER B CA 1
ATOM 2649 C C . SER B 1 91 ? 5.453 6.066 3.383 1 96.38 91 SER B C 1
ATOM 2651 O O . SER B 1 91 ? 4.375 5.602 3.75 1 96.38 91 SER B O 1
ATOM 2653 N N . LEU B 1 92 ? 6.598 5.504 3.607 1 97.12 92 LEU B N 1
ATOM 2654 C CA . LEU B 1 92 ? 6.805 4.414 4.555 1 97.12 92 LEU B CA 1
ATOM 2655 C C . LEU B 1 92 ? 6.027 3.172 4.141 1 97.12 92 LEU B C 1
ATOM 2657 O O . LEU B 1 92 ? 5.406 2.512 4.977 1 97.12 92 LEU B O 1
ATOM 2661 N N . ALA B 1 93 ? 6.035 2.867 2.893 1 97.81 93 ALA B N 1
ATOM 2662 C CA . ALA B 1 93 ? 5.418 1.674 2.318 1 97.81 93 ALA B CA 1
ATOM 2663 C C . ALA B 1 93 ? 5.875 1.457 0.879 1 97.81 93 ALA B C 1
ATOM 2665 O O . ALA B 1 93 ? 6.746 2.176 0.383 1 97.81 93 ALA B O 1
ATOM 2666 N N . GLU B 1 94 ? 5.348 0.41 0.236 1 98.19 94 GLU B N 1
ATOM 2667 C CA . GLU B 1 94 ? 5.652 0.189 -1.174 1 98.19 94 GLU B CA 1
ATOM 2668 C C . GLU B 1 94 ? 5.125 1.328 -2.039 1 98.19 94 GLU B C 1
ATOM 2670 O O . GLU B 1 94 ? 4.207 2.049 -1.634 1 98.19 94 GLU B O 1
ATOM 2675 N N . SER B 1 95 ? 5.75 1.522 -3.186 1 98 95 SER B N 1
ATOM 2676 C CA . SER B 1 95 ? 5.234 2.549 -4.086 1 98 95 SER B CA 1
ATOM 2677 C C . SER B 1 95 ? 3.787 2.262 -4.477 1 98 95 SER B C 1
ATOM 2679 O O . SER B 1 95 ? 3.377 1.102 -4.547 1 98 95 SER B O 1
ATOM 2681 N N . GLY B 1 96 ? 3.027 3.344 -4.668 1 98.38 96 GLY B N 1
ATOM 2682 C CA . GLY B 1 96 ? 1.67 3.174 -5.164 1 98.38 96 GLY B CA 1
ATOM 2683 C C . GLY B 1 96 ? 1.596 2.334 -6.426 1 98.38 96 GLY B C 1
ATOM 2684 O O . GLY B 1 96 ? 0.623 1.60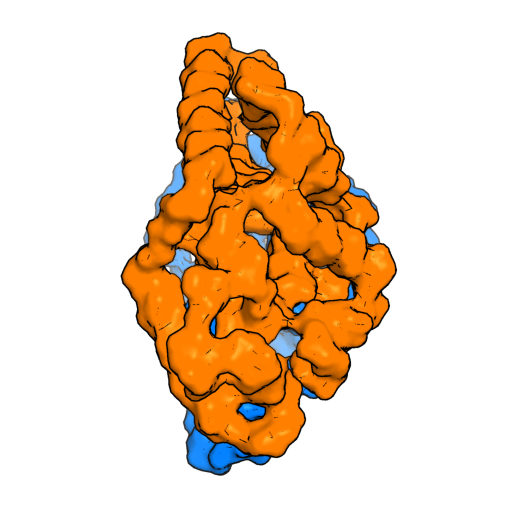7 -6.637 1 98.38 96 GLY B O 1
ATOM 2685 N N . GLN B 1 97 ? 2.625 2.432 -7.27 1 98.06 97 GLN B N 1
ATOM 2686 C CA . GLN B 1 97 ? 2.719 1.653 -8.5 1 98.06 97 GLN B CA 1
ATOM 2687 C C . GLN B 1 97 ? 2.689 0.156 -8.211 1 98.06 97 GLN B C 1
ATOM 2689 O O . GLN B 1 97 ? 1.938 -0.59 -8.844 1 98.06 97 GLN B O 1
ATOM 2694 N N . VAL B 1 98 ? 3.471 -0.25 -7.223 1 98.69 98 VAL B N 1
ATOM 2695 C CA . VAL B 1 98 ? 3.537 -1.66 -6.855 1 98.69 98 VAL B CA 1
ATOM 2696 C C . VAL B 1 98 ? 2.219 -2.092 -6.219 1 98.69 98 VAL B C 1
ATOM 2698 O O . VAL B 1 98 ? 1.719 -3.186 -6.488 1 98.69 98 VAL B O 1
ATOM 2701 N N . LYS B 1 99 ? 1.662 -1.22 -5.363 1 98.69 99 LYS B N 1
ATOM 2702 C CA . LYS B 1 99 ? 0.395 -1.551 -4.719 1 98.69 99 LYS B CA 1
ATOM 2703 C C . LYS B 1 99 ? -0.708 -1.767 -5.75 1 98.69 99 LYS B C 1
ATOM 2705 O O . LYS B 1 99 ? -1.52 -2.686 -5.617 1 98.69 99 LYS B O 1
ATOM 2710 N N . VAL B 1 100 ? -0.782 -0.934 -6.73 1 98.38 100 VAL B N 1
ATOM 2711 C CA . VAL B 1 100 ? -1.786 -1.033 -7.785 1 98.38 100 VAL B CA 1
ATOM 2712 C C . VAL B 1 100 ? -1.559 -2.307 -8.594 1 98.38 100 VAL B C 1
ATOM 2714 O O . VAL B 1 100 ? -2.516 -2.98 -8.984 1 98.38 100 VAL B O 1
ATOM 2717 N N . PHE B 1 101 ? -0.291 -2.641 -8.859 1 98.69 101 PHE B N 1
ATOM 2718 C CA . PHE B 1 101 ? 0.063 -3.902 -9.492 1 98.69 101 PHE B CA 1
ATOM 2719 C C . PHE B 1 101 ? -0.497 -5.082 -8.703 1 98.69 101 PHE B C 1
ATOM 2721 O O . PHE B 1 101 ? -1.17 -5.949 -9.273 1 98.69 101 PHE B O 1
ATOM 2728 N N . LEU B 1 102 ? -0.3 -5.105 -7.402 1 98.62 102 LEU B N 1
ATOM 2729 C CA . LEU B 1 102 ? -0.778 -6.191 -6.555 1 98.62 102 LEU B CA 1
ATOM 2730 C C . LEU B 1 102 ? -2.303 -6.246 -6.547 1 98.62 102 LEU B C 1
ATOM 2732 O O . LEU B 1 102 ? -2.889 -7.328 -6.535 1 98.62 102 LEU B O 1
ATOM 2736 N N . ASP B 1 103 ? -2.932 -5.086 -6.57 1 97.5 103 ASP B N 1
ATOM 2737 C CA . ASP B 1 103 ? -4.391 -5.027 -6.566 1 97.5 103 ASP B CA 1
ATOM 2738 C C . ASP B 1 103 ? -4.973 -5.75 -7.777 1 97.5 103 ASP B C 1
ATOM 2740 O O . ASP B 1 103 ? -6.02 -6.391 -7.68 1 97.5 103 ASP B O 1
ATOM 2744 N N . HIS B 1 104 ? -4.328 -5.621 -8.906 1 97.62 104 HIS B N 1
ATOM 2745 C CA . HIS B 1 104 ? -4.852 -6.18 -10.148 1 97.62 104 HIS B CA 1
ATOM 2746 C C . HIS B 1 104 ? -4.773 -7.703 -10.141 1 97.62 104 HIS B C 1
ATOM 2748 O O . HIS B 1 104 ? -5.426 -8.367 -10.953 1 97.62 104 HIS B O 1
ATOM 2754 N N . PHE B 1 105 ? -3.963 -8.234 -9.219 1 97.12 105 PHE B N 1
ATOM 2755 C CA . PHE B 1 105 ? -3.752 -9.672 -9.281 1 97.12 105 PHE B CA 1
ATOM 2756 C C . PHE B 1 105 ? -4.234 -10.352 -8.008 1 97.12 105 PHE B C 1
ATOM 2758 O O . PHE B 1 105 ? -3.752 -11.43 -7.648 1 97.12 105 PHE B O 1
ATOM 2765 N N . GLY B 1 106 ? -5.184 -9.641 -7.352 1 95.38 106 GLY B N 1
ATOM 2766 C CA . GLY B 1 106 ? -5.887 -10.281 -6.254 1 95.38 106 GLY B CA 1
ATOM 2767 C C . GLY B 1 106 ? -6.68 -11.5 -6.684 1 95.38 106 GLY B C 1
ATOM 2768 O O . GLY B 1 106 ? -6.941 -12.398 -5.879 1 95.38 106 GLY B O 1
ATOM 2769 N N . CYS B 1 107 ? -6.98 -11.57 -7.957 1 94.69 107 CYS B N 1
ATOM 2770 C CA . CYS B 1 107 ? -7.82 -12.633 -8.5 1 94.69 107 CYS B CA 1
ATOM 2771 C C . CYS B 1 107 ? -7.078 -13.969 -8.508 1 94.69 107 CYS B C 1
ATOM 2773 O O . CYS B 1 107 ? -7.703 -15.031 -8.57 1 94.69 107 CYS B O 1
ATOM 2775 N N . ILE B 1 108 ? -5.727 -13.922 -8.375 1 96.25 108 ILE B N 1
ATOM 2776 C CA . ILE B 1 108 ? -4.996 -15.188 -8.383 1 96.25 108 ILE B CA 1
ATOM 2777 C C . ILE B 1 108 ? -4.539 -15.531 -6.969 1 96.25 108 ILE B C 1
ATOM 2779 O O . ILE B 1 108 ? -3.654 -16.375 -6.781 1 96.25 108 ILE B O 1
ATOM 2783 N N . PHE B 1 109 ? -5.09 -14.898 -5.988 1 96.75 109 PHE B N 1
ATOM 2784 C CA . PHE B 1 109 ? -4.902 -15.336 -4.609 1 96.75 109 PHE B CA 1
ATOM 2785 C C . PHE B 1 109 ? -5.461 -16.734 -4.402 1 96.75 109 PHE B C 1
ATOM 2787 O O . PHE B 1 109 ? -6.43 -17.125 -5.062 1 96.75 109 PHE B O 1
ATOM 2794 N N . MET B 1 110 ? -4.949 -17.422 -3.449 1 97 110 MET B N 1
ATOM 2795 C CA . MET B 1 110 ? -5.387 -18.781 -3.119 1 97 110 MET B CA 1
ATOM 2796 C C . MET B 1 110 ? -6.852 -18.781 -2.697 1 97 110 MET B C 1
ATOM 2798 O O . MET B 1 110 ? -7.543 -19.797 -2.859 1 97 110 MET B O 1
ATOM 2802 N N . SER B 1 111 ? -7.395 -17.688 -2.232 1 95.25 111 SER B N 1
ATOM 2803 C CA . SER B 1 111 ? -8.797 -17.594 -1.837 1 95.25 111 SER B CA 1
ATOM 2804 C C . SER B 1 111 ? -9.703 -17.484 -3.055 1 95.25 111 SER B C 1
ATOM 2806 O O . SER B 1 111 ? -10.93 -17.516 -2.926 1 95.25 111 SER B O 1
ATOM 2808 N N . HIS B 1 112 ? -9.133 -17.406 -4.234 1 95.44 112 HIS B N 1
ATOM 2809 C CA . HIS B 1 112 ? -9.875 -17.344 -5.488 1 95.44 112 HIS B CA 1
ATOM 2810 C C . HIS B 1 112 ? -9.32 -18.344 -6.504 1 95.44 112 HIS B C 1
ATOM 2812 O O . HIS B 1 112 ? -9.406 -19.547 -6.297 1 95.44 112 HIS B O 1
ATOM 2818 N N . ARG B 1 113 ? -8.578 -17.891 -7.523 1 96.06 113 ARG B N 1
ATOM 2819 C CA . ARG B 1 113 ? -8.141 -18.797 -8.578 1 96.06 113 ARG B CA 1
ATOM 2820 C C . ARG B 1 113 ? -6.629 -18.734 -8.766 1 96.06 113 ARG B C 1
ATOM 2822 O O . ARG B 1 113 ? -6.145 -18.188 -9.766 1 96.06 113 ARG B O 1
ATOM 2829 N N . PRO B 1 114 ? -5.895 -19.328 -7.805 1 96.62 114 PRO B N 1
ATOM 2830 C CA . PRO B 1 114 ? -4.434 -19.281 -7.879 1 96.62 114 PRO B CA 1
ATOM 2831 C C . PRO B 1 114 ? -3.887 -20.047 -9.086 1 96.62 114 PRO B C 1
ATOM 2833 O O . PRO B 1 114 ? -4.449 -21.062 -9.484 1 96.62 114 PRO B O 1
ATOM 2836 N N . LEU B 1 115 ? -2.805 -19.547 -9.648 1 96 115 LEU B N 1
ATOM 2837 C CA . LEU B 1 115 ? -2.133 -20.234 -10.75 1 96 115 LEU B CA 1
ATOM 2838 C C . LEU B 1 115 ? -1.26 -21.375 -10.227 1 96 115 LEU B C 1
ATOM 2840 O O . LEU B 1 115 ? -0.385 -21.156 -9.391 1 96 115 LEU B O 1
ATOM 2844 N N . GLN B 1 116 ? -1.48 -22.531 -10.719 1 96.38 116 GLN B N 1
ATOM 2845 C CA . GLN B 1 116 ? -0.748 -23.703 -10.266 1 96.38 116 GLN B CA 1
ATOM 2846 C C . GLN B 1 116 ? 0.759 -23.5 -10.383 1 96.38 116 GLN B C 1
ATOM 2848 O O . GLN B 1 116 ? 1.517 -23.891 -9.492 1 96.38 116 GLN B O 1
ATOM 2853 N N . LYS B 1 117 ? 1.171 -22.812 -11.414 1 95.19 117 LYS B N 1
ATOM 2854 C CA . LYS B 1 117 ? 2.59 -22.625 -11.703 1 95.19 117 LYS B CA 1
ATOM 2855 C C . LYS B 1 117 ? 3.262 -21.766 -10.625 1 95.19 117 LYS B C 1
ATOM 2857 O O . LYS B 1 117 ? 4.484 -21.797 -10.484 1 95.19 117 LYS B O 1
ATOM 2862 N N . MET B 1 118 ? 2.498 -20.984 -9.859 1 96.94 118 MET B N 1
ATOM 2863 C CA . MET B 1 118 ? 3.076 -20.109 -8.844 1 96.94 118 MET B CA 1
ATOM 2864 C C . MET B 1 118 ? 3.67 -20.938 -7.699 1 96.94 118 MET B C 1
ATOM 2866 O O . MET B 1 118 ? 4.637 -20.5 -7.062 1 96.94 118 MET B O 1
ATOM 2870 N N . PHE B 1 119 ? 3.188 -22.125 -7.492 1 97.19 119 PHE B N 1
ATOM 2871 C CA . PHE B 1 119 ? 3.535 -22.938 -6.332 1 97.19 119 PHE B CA 1
ATOM 2872 C C . PHE B 1 119 ? 4.918 -23.562 -6.5 1 97.19 119 PHE B C 1
ATOM 2874 O O . PHE B 1 119 ? 5.449 -24.156 -5.566 1 97.19 119 PHE B O 1
ATOM 2881 N N . SER B 1 120 ? 5.559 -23.344 -7.609 1 95.62 120 SER B N 1
ATOM 2882 C CA . SER B 1 120 ? 6.91 -23.859 -7.828 1 95.62 120 SER B CA 1
ATOM 2883 C C . SER B 1 120 ? 7.895 -22.719 -8.094 1 95.62 120 SER B C 1
ATOM 2885 O O . SER B 1 120 ? 9.062 -22.969 -8.406 1 95.62 120 SER B O 1
ATOM 2887 N N . LYS B 1 121 ? 7.445 -21.516 -8.031 1 96.75 121 LYS B N 1
ATOM 2888 C CA . LYS B 1 121 ? 8.289 -20.359 -8.344 1 96.75 121 LYS B CA 1
ATOM 2889 C C . LYS B 1 121 ? 9.023 -19.859 -7.102 1 96.75 121 LYS B C 1
ATOM 2891 O O . LYS B 1 121 ? 8.68 -20.234 -5.977 1 96.75 121 LYS B O 1
ATOM 2896 N N . THR B 1 122 ? 10.055 -19.125 -7.363 1 97.69 122 THR B N 1
ATOM 2897 C CA . THR B 1 122 ? 10.789 -18.375 -6.352 1 97.69 122 THR B CA 1
ATOM 2898 C C . THR B 1 122 ? 10.656 -16.875 -6.598 1 97.69 122 THR B C 1
ATOM 2900 O O . THR B 1 122 ? 10.609 -16.422 -7.746 1 97.69 122 THR B O 1
ATOM 2903 N N . ALA B 1 123 ? 10.578 -16.125 -5.516 1 98.62 123 ALA B N 1
ATOM 2904 C CA . ALA B 1 123 ? 10.508 -14.672 -5.676 1 98.62 123 ALA B CA 1
ATOM 2905 C C . ALA B 1 123 ? 11.641 -13.984 -4.914 1 98.62 123 ALA B C 1
ATOM 2907 O O . ALA B 1 123 ? 12.188 -14.547 -3.961 1 98.62 123 ALA B O 1
ATOM 2908 N N . LEU B 1 124 ? 12.023 -12.852 -5.348 1 98.88 124 LEU B N 1
ATOM 2909 C CA . LEU B 1 124 ? 12.953 -11.938 -4.691 1 98.88 124 LEU B CA 1
ATOM 2910 C C . LEU B 1 124 ? 12.367 -10.539 -4.598 1 98.88 124 LEU B C 1
ATOM 2912 O O . LEU B 1 124 ? 12.031 -9.93 -5.617 1 98.88 124 LEU B O 1
ATOM 2916 N N . VAL B 1 125 ? 12.18 -10.078 -3.381 1 98.94 125 VAL B N 1
ATOM 2917 C CA . VAL B 1 125 ? 11.672 -8.734 -3.131 1 98.94 125 VAL B CA 1
ATOM 2918 C C . VAL B 1 125 ? 12.812 -7.824 -2.695 1 98.94 125 VAL B C 1
ATOM 2920 O O . VAL B 1 125 ? 13.547 -8.141 -1.755 1 98.94 125 VAL B O 1
ATOM 2923 N N . ILE B 1 126 ? 12.977 -6.707 -3.385 1 98.75 126 ILE B N 1
ATOM 2924 C CA . ILE B 1 126 ? 14.023 -5.738 -3.09 1 98.75 126 ILE B CA 1
ATOM 2925 C C . ILE B 1 126 ? 13.406 -4.387 -2.76 1 98.75 126 ILE B C 1
ATOM 2927 O O . ILE B 1 126 ? 12.484 -3.936 -3.443 1 98.75 126 ILE B O 1
ATOM 2931 N N . SER B 1 127 ? 13.828 -3.777 -1.698 1 98.38 127 SER B N 1
ATOM 2932 C CA . SER B 1 127 ? 13.398 -2.428 -1.354 1 98.38 127 SER B CA 1
ATOM 2933 C C . SER B 1 127 ? 14.578 -1.556 -0.936 1 98.38 127 SER B C 1
ATOM 2935 O O . SER B 1 127 ? 15.492 -2.023 -0.255 1 98.38 127 SER B O 1
ATOM 2937 N N . THR B 1 128 ? 14.586 -0.345 -1.39 1 96.25 128 THR B N 1
ATOM 2938 C CA . THR B 1 128 ? 15.625 0.615 -1.027 1 96.25 128 THR B CA 1
ATOM 2939 C C . THR B 1 128 ? 15.008 1.874 -0.423 1 96.25 128 THR B C 1
ATOM 2941 O O . THR B 1 128 ? 13.898 2.268 -0.792 1 96.25 128 THR B O 1
ATOM 2944 N N . THR B 1 129 ? 15.68 2.428 0.513 1 94.38 129 THR B N 1
ATOM 2945 C CA . THR B 1 129 ? 15.242 3.682 1.115 1 94.38 129 THR B CA 1
ATOM 2946 C C . THR B 1 129 ? 16.438 4.551 1.491 1 94.38 129 THR B C 1
ATOM 2948 O O . THR B 1 129 ? 17.531 4.039 1.747 1 94.38 129 THR B O 1
ATOM 2951 N N . ALA B 1 130 ? 16.203 5.848 1.458 1 88.38 130 ALA B N 1
ATOM 2952 C CA . ALA B 1 130 ? 17.203 6.762 1.992 1 88.38 130 ALA B CA 1
ATOM 2953 C C . ALA B 1 130 ? 17.078 6.895 3.508 1 88.38 130 ALA B C 1
ATOM 2955 O O . ALA B 1 130 ? 18.031 7.312 4.184 1 88.38 130 ALA B O 1
ATOM 2956 N N . GLY B 1 131 ? 15.969 6.57 4.062 1 89.88 131 GLY B N 1
ATOM 2957 C CA . GLY B 1 131 ? 15.703 6.715 5.484 1 89.88 131 GLY B CA 1
ATOM 2958 C C . GLY B 1 131 ? 15.297 5.418 6.152 1 89.88 131 GLY B C 1
ATOM 2959 O O . GLY B 1 131 ? 16.156 4.633 6.574 1 89.88 131 GLY B O 1
ATOM 2960 N N . ILE B 1 132 ? 14.023 5.207 6.25 1 91.19 132 ILE B N 1
ATOM 2961 C CA . ILE B 1 132 ? 13.516 4.012 6.914 1 91.19 132 ILE B CA 1
ATOM 2962 C C . ILE B 1 132 ? 12.344 3.438 6.125 1 91.19 132 ILE B C 1
ATOM 2964 O O . ILE B 1 132 ? 11.812 4.094 5.223 1 91.19 132 ILE B O 1
ATOM 2968 N N . GLY B 1 133 ? 12.023 2.158 6.434 1 95.31 133 GLY B N 1
ATOM 2969 C CA . GLY B 1 133 ? 10.711 1.705 6.008 1 95.31 133 GLY B CA 1
ATOM 2970 C C . GLY B 1 133 ? 10.766 0.535 5.043 1 95.31 133 GLY B C 1
ATOM 2971 O O . GLY B 1 133 ? 9.742 0.13 4.488 1 95.31 133 GLY B O 1
ATOM 2972 N N . THR B 1 134 ? 11.984 -0.062 4.809 1 97.38 134 THR B N 1
ATOM 2973 C CA . THR B 1 134 ? 12.062 -1.158 3.848 1 97.38 134 THR B CA 1
ATOM 2974 C C . THR B 1 134 ? 11.219 -2.344 4.312 1 97.38 134 THR B C 1
ATOM 2976 O O . THR B 1 134 ? 10.641 -3.059 3.49 1 97.38 134 THR B O 1
ATOM 2979 N N . LYS B 1 135 ? 11.094 -2.51 5.605 1 97.75 135 LYS B N 1
ATOM 2980 C CA . LYS B 1 135 ? 10.273 -3.607 6.121 1 97.75 135 LYS B CA 1
ATOM 2981 C C . LYS B 1 135 ? 8.797 -3.393 5.801 1 97.75 135 LYS B C 1
ATOM 2983 O O . LYS B 1 135 ? 8.07 -4.352 5.543 1 97.75 135 LYS B O 1
ATOM 2988 N N . TYR B 1 136 ? 8.367 -2.141 5.805 1 97.88 136 TYR B N 1
ATOM 2989 C CA . TYR B 1 136 ? 6.984 -1.792 5.508 1 97.88 136 TYR B CA 1
ATOM 2990 C C . TYR B 1 136 ? 6.672 -2.006 4.031 1 97.88 136 TYR B C 1
ATOM 2992 O O . TYR B 1 136 ? 5.508 -2.082 3.641 1 97.88 136 TYR B O 1
ATOM 3000 N N . VAL B 1 137 ? 7.711 -2.109 3.23 1 98.25 137 VAL B N 1
ATOM 3001 C CA . VAL B 1 137 ? 7.57 -2.387 1.805 1 98.25 137 VAL B CA 1
ATOM 3002 C C . VAL B 1 137 ? 7.535 -3.895 1.572 1 98.25 137 VAL B C 1
ATOM 3004 O O . VAL B 1 137 ? 6.645 -4.402 0.887 1 98.25 137 VAL B O 1
ATOM 3007 N N . ILE B 1 138 ? 8.422 -4.57 2.189 1 98.69 138 ILE B N 1
ATOM 3008 C CA . ILE B 1 138 ? 8.664 -5.977 1.89 1 98.69 138 ILE B CA 1
ATOM 3009 C C . ILE B 1 138 ? 7.516 -6.828 2.422 1 98.69 138 ILE B C 1
ATOM 3011 O O . ILE B 1 138 ? 7.047 -7.746 1.742 1 98.69 138 ILE B O 1
ATOM 3015 N N . LYS B 1 139 ? 6.969 -6.496 3.494 1 97.94 139 LYS B N 1
ATOM 3016 C CA . LYS B 1 139 ? 5.992 -7.34 4.176 1 97.94 139 LYS B CA 1
ATOM 3017 C C . LYS B 1 139 ? 4.711 -7.465 3.357 1 97.94 139 LYS B C 1
ATOM 3019 O O . LYS B 1 139 ? 4.227 -8.57 3.117 1 97.94 139 LYS B O 1
ATOM 3024 N N . PRO B 1 140 ? 4.133 -6.363 2.914 1 97.94 140 PRO B N 1
ATOM 3025 C CA . PRO B 1 140 ? 2.904 -6.535 2.135 1 97.94 140 PRO B CA 1
ATOM 3026 C C . PRO B 1 140 ? 3.145 -7.242 0.803 1 97.94 140 PRO B C 1
ATOM 3028 O O . PRO B 1 140 ? 2.279 -7.984 0.33 1 97.94 140 PRO B O 1
ATOM 3031 N N . ILE B 1 141 ? 4.281 -7.023 0.171 1 98.81 141 ILE B N 1
ATOM 3032 C CA . ILE B 1 141 ? 4.602 -7.707 -1.078 1 98.81 141 ILE B CA 1
ATOM 3033 C C . ILE B 1 141 ? 4.727 -9.203 -0.827 1 98.81 141 ILE B C 1
ATOM 3035 O O . ILE B 1 141 ? 4.129 -10.016 -1.543 1 98.81 141 ILE B O 1
ATOM 3039 N N . GLU B 1 142 ? 5.473 -9.516 0.223 1 98.69 142 GLU B N 1
ATOM 3040 C CA . GLU B 1 142 ? 5.641 -10.914 0.594 1 98.69 142 GLU B CA 1
ATOM 3041 C C . GLU B 1 142 ? 4.293 -11.578 0.878 1 98.69 142 GLU B C 1
ATOM 3043 O O . GLU B 1 142 ? 4.066 -12.727 0.488 1 98.69 142 GLU B O 1
ATOM 3048 N N . ARG B 1 143 ? 3.416 -10.906 1.562 1 98 143 ARG B N 1
ATOM 3049 C CA . ARG B 1 143 ? 2.092 -11.438 1.877 1 98 143 ARG B CA 1
ATOM 3050 C C . ARG B 1 143 ? 1.324 -11.773 0.605 1 98 143 ARG B C 1
ATOM 3052 O O . ARG B 1 143 ? 0.729 -12.852 0.503 1 98 143 ARG B O 1
ATOM 3059 N N . SER B 1 144 ? 1.333 -10.875 -0.325 1 98.5 144 SER B N 1
ATOM 3060 C CA . SER B 1 144 ? 0.647 -11.133 -1.587 1 98.5 144 SER B CA 1
ATOM 3061 C C . SER B 1 144 ? 1.252 -12.328 -2.312 1 98.5 144 SER B C 1
ATOM 3063 O O . SER B 1 144 ? 0.525 -13.18 -2.832 1 98.5 144 SER B O 1
ATOM 3065 N N . LEU B 1 145 ? 2.592 -12.398 -2.301 1 98.75 145 LEU B N 1
ATOM 3066 C CA . LEU B 1 145 ? 3.281 -13.492 -2.973 1 98.75 145 LEU B CA 1
ATOM 3067 C C . LEU B 1 145 ? 2.928 -14.836 -2.336 1 98.75 145 LEU B C 1
ATOM 3069 O O . LEU B 1 145 ? 2.736 -15.828 -3.037 1 98.75 145 LEU B O 1
ATOM 3073 N N . ARG B 1 146 ? 2.814 -14.82 -1.05 1 98 146 ARG B N 1
ATOM 3074 C CA . ARG B 1 146 ? 2.428 -16.031 -0.348 1 98 146 ARG B CA 1
ATOM 3075 C C . ARG B 1 146 ? 1.003 -16.453 -0.703 1 98 146 ARG B C 1
ATOM 3077 O O . ARG B 1 146 ? 0.719 -17.625 -0.888 1 98 146 ARG B O 1
ATOM 3084 N N . TYR B 1 147 ? 0.162 -15.508 -0.833 1 98.19 147 TYR B N 1
ATOM 3085 C CA . TYR B 1 147 ? -1.228 -15.797 -1.171 1 98.19 147 TYR B CA 1
ATOM 3086 C C . TYR B 1 147 ? -1.361 -16.188 -2.637 1 98.19 147 TYR B C 1
ATOM 3088 O O . TYR B 1 147 ? -2.375 -16.766 -3.041 1 98.19 147 TYR B O 1
ATOM 3096 N N . TRP B 1 148 ? -0.362 -15.844 -3.449 1 98.12 148 TRP B N 1
ATOM 3097 C CA . TRP B 1 148 ? -0.312 -16.344 -4.82 1 98.12 148 TRP B CA 1
ATOM 3098 C C . TRP B 1 148 ? 0.133 -17.797 -4.855 1 98.12 148 TRP B C 1
ATOM 3100 O O . TRP B 1 148 ? -0.029 -18.469 -5.871 1 98.12 148 TRP B O 1
ATOM 3110 N N . GLY B 1 149 ? 0.751 -18.281 -3.682 1 97.69 149 GLY B N 1
ATOM 3111 C CA . GLY B 1 149 ? 1.163 -19.672 -3.578 1 97.69 149 GLY B CA 1
ATOM 3112 C C . GLY B 1 149 ? 2.664 -19.859 -3.693 1 97.69 149 GLY B C 1
ATOM 3113 O O . GLY B 1 149 ? 3.16 -20.984 -3.627 1 97.69 149 GLY B O 1
ATOM 3114 N N . ILE B 1 150 ? 3.43 -18.766 -3.84 1 98.06 150 ILE B N 1
ATOM 3115 C CA . ILE B 1 150 ? 4.871 -18.875 -4.027 1 98.06 150 ILE B CA 1
ATOM 3116 C C . ILE B 1 150 ? 5.527 -19.375 -2.742 1 98.06 150 ILE B C 1
ATOM 3118 O O . ILE B 1 150 ? 5.41 -18.75 -1.69 1 98.06 150 ILE B O 1
ATOM 3122 N N . PRO B 1 151 ? 6.234 -20.406 -2.766 1 96.69 151 PRO B N 1
ATOM 3123 C CA . PRO B 1 151 ? 6.699 -21.047 -1.536 1 96.69 151 PRO B CA 1
ATOM 3124 C C . PRO B 1 151 ? 7.941 -20.375 -0.953 1 96.69 151 PRO B C 1
ATOM 3126 O O . PRO B 1 151 ? 8.172 -20.453 0.256 1 96.69 151 PRO B O 1
ATOM 3129 N N . LYS B 1 152 ? 8.75 -19.797 -1.809 1 96.88 152 LYS B N 1
ATOM 3130 C CA . LYS B 1 152 ? 10.016 -19.219 -1.34 1 96.88 152 LYS B CA 1
ATOM 3131 C C . LYS B 1 152 ? 10.156 -17.766 -1.786 1 96.88 152 LYS B C 1
ATOM 3133 O O . LYS B 1 152 ? 10.141 -17.484 -2.984 1 96.88 152 LYS B O 1
ATOM 3138 N N . VAL B 1 153 ? 10.312 -16.938 -0.787 1 98.06 153 VAL B N 1
ATOM 3139 C CA . VAL B 1 153 ? 10.469 -15.5 -1.053 1 98.06 153 VAL B CA 1
ATOM 3140 C C . VAL B 1 153 ? 11.75 -14.992 -0.398 1 98.06 153 VAL B C 1
ATOM 3142 O O . VAL B 1 153 ? 11.875 -15.008 0.829 1 98.06 153 VAL B O 1
ATOM 3145 N N . TYR B 1 154 ? 12.688 -14.625 -1.187 1 98.62 154 TYR B N 1
ATOM 3146 C CA . TYR B 1 154 ? 13.883 -13.938 -0.704 1 98.62 154 TYR B CA 1
ATOM 3147 C C . TYR B 1 154 ? 13.625 -12.438 -0.556 1 98.62 154 TYR B C 1
ATOM 3149 O O . TYR B 1 154 ? 12.828 -11.867 -1.3 1 98.62 154 TYR B O 1
ATOM 3157 N N . LYS B 1 155 ? 14.297 -11.852 0.423 1 98.62 155 LYS B N 1
ATOM 3158 C CA . LYS B 1 155 ? 14.055 -10.445 0.746 1 98.62 155 LYS B CA 1
ATOM 3159 C C . LYS B 1 155 ? 15.367 -9.688 0.893 1 98.62 155 LYS B C 1
ATOM 3161 O O . LYS B 1 155 ? 16.328 -10.203 1.461 1 98.62 155 LYS B O 1
ATOM 3166 N N . CYS B 1 156 ? 15.359 -8.508 0.416 1 98.69 156 CYS B N 1
ATOM 3167 C CA . CYS B 1 156 ? 16.531 -7.648 0.533 1 98.69 156 CYS B CA 1
ATOM 3168 C C . CYS B 1 156 ? 16.125 -6.191 0.704 1 98.69 156 CYS B C 1
ATOM 3170 O O . CYS B 1 156 ? 15.703 -5.543 -0.257 1 98.69 156 CYS B O 1
ATOM 3172 N N . GLY B 1 157 ? 16.156 -5.688 1.892 1 98.19 157 GLY B N 1
ATOM 3173 C CA . GLY B 1 157 ? 15.938 -4.281 2.197 1 98.19 157 GLY B CA 1
ATOM 3174 C C . GLY B 1 157 ? 17.219 -3.523 2.455 1 98.19 157 GLY B C 1
ATOM 3175 O O . GLY B 1 157 ? 18.062 -3.961 3.248 1 98.19 157 GLY B O 1
ATOM 3176 N N . LEU B 1 158 ? 17.422 -2.393 1.785 1 97.69 158 LEU B N 1
ATOM 3177 C CA . LEU B 1 158 ? 18.656 -1.623 1.901 1 97.69 158 LEU B CA 1
ATOM 3178 C C . LEU B 1 158 ? 18.359 -0.18 2.297 1 97.69 158 LEU B C 1
ATOM 3180 O O . LEU B 1 158 ? 17.562 0.496 1.646 1 97.69 158 LEU B O 1
ATOM 3184 N N . THR B 1 159 ? 18.906 0.279 3.338 1 95.62 159 THR B N 1
ATOM 3185 C CA . THR B 1 159 ? 18.844 1.677 3.754 1 95.62 159 THR B CA 1
ATOM 3186 C C . THR B 1 159 ? 20.078 2.432 3.277 1 95.62 159 THR B C 1
ATOM 3188 O O . THR B 1 159 ? 21.125 2.391 3.926 1 95.62 159 THR B O 1
ATOM 3191 N N . LEU B 1 160 ? 19.953 3.205 2.309 1 92.62 160 LEU B N 1
ATOM 3192 C CA . LEU B 1 160 ? 21.094 3.734 1.583 1 92.62 160 LEU B CA 1
ATOM 3193 C C . LEU B 1 160 ? 21.547 5.062 2.176 1 92.62 160 LEU B C 1
ATOM 3195 O O . LEU B 1 160 ? 22.75 5.371 2.176 1 92.62 160 LEU B O 1
ATOM 3199 N N . ARG B 1 161 ? 20.672 5.91 2.672 1 87.88 161 ARG B N 1
ATOM 3200 C CA . ARG B 1 161 ? 20.953 7.242 3.205 1 87.88 161 ARG B CA 1
ATOM 3201 C C . ARG B 1 161 ? 21.656 8.109 2.174 1 87.88 161 ARG B C 1
ATOM 3203 O O . ARG B 1 161 ? 22.609 8.82 2.502 1 87.88 161 ARG B O 1
ATOM 3210 N N . ALA B 1 162 ? 21.391 7.836 0.907 1 86.81 162 ALA B N 1
ATOM 3211 C CA . ALA B 1 162 ? 21.938 8.578 -0.226 1 86.81 162 ALA B CA 1
ATOM 3212 C C . ALA B 1 162 ? 20.922 8.656 -1.367 1 86.81 162 ALA B C 1
ATOM 3214 O O . ALA B 1 162 ? 20.203 7.691 -1.638 1 86.81 162 ALA B O 1
ATOM 3215 N N . LYS B 1 163 ? 20.953 9.766 -1.988 1 81.12 163 LYS B N 1
ATOM 3216 C CA . LYS B 1 163 ? 20.062 9.961 -3.133 1 81.12 163 LYS B CA 1
ATOM 3217 C C . LYS B 1 163 ? 20.469 9.062 -4.297 1 81.12 163 LYS B C 1
ATOM 3219 O O . LYS B 1 163 ? 19.625 8.508 -4.988 1 81.12 163 LYS B O 1
ATOM 3224 N N . ASN B 1 164 ? 21.766 8.984 -4.516 1 87.44 164 ASN B N 1
ATOM 3225 C CA . ASN B 1 164 ? 22.297 8.133 -5.578 1 87.44 164 ASN B CA 1
ATOM 3226 C C . ASN B 1 164 ? 23.297 7.117 -5.039 1 87.44 164 ASN B C 1
ATOM 3228 O O . ASN B 1 164 ? 24.016 7.398 -4.07 1 87.44 164 ASN B O 1
ATOM 3232 N N . TRP B 1 165 ? 23.359 5.992 -5.746 1 91.75 165 TRP B N 1
ATOM 3233 C CA . TRP B 1 165 ? 24.203 4.875 -5.344 1 91.75 165 TRP B CA 1
ATOM 3234 C C . TRP B 1 165 ? 25.656 5.316 -5.207 1 91.75 165 TRP B C 1
ATOM 3236 O O . TRP B 1 165 ? 26.328 4.953 -4.238 1 91.75 165 TRP B O 1
ATOM 3246 N N . ASN B 1 166 ? 26.078 6.211 -6.113 1 90.75 166 ASN B N 1
ATOM 3247 C CA . ASN B 1 166 ? 27.484 6.59 -6.184 1 90.75 166 ASN B CA 1
ATOM 3248 C C . ASN B 1 166 ? 27.859 7.57 -5.074 1 90.75 166 ASN B C 1
ATOM 3250 O O . ASN B 1 166 ? 29.031 7.828 -4.84 1 90.75 166 ASN B O 1
ATOM 3254 N N . GLU B 1 167 ? 26.844 8.086 -4.406 1 91.38 167 GLU B N 1
ATOM 3255 C CA . GLU B 1 167 ? 27.094 9.023 -3.314 1 91.38 167 GLU B CA 1
ATOM 3256 C C . GLU B 1 167 ? 27.422 8.289 -2.018 1 91.38 167 GLU B C 1
ATOM 3258 O O . GLU B 1 167 ? 27.922 8.891 -1.062 1 91.38 167 GLU B O 1
ATOM 3263 N N . MET B 1 168 ? 27.203 6.969 -1.946 1 92.81 168 MET B N 1
ATOM 3264 C CA . MET B 1 168 ? 27.531 6.164 -0.773 1 92.81 168 MET B CA 1
ATOM 3265 C C . MET B 1 168 ? 29.031 5.914 -0.687 1 92.81 168 MET B C 1
ATOM 3267 O O . MET B 1 168 ? 29.703 5.797 -1.712 1 92.81 168 MET B O 1
ATOM 3271 N N . PRO B 1 169 ? 29.5 5.852 0.506 1 94.31 169 PRO B N 1
ATOM 3272 C CA . PRO B 1 169 ? 30.891 5.398 0.64 1 94.31 169 PRO B CA 1
ATOM 3273 C C . PRO B 1 169 ? 31.125 4.039 -0.014 1 94.31 169 PRO B C 1
ATOM 3275 O O . PRO B 1 169 ? 30.234 3.186 -0.021 1 94.31 169 PRO B O 1
ATOM 3278 N N . LEU B 1 170 ? 32.344 3.822 -0.505 1 95.19 170 LEU B N 1
ATOM 3279 C CA . LEU B 1 170 ? 32.688 2.615 -1.244 1 95.19 170 LEU B CA 1
ATOM 3280 C C . LEU B 1 170 ? 32.469 1.371 -0.391 1 95.19 170 LEU B C 1
ATOM 3282 O O . LEU B 1 170 ? 32.031 0.338 -0.896 1 95.19 170 LEU B O 1
ATOM 3286 N N . LYS B 1 171 ? 32.812 1.531 0.84 1 96 171 LYS B N 1
ATOM 3287 C CA . LYS B 1 171 ? 32.656 0.396 1.742 1 96 171 LYS B CA 1
ATOM 3288 C C . LYS B 1 171 ? 31.172 -0.022 1.829 1 96 171 LYS B C 1
ATOM 3290 O O . LYS B 1 171 ? 30.859 -1.214 1.802 1 96 171 LYS B O 1
ATOM 3295 N N . LYS B 1 172 ? 30.328 0.894 1.906 1 95.25 172 LYS B N 1
ATOM 3296 C CA . LYS B 1 172 ? 28.906 0.625 1.972 1 95.25 172 LYS B CA 1
ATOM 3297 C C . LYS B 1 172 ? 28.391 0.068 0.648 1 95.25 172 LYS B C 1
ATOM 3299 O O . LYS B 1 172 ? 27.578 -0.858 0.634 1 95.25 172 LYS B O 1
ATOM 3304 N N . GLN B 1 173 ? 28.797 0.656 -0.442 1 96.44 173 GLN B N 1
ATOM 3305 C CA . GLN B 1 173 ? 28.438 0.133 -1.758 1 96.44 173 GLN B CA 1
ATOM 3306 C C . GLN B 1 173 ? 28.797 -1.347 -1.874 1 96.44 173 GLN B C 1
ATOM 3308 O O . GLN B 1 173 ? 27.969 -2.156 -2.301 1 96.44 173 GLN B O 1
ATOM 3313 N N . SER B 1 174 ? 30.031 -1.663 -1.467 1 97.06 174 SER B N 1
ATOM 3314 C CA . SER B 1 174 ? 30.516 -3.037 -1.551 1 97.06 174 SER B CA 1
ATOM 3315 C C . SER B 1 174 ? 29.688 -3.969 -0.673 1 97.06 174 SER B C 1
ATOM 3317 O O . SER B 1 174 ? 29.406 -5.102 -1.062 1 97.06 174 SER B O 1
ATOM 3319 N N . LYS B 1 175 ? 29.344 -3.469 0.473 1 97.56 175 LYS B N 1
ATOM 3320 C CA . LYS B 1 175 ? 28.531 -4.25 1.397 1 97.56 175 LYS B CA 1
ATOM 3321 C C . LYS B 1 175 ? 27.172 -4.578 0.787 1 97.56 175 LYS B C 1
ATOM 3323 O O . LYS B 1 175 ? 26.719 -5.727 0.842 1 97.56 175 LYS B O 1
ATOM 3328 N N . TYR B 1 176 ? 26.516 -3.607 0.246 1 97.5 176 TYR B N 1
ATOM 3329 C CA . TYR B 1 176 ? 25.188 -3.801 -0.334 1 97.5 176 TYR B CA 1
ATOM 3330 C C . TYR B 1 176 ? 25.266 -4.648 -1.598 1 97.5 176 TYR B C 1
ATOM 3332 O O . TYR B 1 176 ? 24.391 -5.477 -1.851 1 97.5 176 TYR B O 1
ATOM 3340 N N . GLU B 1 177 ? 26.312 -4.488 -2.363 1 97.69 177 GLU B N 1
ATOM 3341 C CA . GLU B 1 177 ? 26.531 -5.34 -3.529 1 97.69 177 GLU B CA 1
ATOM 3342 C C . GLU B 1 177 ? 26.688 -6.801 -3.121 1 97.69 177 GLU B C 1
ATOM 3344 O O . GLU B 1 177 ? 26.094 -7.691 -3.742 1 97.69 177 GLU B O 1
ATOM 3349 N N . LYS B 1 178 ? 27.469 -7.02 -2.139 1 98.19 178 LYS B N 1
ATOM 3350 C CA . LYS B 1 178 ? 27.672 -8.375 -1.65 1 98.19 178 LYS B CA 1
ATOM 3351 C C . LYS B 1 178 ? 26.359 -9 -1.183 1 98.19 178 LYS B C 1
ATOM 3353 O O . LYS B 1 178 ? 26.078 -10.164 -1.466 1 98.19 178 LYS B O 1
ATOM 3358 N N . ARG B 1 179 ? 25.594 -8.211 -0.468 1 98.44 179 ARG B N 1
ATOM 3359 C CA . ARG B 1 179 ? 24.312 -8.688 0.017 1 98.44 179 ARG B CA 1
ATOM 3360 C C . ARG B 1 179 ? 23.375 -9.039 -1.144 1 98.44 179 ARG B C 1
ATOM 3362 O O . ARG B 1 179 ? 22.734 -10.086 -1.128 1 98.44 179 ARG B O 1
ATOM 3369 N N . LEU B 1 180 ? 23.312 -8.211 -2.117 1 98.62 180 LEU B N 1
ATOM 3370 C CA . LEU B 1 180 ? 22.484 -8.438 -3.297 1 98.62 180 LEU B CA 1
ATOM 3371 C C . LEU B 1 180 ? 22.953 -9.68 -4.055 1 98.62 180 LEU B C 1
ATOM 3373 O O . LEU B 1 180 ? 22.125 -10.477 -4.512 1 98.62 180 LEU B O 1
ATOM 3377 N N . VAL B 1 181 ? 24.219 -9.828 -4.172 1 98.38 181 VAL B N 1
ATOM 3378 C CA . VAL B 1 181 ? 24.797 -10.984 -4.859 1 98.38 181 VAL B CA 1
ATOM 3379 C C . VAL B 1 181 ? 24.438 -12.266 -4.113 1 98.38 181 VAL B C 1
ATOM 3381 O O . VAL B 1 181 ? 24.047 -13.258 -4.727 1 98.38 181 VAL B O 1
ATOM 3384 N N . GLU B 1 182 ? 24.562 -12.211 -2.824 1 98.5 182 GLU B N 1
ATOM 3385 C CA . GLU B 1 182 ? 24.219 -13.367 -2.012 1 98.5 182 GLU B CA 1
ATOM 3386 C C . GLU B 1 182 ? 22.75 -13.75 -2.182 1 98.5 182 GLU B C 1
ATOM 3388 O O . GLU B 1 182 ? 22.422 -14.922 -2.352 1 98.5 182 GLU B O 1
ATOM 3393 N N . LYS B 1 183 ? 21.906 -12.766 -2.115 1 98.62 183 LYS B N 1
ATOM 3394 C CA . LYS B 1 183 ? 20.484 -13.016 -2.303 1 98.62 183 LYS B CA 1
ATOM 3395 C C . LYS B 1 183 ? 20.203 -13.539 -3.705 1 98.62 183 LYS B C 1
ATOM 3397 O O . LYS B 1 183 ? 19.344 -14.406 -3.887 1 98.62 183 LYS B O 1
ATOM 3402 N N . SER B 1 184 ? 20.906 -13 -4.688 1 98.31 184 SER B N 1
ATOM 3403 C CA . SER B 1 184 ? 20.75 -13.445 -6.07 1 98.31 184 SER B CA 1
ATOM 3404 C C . SER B 1 184 ? 21.125 -14.914 -6.219 1 98.31 184 SER B C 1
ATOM 3406 O O . SER B 1 184 ? 20.453 -15.664 -6.93 1 98.31 184 SER B O 1
ATOM 3408 N N . TYR B 1 185 ? 22.188 -15.242 -5.562 1 97.75 185 TYR B N 1
ATOM 3409 C CA . TYR B 1 185 ? 22.641 -16.625 -5.621 1 97.75 185 TYR B CA 1
ATOM 3410 C C . TYR B 1 185 ? 21.609 -17.562 -4.996 1 97.75 185 TYR B C 1
ATOM 3412 O O . TYR B 1 185 ? 21.312 -18.625 -5.559 1 97.75 185 TYR B O 1
ATOM 3420 N N . GLY B 1 186 ? 21.125 -17.203 -3.844 1 97.19 186 GLY B N 1
ATOM 3421 C CA . GLY B 1 186 ? 20.062 -17.984 -3.23 1 97.19 186 GLY B CA 1
ATOM 3422 C C . GLY B 1 186 ? 18.828 -18.094 -4.105 1 97.19 186 GLY B C 1
ATOM 3423 O O . GLY B 1 186 ? 18.266 -19.188 -4.266 1 97.19 186 GLY B O 1
ATOM 3424 N N . PHE B 1 187 ? 18.422 -17.016 -4.648 1 98.19 187 PHE B N 1
ATOM 3425 C CA . PHE B 1 187 ? 17.297 -16.953 -5.566 1 98.19 187 PHE B CA 1
ATOM 3426 C C . PHE B 1 187 ? 17.5 -17.875 -6.762 1 98.19 187 PHE B C 1
ATOM 3428 O O . PHE B 1 187 ? 16.641 -18.672 -7.102 1 98.19 187 PHE B O 1
ATOM 3435 N N . TYR B 1 188 ? 18.688 -17.781 -7.316 1 97.62 188 TYR B N 1
ATOM 3436 C CA . TYR B 1 188 ? 19.047 -18.594 -8.469 1 97.62 188 TYR B CA 1
ATOM 3437 C C . TYR B 1 188 ? 18.984 -20.078 -8.125 1 97.62 188 TYR B C 1
ATOM 3439 O O . TYR B 1 188 ? 18.391 -20.875 -8.859 1 97.62 188 TYR B O 1
ATOM 3447 N N . ASN B 1 189 ? 19.562 -20.453 -7.035 1 96.62 189 ASN B N 1
ATOM 3448 C CA . ASN B 1 189 ? 19.609 -21.844 -6.637 1 96.62 189 ASN B CA 1
ATOM 3449 C C . ASN B 1 189 ? 18.203 -22.406 -6.371 1 96.62 189 ASN B 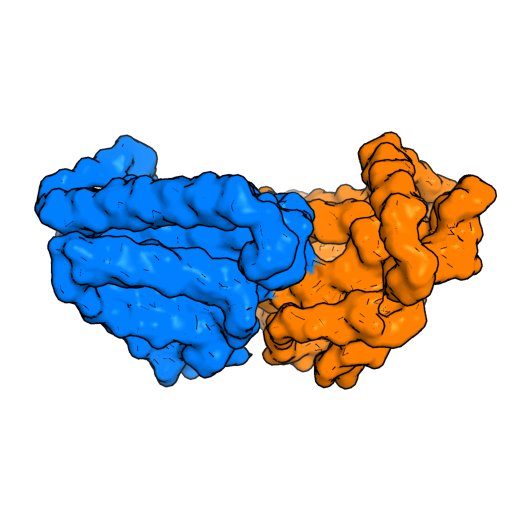C 1
ATOM 3451 O O . ASN B 1 189 ? 17.922 -23.547 -6.699 1 96.62 189 ASN B O 1
ATOM 3455 N N . SER B 1 190 ? 17.453 -21.562 -5.832 1 96.19 190 SER B N 1
ATOM 3456 C CA . SER B 1 190 ? 16.078 -21.953 -5.551 1 96.19 190 SER B CA 1
ATOM 3457 C C . SER B 1 190 ? 15.289 -22.188 -6.836 1 96.19 190 SER B C 1
ATOM 3459 O O . SER B 1 190 ? 14.5 -23.125 -6.934 1 96.19 190 SER B O 1
ATOM 3461 N N . MET B 1 191 ? 15.484 -21.375 -7.84 1 95.62 191 MET B N 1
ATOM 3462 C CA . MET B 1 191 ? 14.812 -21.531 -9.125 1 95.62 191 MET B CA 1
ATOM 3463 C C . MET B 1 191 ? 15.289 -22.797 -9.844 1 95.62 191 MET B C 1
ATOM 3465 O O . MET B 1 191 ? 14.492 -23.484 -10.484 1 95.62 191 MET B O 1
ATOM 3469 N N . LYS B 1 192 ? 16.5 -23.031 -9.68 1 93.31 192 LYS B N 1
ATOM 3470 C CA . LYS B 1 192 ? 17.125 -24.172 -10.375 1 93.31 192 LYS B CA 1
ATOM 3471 C C . LYS B 1 192 ? 16.688 -25.484 -9.75 1 93.31 192 LYS B C 1
ATOM 3473 O O . LYS B 1 192 ? 16.562 -26.5 -10.445 1 93.31 192 LYS B O 1
ATOM 3478 N N . ASN B 1 193 ? 16.484 -25.391 -8.484 1 85.94 193 ASN B N 1
ATOM 3479 C CA . ASN B 1 193 ? 16.094 -26.609 -7.777 1 85.94 193 ASN B CA 1
ATOM 3480 C C . ASN B 1 193 ? 14.672 -27.047 -8.148 1 85.94 193 ASN B C 1
ATOM 3482 O O . ASN B 1 193 ? 13.719 -26.297 -7.922 1 85.94 193 ASN B O 1
ATOM 3486 N N . LYS B 1 194 ? 14.438 -28.156 -8.766 1 69.94 194 LYS B N 1
ATOM 3487 C CA . LYS B 1 194 ? 13.18 -28.703 -9.266 1 69.94 194 LYS B CA 1
ATOM 3488 C C . LYS B 1 194 ? 12.289 -29.172 -8.117 1 69.94 194 LYS B C 1
ATOM 3490 O O . LYS B 1 194 ? 11.07 -29.266 -8.273 1 69.94 194 LYS B O 1
ATOM 3495 N N . LYS B 1 195 ? 12.922 -29.531 -7.008 1 77.69 195 LYS B N 1
ATOM 3496 C CA . LYS B 1 195 ? 12.133 -30 -5.871 1 77.69 195 LYS B CA 1
ATOM 3497 C C . LYS B 1 195 ? 11.797 -28.844 -4.926 1 77.69 195 LYS B C 1
ATOM 3499 O O . LYS B 1 195 ? 12.602 -28.5 -4.055 1 77.69 195 LYS B O 1
ATOM 3504 N N . VAL B 1 196 ? 10.703 -28.297 -5.164 1 81.88 196 VAL B N 1
ATOM 3505 C CA . VAL B 1 196 ? 10.344 -27.109 -4.402 1 81.88 196 VAL B CA 1
ATOM 3506 C C . VAL B 1 196 ? 9.641 -27.516 -3.109 1 81.88 196 VAL B C 1
ATOM 3508 O O . VAL B 1 196 ? 8.672 -28.281 -3.139 1 81.88 196 VAL B O 1
ATOM 3511 N N . TYR B 1 197 ? 10.219 -27.172 -2.033 1 90.12 197 TYR B N 1
ATOM 3512 C CA . TYR B 1 197 ? 9.602 -27.328 -0.72 1 90.12 197 TYR B CA 1
ATOM 3513 C C . TYR B 1 197 ? 8.43 -26.375 -0.543 1 90.12 197 TYR B C 1
ATOM 3515 O O . TYR B 1 197 ? 8.555 -25.172 -0.796 1 90.12 197 TYR B O 1
ATOM 3523 N N . ILE B 1 198 ? 7.305 -27.016 -0.103 1 95.56 198 ILE B N 1
ATOM 3524 C CA . ILE B 1 198 ? 6.137 -26.188 0.189 1 95.56 198 ILE B CA 1
ATOM 3525 C C . ILE B 1 198 ? 6.043 -25.938 1.693 1 95.56 198 ILE B C 1
ATOM 3527 O O . ILE B 1 198 ? 5.902 -26.875 2.477 1 95.56 198 ILE B O 1
ATOM 3531 N N . PRO B 1 199 ? 6.07 -24.672 2.037 1 96.44 199 PRO B N 1
ATOM 3532 C CA . PRO B 1 199 ? 5.977 -24.359 3.465 1 96.44 199 PRO B CA 1
ATOM 3533 C C . PRO B 1 199 ? 4.664 -24.828 4.09 1 96.44 199 PRO B C 1
ATOM 3535 O O . PRO B 1 199 ? 3.625 -24.828 3.426 1 96.44 199 PRO B O 1
ATOM 3538 N N . LEU B 1 200 ? 4.75 -25.203 5.375 1 97.31 200 LEU B N 1
ATOM 3539 C CA . LEU B 1 200 ? 3.574 -25.672 6.102 1 97.31 200 LEU B CA 1
ATOM 3540 C C . LEU B 1 200 ? 2.461 -24.641 6.066 1 97.31 200 LEU B C 1
ATOM 3542 O O . LEU B 1 200 ? 1.29 -24.984 5.879 1 97.31 200 LEU B O 1
ATOM 3546 N N . LYS B 1 201 ? 2.816 -23.438 6.191 1 95.81 201 LYS B N 1
ATOM 3547 C CA . LYS B 1 201 ? 1.827 -22.359 6.18 1 95.81 201 LYS B CA 1
ATOM 3548 C C . LYS B 1 201 ? 1.054 -22.344 4.863 1 95.81 201 LYS B C 1
ATOM 3550 O O . LYS B 1 201 ? -0.151 -22.078 4.848 1 95.81 201 LYS B O 1
ATOM 3555 N N . THR B 1 202 ? 1.757 -22.578 3.824 1 97.31 202 THR B N 1
ATOM 3556 C CA . THR B 1 202 ? 1.127 -22.609 2.508 1 97.31 202 THR B CA 1
ATOM 3557 C C . THR B 1 202 ? 0.167 -23.797 2.395 1 97.31 202 THR B C 1
ATOM 3559 O O . THR B 1 202 ? -0.941 -23.641 1.874 1 97.31 202 THR B O 1
ATOM 3562 N N . LYS B 1 203 ? 0.591 -24.891 2.906 1 97.75 203 LYS B N 1
ATOM 3563 C CA . LYS B 1 203 ? -0.259 -26.078 2.896 1 97.75 203 LYS B CA 1
ATOM 3564 C C . LYS B 1 203 ? -1.531 -25.844 3.707 1 97.75 203 LYS B C 1
ATOM 3566 O O . LYS B 1 203 ? -2.625 -26.219 3.271 1 97.75 203 LYS B O 1
ATOM 3571 N N . ILE B 1 204 ? -1.329 -25.297 4.832 1 97.88 204 ILE B N 1
ATOM 3572 C CA . ILE B 1 204 ? -2.457 -25.031 5.715 1 97.88 204 ILE B CA 1
ATOM 3573 C C . ILE B 1 204 ? -3.418 -24.047 5.039 1 97.88 204 ILE B C 1
ATOM 3575 O O . ILE B 1 204 ? -4.629 -24.281 5.008 1 97.88 204 ILE B O 1
ATOM 3579 N N . LEU B 1 205 ? -2.902 -23 4.512 1 97.19 205 LEU B N 1
ATOM 3580 C CA . LEU B 1 205 ? -3.717 -22.016 3.816 1 97.19 205 LEU B CA 1
ATOM 3581 C C . LEU B 1 205 ? -4.48 -22.656 2.662 1 97.19 205 LEU B C 1
ATOM 3583 O O . LEU B 1 205 ? -5.668 -22.375 2.467 1 97.19 205 LEU B O 1
ATOM 3587 N N . PHE B 1 206 ? -3.779 -23.484 1.938 1 98.25 206 PHE B N 1
ATOM 3588 C CA . PHE B 1 206 ? -4.41 -24.156 0.815 1 98.25 206 PHE B CA 1
ATOM 3589 C C . PHE B 1 206 ? -5.574 -25.031 1.293 1 98.25 206 PHE B C 1
ATOM 3591 O O . PHE B 1 206 ? -6.641 -25.031 0.677 1 98.25 206 PHE B O 1
ATOM 3598 N N . ARG B 1 207 ? -5.375 -25.703 2.34 1 97.88 207 ARG B N 1
ATOM 3599 C CA . ARG B 1 207 ? -6.426 -26.562 2.889 1 97.88 207 ARG B CA 1
ATOM 3600 C C . ARG B 1 207 ? -7.621 -25.734 3.346 1 97.88 207 ARG B C 1
ATOM 3602 O O . ARG B 1 207 ? -8.773 -26.125 3.15 1 97.88 207 ARG B O 1
ATOM 3609 N N . ILE B 1 208 ? -7.312 -24.641 3.98 1 97.5 208 ILE B N 1
ATOM 3610 C CA . ILE B 1 208 ? -8.367 -23.75 4.438 1 97.5 208 ILE B CA 1
ATOM 3611 C C . ILE B 1 208 ? -9.203 -23.281 3.246 1 97.5 208 ILE B C 1
ATOM 3613 O O . ILE B 1 208 ? -10.43 -23.328 3.285 1 97.5 208 ILE B O 1
ATOM 3617 N N . PHE B 1 209 ? -8.578 -22.922 2.201 1 97.81 209 PHE B N 1
ATOM 3618 C CA . PHE B 1 209 ? -9.305 -22.375 1.058 1 97.81 209 PHE B CA 1
ATOM 3619 C C . PHE B 1 209 ? -9.984 -23.5 0.276 1 97.81 209 PHE B C 1
ATOM 3621 O O . PHE B 1 209 ? -11.039 -23.297 -0.325 1 97.81 209 PHE B O 1
ATOM 3628 N N . ARG B 1 210 ? -9.367 -24.641 0.302 1 98.31 210 ARG B N 1
ATOM 3629 C CA . ARG B 1 210 ? -10.062 -25.797 -0.268 1 98.31 210 ARG B CA 1
ATOM 3630 C C . ARG B 1 210 ? -11.406 -26.016 0.423 1 98.31 210 ARG B C 1
ATOM 3632 O O . ARG B 1 210 ? -12.422 -26.25 -0.238 1 98.31 210 ARG B O 1
ATOM 3639 N N . SER B 1 211 ? -11.328 -26.016 1.744 1 98.06 211 SER B N 1
ATOM 3640 C CA . SER B 1 211 ? -12.562 -26.172 2.508 1 98.06 211 SER B CA 1
ATOM 3641 C C . SER B 1 211 ? -13.555 -25.047 2.182 1 98.06 211 SER B C 1
ATOM 3643 O O . SER B 1 211 ? -14.75 -25.297 2.02 1 98.06 211 SER B O 1
ATOM 3645 N N . LEU B 1 212 ? -13.07 -23.859 2.049 1 96.81 212 LEU B N 1
ATOM 3646 C CA . LEU B 1 212 ? -13.922 -22.719 1.705 1 96.81 212 LEU B CA 1
ATOM 3647 C C . LEU B 1 212 ? -14.562 -22.922 0.334 1 96.81 212 LEU B C 1
ATOM 3649 O O . LEU B 1 212 ? -15.773 -22.734 0.178 1 96.81 212 LEU B O 1
ATOM 3653 N N . MET B 1 213 ? -13.781 -23.266 -0.625 1 97.19 213 MET B N 1
ATOM 3654 C CA . MET B 1 213 ? -14.289 -23.484 -1.979 1 97.19 213 MET B CA 1
ATOM 3655 C C . MET B 1 213 ? -15.336 -24.594 -2.004 1 97.19 213 MET B C 1
ATOM 3657 O O . MET B 1 213 ? -16.328 -24.484 -2.717 1 97.19 213 MET B O 1
ATOM 3661 N N . SER B 1 214 ? -15.062 -25.578 -1.251 1 97.62 214 SER B N 1
ATOM 3662 C CA . SER B 1 214 ? -15.992 -26.703 -1.186 1 97.62 214 SER B CA 1
ATOM 3663 C C . SER B 1 214 ? -17.344 -26.25 -0.642 1 97.62 214 SER B C 1
ATOM 3665 O O . SER B 1 214 ? -18.375 -26.844 -0.981 1 97.62 214 SER B O 1
ATOM 3667 N N . SER B 1 215 ? -17.344 -25.281 0.168 1 97.12 215 SER B N 1
ATOM 3668 C CA . SER B 1 215 ? -18.578 -24.812 0.81 1 97.12 215 SER B CA 1
ATOM 3669 C C . SER B 1 215 ? -19.375 -23.922 -0.122 1 97.12 215 SER B C 1
ATOM 3671 O O . SER B 1 215 ? -20.547 -23.641 0.134 1 97.12 215 SER B O 1
ATOM 3673 N N . TYR B 1 216 ? -18.812 -23.422 -1.18 1 95.62 216 TYR B N 1
ATOM 3674 C CA . TYR B 1 216 ? -19.516 -22.578 -2.125 1 95.62 216 TYR B CA 1
ATOM 3675 C C . TYR B 1 216 ? -20.578 -23.359 -2.889 1 95.62 216 TYR B C 1
ATOM 3677 O O . TYR B 1 216 ? -20.516 -24.594 -2.957 1 95.62 216 TYR B O 1
ATOM 3685 N N . SER B 1 217 ? -21.547 -22.641 -3.402 1 95.12 217 SER B N 1
ATOM 3686 C CA . SER B 1 217 ? -22.578 -23.281 -4.211 1 95.12 217 SER B CA 1
ATOM 3687 C C . SER B 1 217 ? -22.016 -23.766 -5.543 1 95.12 217 SER B C 1
ATOM 3689 O O . SER B 1 217 ? -21.078 -23.172 -6.082 1 95.12 217 SER B O 1
ATOM 3691 N N . ASP B 1 218 ? -22.609 -24.844 -6.031 1 94.69 218 ASP B N 1
ATOM 3692 C CA . ASP B 1 218 ? -22.219 -25.281 -7.367 1 94.69 218 ASP B CA 1
ATOM 3693 C C . ASP B 1 218 ? -22.484 -24.203 -8.406 1 94.69 218 ASP B C 1
ATOM 3695 O O . ASP B 1 218 ? -23.5 -23.5 -8.344 1 94.69 218 ASP B O 1
ATOM 3699 N N . GLY B 1 219 ? -21.562 -24.047 -9.297 1 91.88 219 GLY B N 1
ATOM 3700 C CA . GLY B 1 219 ? -21.688 -22.984 -10.281 1 91.88 219 GLY B CA 1
ATOM 3701 C C . GLY B 1 219 ? -20.859 -21.766 -9.961 1 91.88 219 GLY B C 1
ATOM 3702 O O . GLY B 1 219 ? -20.594 -20.938 -10.836 1 91.88 219 GLY B O 1
ATOM 3703 N N . HIS B 1 220 ? -20.531 -21.609 -8.695 1 93.56 220 HIS B N 1
ATOM 3704 C CA . HIS B 1 220 ? -19.641 -20.516 -8.344 1 93.56 220 HIS B CA 1
ATOM 3705 C C . HIS B 1 220 ? -18.312 -20.641 -9.094 1 93.56 220 HIS B C 1
ATOM 3707 O O . HIS B 1 220 ? -17.688 -21.703 -9.086 1 93.56 220 HIS B O 1
ATOM 3713 N N . LYS B 1 221 ? -17.844 -19.594 -9.656 1 93.25 221 LYS B N 1
ATOM 3714 C CA . LYS B 1 221 ? -16.703 -19.641 -10.586 1 93.25 221 LYS B CA 1
ATOM 3715 C C . LYS B 1 221 ? -15.438 -20.094 -9.875 1 93.25 221 LYS B C 1
ATOM 3717 O O . LYS B 1 221 ? -14.641 -20.844 -10.43 1 93.25 221 LYS B O 1
ATOM 3722 N N . ASP B 1 222 ? -15.219 -19.656 -8.656 1 94.56 222 ASP B N 1
ATOM 3723 C CA . ASP B 1 222 ? -14.039 -20.078 -7.906 1 94.56 222 ASP B CA 1
ATOM 3724 C C . ASP B 1 222 ? -14.078 -21.562 -7.594 1 94.56 222 ASP B C 1
ATOM 3726 O O . ASP B 1 222 ? -13.078 -22.266 -7.758 1 94.56 222 ASP B O 1
ATOM 3730 N N . LYS B 1 223 ? -15.203 -22.031 -7.168 1 95.75 223 LYS B N 1
ATOM 3731 C CA . LYS B 1 223 ? -15.336 -23.453 -6.879 1 95.75 223 LYS B CA 1
ATOM 3732 C C . LYS B 1 223 ? -15.086 -24.297 -8.125 1 95.75 223 LYS B C 1
ATOM 3734 O O . LYS B 1 223 ? -14.344 -25.281 -8.078 1 95.75 223 LYS B O 1
ATOM 3739 N N . GLU B 1 224 ? -15.695 -23.891 -9.195 1 95.12 224 GLU B N 1
ATOM 3740 C CA . GLU B 1 224 ? -15.555 -24.641 -10.438 1 95.12 224 GLU B CA 1
ATOM 3741 C C . GLU B 1 224 ? -14.094 -24.688 -10.898 1 95.12 224 GLU B C 1
ATOM 3743 O O . GLU B 1 224 ? -13.633 -25.703 -11.414 1 95.12 224 GLU B O 1
ATOM 3748 N N . TYR B 1 225 ? -13.422 -23.609 -10.711 1 95.75 225 TYR B N 1
ATOM 3749 C CA . TYR B 1 225 ? -12 -23.578 -11.039 1 95.75 225 TYR B CA 1
ATOM 3750 C C . TYR B 1 225 ? -11.227 -24.625 -10.242 1 95.75 225 TYR B C 1
ATOM 3752 O O . TYR B 1 225 ? -10.453 -25.391 -10.805 1 95.75 225 TYR B O 1
ATOM 3760 N N . TRP B 1 226 ? -11.414 -24.688 -8.961 1 96.94 226 TRP B N 1
ATOM 3761 C CA . TRP B 1 226 ? -10.727 -25.625 -8.094 1 96.94 226 TRP B CA 1
ATOM 3762 C C . TRP B 1 226 ? -11.102 -27.062 -8.438 1 96.94 226 TRP B C 1
ATOM 3764 O O . TRP B 1 226 ? -10.258 -27.969 -8.398 1 96.94 226 TRP B O 1
ATOM 3774 N N . ARG B 1 227 ? -12.344 -27.25 -8.82 1 96.69 227 ARG B N 1
ATOM 3775 C CA . ARG B 1 227 ? -12.82 -28.562 -9.227 1 96.69 227 ARG B CA 1
ATOM 3776 C C . ARG B 1 227 ? -12.133 -29.016 -10.508 1 96.69 227 ARG B C 1
ATOM 3778 O O . ARG B 1 227 ? -11.656 -30.156 -10.594 1 96.69 227 ARG B O 1
ATOM 3785 N N . GLU B 1 228 ? -12.078 -28.141 -11.445 1 95.75 228 GLU B N 1
ATOM 3786 C CA . GLU B 1 228 ? -11.453 -28.438 -12.727 1 95.75 228 GLU B CA 1
ATOM 3787 C C . GLU B 1 228 ? -9.977 -28.797 -12.555 1 95.75 228 GLU B C 1
ATOM 3789 O O . GLU B 1 228 ? -9.445 -29.641 -13.281 1 95.75 228 GLU B O 1
ATOM 3794 N N . LYS B 1 229 ? -9.344 -28.219 -11.555 1 96.69 229 LYS B N 1
ATOM 3795 C CA . LYS B 1 229 ? -7.93 -28.484 -11.281 1 96.69 229 LYS B CA 1
ATOM 3796 C C . LYS B 1 229 ? -7.75 -29.766 -10.492 1 96.69 229 LYS B C 1
ATOM 3798 O O . LYS B 1 229 ? -6.625 -30.234 -10.305 1 96.69 229 LYS B O 1
ATOM 3803 N N . GLY B 1 230 ? -8.875 -30.312 -10.008 1 98.06 230 GLY B N 1
ATOM 3804 C CA . GLY B 1 230 ? -8.82 -31.516 -9.203 1 98.06 230 GLY B CA 1
ATOM 3805 C C . GLY B 1 230 ? -8.469 -31.25 -7.75 1 98.06 230 GLY B C 1
ATOM 3806 O O . GLY B 1 230 ? -8.195 -32.188 -6.988 1 98.06 230 GLY B O 1
ATOM 3807 N N . TRP B 1 231 ? -8.492 -29.969 -7.355 1 98.25 231 TRP B N 1
ATOM 3808 C CA . TRP B 1 231 ? -8.023 -29.578 -6.027 1 98.25 231 TRP B CA 1
ATOM 3809 C C . TRP B 1 231 ? -9.078 -29.875 -4.969 1 98.25 231 TRP B C 1
ATOM 3811 O O . TRP B 1 231 ? -8.773 -29.984 -3.781 1 98.25 231 TRP B O 1
ATOM 3821 N N . LEU B 1 232 ? -10.312 -30.016 -5.359 1 97.88 232 LEU B N 1
ATOM 3822 C CA . LEU B 1 232 ? -11.375 -30.391 -4.434 1 97.88 232 LEU B CA 1
ATOM 3823 C C . LEU B 1 232 ? -11.406 -31.906 -4.23 1 97.88 232 LEU B C 1
ATOM 3825 O O . LEU B 1 232 ? -12.031 -32.406 -3.291 1 97.88 232 LEU B O 1
ATOM 3829 N N . GLN B 1 233 ? -10.742 -32.625 -5.121 1 96.19 233 GLN B N 1
ATOM 3830 C CA . GLN B 1 233 ? -10.758 -34.094 -5.125 1 96.19 233 GLN B CA 1
ATOM 3831 C C . GLN B 1 233 ? -9.438 -34.656 -4.625 1 96.19 233 GLN B C 1
ATOM 3833 O O . GLN B 1 233 ? -9.078 -35.781 -4.949 1 96.19 233 GLN B O 1
ATOM 3838 N N . GLY B 1 234 ? -8.633 -33.812 -4 1 95 234 GLY B N 1
ATOM 3839 C CA . GLY B 1 234 ? -7.473 -34.375 -3.314 1 95 234 GLY B CA 1
ATOM 3840 C C . GLY B 1 234 ? -6.156 -33.969 -3.965 1 95 234 GLY B C 1
ATOM 3841 O O . GLY B 1 234 ? -5.102 -34.031 -3.334 1 95 234 GLY B O 1
ATOM 3842 N N . LYS B 1 235 ? -6.203 -33.5 -5.258 1 97.5 235 LYS B N 1
ATOM 3843 C CA . LYS B 1 235 ? -4.973 -33.031 -5.902 1 97.5 235 LYS B CA 1
ATOM 3844 C C . LYS B 1 235 ? -4.48 -31.734 -5.281 1 97.5 235 LYS B C 1
ATOM 3846 O O . LYS B 1 235 ? -5.25 -31.031 -4.633 1 97.5 235 LYS B O 1
ATOM 3851 N N . THR B 1 236 ? -3.232 -31.531 -5.387 1 97.12 236 THR B N 1
ATOM 3852 C CA . THR B 1 236 ? -2.629 -30.266 -4.969 1 97.12 236 THR B CA 1
ATOM 3853 C C . THR B 1 236 ? -1.843 -29.641 -6.113 1 97.12 236 THR B C 1
ATOM 3855 O O . THR B 1 236 ? -1.523 -30.312 -7.098 1 97.12 236 THR B O 1
ATOM 3858 N N . PRO B 1 237 ? -1.604 -28.359 -6.008 1 96.5 237 PRO B N 1
ATOM 3859 C CA . PRO B 1 237 ? -0.881 -27.719 -7.105 1 96.5 237 PRO B CA 1
ATOM 3860 C C . PRO B 1 237 ? 0.616 -28.016 -7.086 1 96.5 237 PRO B C 1
ATOM 3862 O O . PRO B 1 237 ? 1.351 -27.594 -7.977 1 96.5 237 PRO B O 1
ATOM 3865 N N . TRP B 1 238 ? 1.064 -28.641 -6.027 1 94.62 238 TRP B N 1
ATOM 3866 C CA . TRP B 1 238 ? 2.455 -29.078 -5.984 1 94.62 238 TRP B CA 1
ATOM 3867 C C . TRP B 1 238 ? 2.559 -30.594 -6.16 1 94.62 238 TRP B C 1
ATOM 3869 O O . TRP B 1 238 ? 1.581 -31.312 -5.953 1 94.62 238 TRP B O 1
#

Solvent-accessible surface area (backbone atoms only — not comparable to full-atom values): 24503 Å² total; per-residue (Å²): 87,33,32,22,35,40,35,22,48,75,56,90,45,50,53,48,52,52,52,50,54,32,51,51,50,47,45,72,75,40,77,59,47,72,47,78,39,45,22,41,81,53,52,73,65,73,61,72,80,77,53,36,28,60,76,30,65,88,45,51,41,72,46,34,94,55,31,89,39,50,44,62,52,51,51,40,52,66,69,25,42,30,40,36,42,35,28,41,48,34,60,59,16,44,20,32,44,42,43,22,54,49,39,61,50,40,39,27,19,55,87,44,43,42,51,51,69,34,42,65,25,29,32,39,39,37,23,32,23,52,69,66,35,33,66,53,26,47,50,60,54,51,51,46,41,46,35,31,40,33,45,42,74,46,78,45,66,42,69,59,66,38,86,42,65,85,72,39,55,66,69,56,48,52,50,52,49,51,50,44,45,52,52,36,50,52,48,48,52,52,48,68,43,83,80,63,70,72,43,68,67,55,53,52,51,49,51,52,34,41,55,53,38,66,70,49,60,89,82,38,53,47,35,49,44,38,47,74,68,32,42,73,77,73,44,64,69,111,87,34,32,21,35,38,34,22,47,76,56,89,44,50,54,47,50,53,52,50,53,31,50,53,50,48,45,72,75,40,77,60,48,74,47,79,39,44,22,41,81,53,52,73,64,73,62,73,80,78,53,36,27,62,77,31,67,85,45,48,40,72,45,33,93,55,32,88,40,50,44,64,52,52,52,40,52,64,68,25,42,30,39,36,42,34,28,40,47,34,60,58,16,44,20,31,43,42,43,22,55,48,39,62,50,41,37,27,20,55,87,44,44,42,50,52,69,34,42,65,24,27,32,38,39,37,23,32,24,54,69,66,34,33,67,52,27,48,49,60,53,51,51,48,42,45,37,30,40,33,46,41,74,46,76,47,66,42,70,59,65,38,85,42,68,83,72,39,56,66,70,56,47,52,51,53,50,51,51,44,44,52,52,36,51,52,48,48,52,54,50,66,42,82,80,61,69,73,42,66,68,56,53,51,50,50,50,52,34,42,55,52,37,67,70,50,60,90,82,38,51,47,36,49,43,39,46,75,70,31,42,73,76,73,45,65,70,109

Sequence (476 aa):
MKICVIHGSQRSGNTERTIEIVKTKLNSLENNDFFNFYLPKDLPLFCCGCFQCFDKGSFGGESCPHIKYTHPILEAMKLSDGIIIASPVYSLAESGQVKVFLDHFGCIFMSHRPLQKMFSKTALVISTTAGIGTKYVIKPIERSLRYWGIPKVYKCGLTLRAKNWNEMPLKKQSKYEKRLVEKSYGFYNSMKNKKVYIPLKTKILFRIFRSLMSSYSDGHKDKEYWREKGWLQGKTPWMKICVIHGSQRSGNTERTIEIVKTKLNSLENNDFFNFYLPKDLPLFCCGCFQCFDKGSFGGESCPHIKYTHPILEAMKLSDGIIIASPVYSLAESGQVKVFLDHFGCIFMSHRPLQKMFSKTALVISTTAGIGTKYVIKPIERSLRYWGIPKVYKCGLTLRAKNWNEMPLKKQSKYEKRLVEKSYGFYNSMKNKKVYIPLKTKILFRIFRSLMSSYSDGHKDKEYWREKGWLQGKTPW

InterPro domains:
  IPR005025 NADPH-dependent FMN reductase-like domain [PF03358] (1-131)
  IPR029039 Flavoprotein-like superfamily [G3DSA:3.40.50.360] (1-236)
  IPR029039 Flavoprotein-like superfamily [SSF52218] (1-154)
  IPR050104 FMN-dependent NADH:quinone oxidoreductase, azoreductase type 1 [PTHR43741] (1-194)

Nearest PDB structures (foldseek):
  2oys-assembly1_A  TM=8.534E-01  e=2.240E-12  Streptococcus pneumoniae TIGR4
  1t5b-assembly1_B  TM=7.591E-01  e=1.136E-08  Salmonella enterica subsp. enterica serovar Typhimurium
  2z9c-assembly1_A-2  TM=7.390E-01  e=1.617E-08  Escherichia coli
  8h4j-assembly4_F  TM=6.974E-01  e=3.277E-08  Klebsiella pneumoniae 30684/NJST258_2
  5jro-assembly1_A  TM=7.435E-01  e=3.251E-07  Yersinia pestis CO92

Radius of gyration: 23.1 Å; Cα contacts (8 Å, |Δi|>4): 902; chains: 2; bounding box: 63×64×46 Å

Organism: NCBI:txid1552

pLDDT: mean 95.15, std 5.67, range [63.12, 98.94]

Secondary structure (DSSP, 8-state):
-EEEEEES-S--SHHHHHHHHHHHHHHHHS--EEEEEETTTT--S------HHHHS-SSTTTT-TTHHHHHHHHHHHHH-SEEEEEEEBSSSSB-HHHHHHHHHTGGGSTTS---GGGGG-EEEEEEEESSS-HHHHHHHHHHHHHHHT--EEEEEEEE--SSSGGGS-HHHHHHHHHHHHHHHHHHHHHHH-SSPPPPHHHHHHHHHHHHHHHHSPTT-HHHHHHHHTTGGGT----/-EEEEEES-S--SHHHHHHHHHHHHHHHHS--EEEEEETTTT--S------HHHHSSSSTTTT-TTHHHHHHHHHHHHH-SEEEEEEEBSSSSB-HHHHHHHHHTGGGSTTS---GGGGG-EEEEEEEESSS-HHHHHHHHHHHHHHHT--EEEEEEEE--SSSGGGS-HHHHHHHHHHHHHHHHHHHHHHH-SSPPPPHHHHHHHHHHHHHHHHSPTT-HHHHHHHHTTGGGT----